Protein AF-0000000084809465 (afdb_homodimer)

Nearest PDB structures (foldseek):
  2an1-assembly3_C  TM=8.835E-01  e=2.753E-26  Salmonella enterica subsp. enterica serovar Typhimurium str. LT2
  1u0t-assembly1_A-2  TM=8.839E-01  e=6.777E-26  Mycobacterium tuberculosis
  1u0r-assembly1_C  TM=8.530E-01  e=3.500E-26  Mycobacterium tuberculosis
  1u0r-assembly1_A  TM=8.639E-01  e=1.393E-25  Mycobacterium tuberculosis
  1u0r-assembly1_B  TM=8.749E-01  e=5.773E-24  Mycobacterium tuberculosis

pLDDT: mean 90.37, std 9.12, range [35.16, 98.88]

Radius of gyration: 27.75 Å; Cα contacts (8 Å, |Δi|>4): 1429; chains: 2; bounding box: 57×91×57 Å

Foldseek 3Di:
DEEEEEEALPDDDDLVLLCVLVVLCVVLPHHYAYEPSCQVSSCVSNVHHDDPVRYDYQAPPDDDPLYEYEFEAAPVRQQSVVVNPLQHAHAYAYEHCDDHDLQHHHYSVCSNVVVVCSSVVVWDKDKAWWKAKDWDFPDDDPHRIARFKKWKFFDDDAWKWKFKDKPNHTDDIFIGGTKIKTALSNCPPVVVVLVGDRHFRVDQWIKIGHRGGPDPPDGIDIGGLAIKMKIWIAAPPTWMWMDRHPRITTDDGGMMMIMGIDPGIYIYTDDPPADSVNNVCRVVVVVDPVVD/DEEEEEEALPDDDDLVLLCVLVVLCVVLPHHYAYEPSCQVSSCVSNVHHDDPVRYDYQAPPDDDPLYEYEFEAAPVRQQSVVVNPLQPAHAYAYEHCDDHDLQHHHYSVCSNVVVVCSSVVVWDKDKAWWKAKDWDFPDDDPHRIARFKKWKFFDDDAWKWKFKDKPNHTDDIFIGGTKIKTALSNCPPVVVVLVGDRHFRPDQWIKIGHRGGPDPPDGIDIGGLAIKMKIWIAAPPTWMWMDRHPRITTDDGGMMMIMGIDPGIYIYTDDPPADSVNNVCSVVVVPDPVVD

Sequence (584 aa):
MKIILFSRAQIAHTPEEIRQLIGTIGAFGFDYAVNEEFAPLVEQATGTALPPERIYGRYIGKQPAETVMVCYGGDGTLLEGVHRLCGAPIPVMGINAGHLGFLTSAPSNGLNLIFREIAEGNIATEPRSMLRVTGEFARQPESQLALNEFTVQRHGAGMISVETYVDRQMVATYHGDGVIVSTPTGSTAYSLSAGGPVVAPTCQCLVISPLAPHNLTMRPVVIPDTGVITLNVDARRADAFVTLDNRTYPVSHGASFTVERAEQTIFLAVPHNISFYDTLRNKMMWGIDIRSMKIILFSRAQIAHTPEEIRQLIGTIGAFGFDYAVNEEFAPLVEQATGTALPPERIYGRYIGKQPAETVMVCYGGDGTLLEGVHRLCGAPIPVMGINAGHLGFLTSAPSNGLNLIFREIAEGNIATEPRSMLRVTGEFARQPESQLALNEFTVQRHGAGMISVETYVDRQMVATYHGDGVIVSTPTGSTAYSLSAGGPVVAPTCQCLVISPLAPHNLTMRPVVIPDTGVITLNVDARRADAFVTLDNRTYPVSHGASFTVERAEQTIFLAVPHNISFYDTLRNKMMWGIDIRS

Solvent-accessible surface area (backbone atoms only — not comparable to full-atom values): 29715 Å² total; per-residue (Å²): 99,37,35,40,38,35,44,56,64,85,56,86,72,50,48,65,58,50,35,48,54,53,49,50,43,51,72,73,67,41,46,65,32,30,26,60,62,31,42,62,58,50,24,63,40,62,71,45,85,75,59,72,90,34,45,38,63,78,58,64,64,87,71,67,88,58,34,36,34,37,18,53,31,47,43,70,38,34,57,55,45,54,63,24,38,75,58,51,81,44,38,35,29,21,33,9,84,67,73,65,35,90,67,5,70,34,54,52,93,42,50,66,59,53,53,46,29,54,71,69,65,65,63,45,68,44,71,36,63,23,35,32,50,47,64,53,54,71,60,79,66,95,61,50,57,19,54,29,26,41,35,43,34,47,41,79,70,61,53,25,35,35,40,32,24,48,70,85,37,61,49,42,56,37,41,16,43,25,39,37,42,22,29,26,66,11,14,76,45,70,40,34,79,52,65,34,47,36,36,40,58,82,32,66,37,30,36,40,27,50,31,72,44,70,57,81,67,69,61,27,36,35,36,39,37,82,46,43,33,37,38,39,36,43,24,88,66,24,48,32,31,32,28,46,52,93,43,77,40,56,39,56,68,65,27,42,37,40,40,30,58,35,91,49,43,41,29,40,40,44,62,90,87,59,49,72,37,52,42,46,20,64,70,50,50,50,69,58,60,79,86,106,100,36,35,41,38,34,43,55,65,86,56,86,72,50,48,66,58,49,36,49,53,53,48,50,43,49,73,73,66,42,46,65,30,29,27,61,64,32,42,63,57,50,23,63,41,64,72,45,84,75,59,71,91,34,46,38,65,76,56,65,68,87,70,66,90,57,34,36,35,38,18,54,30,48,42,70,38,34,55,54,45,54,63,24,39,76,58,51,81,45,39,35,30,21,34,9,84,67,75,66,35,93,67,6,70,32,54,51,92,41,50,66,61,53,50,47,30,55,74,69,64,64,63,46,68,44,74,36,62,24,34,32,50,47,64,54,55,72,60,81,64,96,61,49,57,18,53,29,28,42,34,42,32,46,41,77,71,58,55,26,36,36,40,32,25,47,71,86,38,61,51,42,57,40,41,17,43,23,39,37,42,25,29,26,64,10,14,75,44,71,40,34,78,53,64,34,46,37,34,41,57,83,33,66,37,31,35,42,27,49,30,73,44,72,56,81,68,70,62,26,35,35,36,40,36,85,46,43,32,36,40,38,36,44,26,89,67,24,46,32,31,34,28,46,51,92,42,78,40,56,39,54,66,65,28,42,36,38,41,30,59,35,91,49,46,42,28,40,40,45,60,91,88,59,49,71,40,52,44,46,20,65,71,52,50,49,66,59,62,77,85,106

InterPro domains:
  IPR002504 NAD kinase [MF_00361] (1-286)
  IPR002504 NAD kinase [PF01513] (68-112)
  IPR016064 NAD kinase/diacylglycerol kinase-like domain superfamily [SSF111331] (64-289)
  IPR017437 ATP-NAD kinase, PpnK-type, C-terminal [G3DSA:2.60.200.30] (130-263)
  IPR017438 Inorganic polyphosphate/ATP-NAD kinase, N-terminal [G3DSA:3.40.50.10330] (65-286)

Secondary structure (DSSP, 8-state):
-EEEEE--TTS---HHHHHHHHHHHHHTT-EEEEETTTHHHHHHHHT-PPPGGGEE-S---S--TTEEEEEESSHHHHHHHHHHHTT---EEEEEESSS--SS--EEGGGHHHHHHHHHHT--EEEEEEEEEEEE--SS--S--EESSEEEEEEESSS-EEEEEEETTEEEEEEEESEEEEE-TGGGGTHHHHTTPPEE-TT--EEEEEEES-SSTT---EEEETTPPEEEEEE-TTSEEEEEETTEEEEE-TT-EEEEEEEEEEEEEEE-TT--HHHHHHHHHT-S--TT-/-EEEEE--TTS---HHHHHHHHHHHHHTT-EEEEETTTHHHHHHHHT-PPPGGGEE-S---S--SSEEEEEESSHHHHHHHHHHHTT---EEEEEESSS--SS--EEGGGHHHHHHHHHHT--EEEEEEEEEEEE--SS--S--EESSEEEEEEESSS-EEEEEEETTEEEEEEEESEEEEE-TGGGGTHHHHTTPPEE-TT--EEEEEEES-SSTT---EEEETTPPEEEEEE-TTSEEEEEETTEEEEE-TT-EEEEEEEEEEEEEEE-TT--HHHHHHHHHT-S--TT-

Structure (mmCIF, N/CA/C/O backbone):
data_AF-0000000084809465-model_v1
#
loop_
_entity.id
_entity.type
_entity.pdbx_description
1 polymer 'NAD kinase'
#
loop_
_atom_site.group_PDB
_atom_site.id
_atom_site.type_symbol
_atom_site.label_atom_id
_atom_site.label_alt_id
_atom_site.label_comp_id
_atom_site.label_asym_id
_atom_site.label_entity_id
_atom_site.label_seq_id
_atom_site.pdbx_PDB_ins_code
_atom_site.Cartn_x
_atom_site.Cartn_y
_atom_site.Cartn_z
_atom_site.occupancy
_atom_site.B_iso_or_equiv
_atom_site.auth_seq_id
_atom_site.auth_comp_id
_atom_site.auth_asym_id
_atom_site.auth_atom_id
_atom_site.pdbx_PDB_model_num
ATOM 1 N N . MET A 1 1 ? -2.75 22.547 32.094 1 84.94 1 MET A N 1
ATOM 2 C CA . MET A 1 1 ? -2.504 22.141 30.703 1 84.94 1 MET A CA 1
ATOM 3 C C . MET A 1 1 ? -1.953 23.297 29.891 1 84.94 1 MET A C 1
ATOM 5 O O . MET A 1 1 ? -2.348 24.453 30.078 1 84.94 1 MET A O 1
ATOM 9 N N . LYS A 1 2 ? -1.009 23.078 29.109 1 91.5 2 LYS A N 1
ATOM 10 C CA . LYS A 1 2 ? -0.338 24.109 28.312 1 91.5 2 LYS A CA 1
ATOM 11 C C . LYS A 1 2 ? -0.59 23.906 26.828 1 91.5 2 LYS A C 1
ATOM 13 O O . LYS A 1 2 ? -0.576 22.781 26.344 1 91.5 2 LYS A O 1
ATOM 18 N N . ILE A 1 3 ? -0.878 25.047 26.188 1 94.12 3 ILE A N 1
ATOM 19 C CA . ILE A 1 3 ? -1.106 25.016 24.734 1 94.12 3 ILE A CA 1
ATOM 20 C C . ILE A 1 3 ? 0.072 25.672 24.016 1 94.12 3 ILE A C 1
ATOM 22 O O . ILE A 1 3 ? 0.411 26.828 24.281 1 94.12 3 ILE A O 1
ATOM 26 N N . ILE A 1 4 ? 0.675 24.938 23.203 1 94.19 4 ILE A N 1
ATOM 27 C CA . ILE A 1 4 ? 1.648 25.5 22.281 1 94.19 4 ILE A CA 1
ATOM 28 C C . ILE A 1 4 ? 0.971 25.797 20.953 1 94.19 4 ILE A C 1
ATOM 30 O O . ILE A 1 4 ? 0.614 24.891 20.203 1 94.19 4 ILE A O 1
ATOM 34 N N . LEU A 1 5 ? 0.857 27.062 20.734 1 94.25 5 LEU A N 1
ATOM 35 C CA . LEU A 1 5 ? 0.159 27.5 19.531 1 94.25 5 LEU A CA 1
ATOM 36 C C . LEU A 1 5 ? 1.146 27.797 18.406 1 94.25 5 LEU A C 1
ATOM 38 O O . LEU A 1 5 ? 2.148 28.484 18.625 1 94.25 5 LEU A O 1
ATOM 42 N N . PHE A 1 6 ? 0.828 27.219 17.219 1 94.06 6 PHE A N 1
ATOM 43 C CA . PHE A 1 6 ? 1.665 27.469 16.047 1 94.06 6 PHE A CA 1
ATOM 44 C C . PHE A 1 6 ? 0.821 27.922 14.867 1 94.06 6 PHE A C 1
ATOM 46 O O . PHE A 1 6 ? -0.257 27.375 14.625 1 94.06 6 PHE A O 1
ATOM 53 N N . SER A 1 7 ? 1.206 28.953 14.188 1 93.31 7 SER A N 1
ATOM 54 C CA . SER A 1 7 ? 0.688 29.344 12.883 1 93.31 7 SER A CA 1
ATOM 55 C C . SER A 1 7 ? 1.775 29.984 12.023 1 93.31 7 SER A C 1
ATOM 57 O O . SER A 1 7 ? 2.85 30.328 12.523 1 93.31 7 SER A O 1
ATOM 59 N N . ARG A 1 8 ? 1.488 30.016 10.758 1 89.5 8 ARG A N 1
ATOM 60 C CA . ARG A 1 8 ? 2.428 30.641 9.828 1 89.5 8 ARG A CA 1
ATOM 61 C C . ARG A 1 8 ? 2.074 32.094 9.578 1 89.5 8 ARG A C 1
ATOM 63 O O . ARG A 1 8 ? 0.896 32.469 9.539 1 89.5 8 ARG A O 1
ATOM 70 N N . ALA A 1 9 ? 3.027 32.938 9.406 1 77.38 9 ALA A N 1
ATOM 71 C CA . ALA A 1 9 ? 2.824 34.375 9.211 1 77.38 9 ALA A CA 1
ATOM 72 C C . ALA A 1 9 ? 2.053 34.625 7.918 1 77.38 9 ALA A C 1
ATOM 74 O O . ALA A 1 9 ? 1.336 35.625 7.816 1 77.38 9 ALA A O 1
ATOM 75 N N . GLN A 1 10 ? 2.158 33.719 6.973 1 76.19 10 GLN A N 1
ATOM 76 C CA . GLN A 1 10 ? 1.608 33.938 5.645 1 76.19 10 GLN A CA 1
ATOM 77 C C . GLN A 1 10 ? 0.115 33.625 5.602 1 76.19 10 GLN A C 1
ATOM 79 O O . GLN A 1 10 ? -0.57 34 4.637 1 76.19 10 GLN A O 1
ATOM 84 N N . ILE A 1 11 ? -0.316 33.094 6.648 1 75.56 11 ILE A N 1
ATOM 85 C CA . ILE A 1 11 ? -1.729 32.719 6.637 1 75.56 11 ILE A CA 1
ATOM 86 C C . ILE A 1 11 ? -2.572 33.938 7.035 1 75.56 11 ILE A C 1
ATOM 88 O O . ILE A 1 11 ? -2.262 34.625 8.008 1 75.56 11 ILE A O 1
ATOM 92 N N . ALA A 1 12 ? -3.553 34.188 6.293 1 74.56 12 ALA A N 1
ATOM 93 C CA . ALA A 1 12 ? -4.406 35.344 6.504 1 74.56 12 ALA A CA 1
ATOM 94 C C . ALA A 1 12 ? -5.535 35.031 7.48 1 74.56 12 ALA A C 1
ATOM 96 O O . ALA A 1 12 ? -6.684 34.844 7.07 1 74.56 12 ALA A O 1
ATOM 97 N N . HIS A 1 13 ? -5.195 35.062 8.68 1 82.56 13 HIS A N 1
ATOM 98 C CA . HIS A 1 13 ? -6.25 34.969 9.68 1 82.56 13 HIS A CA 1
ATOM 99 C C . HIS A 1 13 ? -6.875 36.344 9.953 1 82.56 13 HIS A C 1
ATOM 101 O O . HIS A 1 13 ? -6.176 37.344 9.984 1 82.56 13 HIS A O 1
ATOM 107 N N . THR A 1 14 ? -8.211 36.312 10.102 1 86.19 14 THR A N 1
ATOM 108 C CA . THR A 1 14 ? -8.828 37.562 10.523 1 86.19 14 THR A CA 1
ATOM 109 C C . THR A 1 14 ? -8.57 37.812 12.008 1 86.19 14 THR A C 1
ATOM 111 O O . THR A 1 14 ? -8.406 36.875 12.789 1 86.19 14 THR A O 1
ATOM 114 N N . PRO A 1 15 ? -8.5 39.094 12.289 1 90.81 15 PRO A N 1
ATOM 115 C CA . PRO A 1 15 ? -8.336 39.406 13.711 1 90.81 15 PRO A CA 1
ATOM 116 C C . PRO A 1 15 ? -9.414 38.781 14.586 1 90.81 15 PRO A C 1
ATOM 118 O O . PRO A 1 15 ? -9.125 38.344 15.711 1 90.81 15 PRO A O 1
ATOM 121 N N . GLU A 1 16 ? -10.539 38.688 14.062 1 91.44 16 GLU A N 1
ATOM 122 C CA . GLU A 1 16 ? -11.648 38.094 14.805 1 91.44 16 GLU A CA 1
ATOM 123 C C . GLU A 1 16 ? -11.398 36.625 15.102 1 91.44 16 GLU A C 1
ATOM 125 O O . GLU A 1 16 ? -11.664 36.156 16.203 1 91.44 16 GLU A O 1
ATOM 130 N N . GLU A 1 17 ? -10.883 35.938 14.156 1 89.94 17 GLU A N 1
ATOM 131 C CA . GLU A 1 17 ? -10.578 34.5 14.328 1 89.94 17 GLU A CA 1
ATOM 132 C C . GLU A 1 17 ? -9.508 34.312 15.391 1 89.94 17 GLU A C 1
ATOM 134 O O . GLU A 1 17 ? -9.617 33.406 16.219 1 89.94 17 GLU A O 1
ATOM 139 N N . ILE A 1 18 ? -8.578 35.156 15.344 1 91.5 18 ILE A N 1
ATOM 140 C CA . ILE A 1 18 ? -7.48 35.062 16.297 1 91.5 18 ILE A CA 1
ATOM 141 C C . ILE A 1 18 ? -7.984 35.375 17.703 1 91.5 18 ILE A C 1
ATOM 143 O O . ILE A 1 18 ? -7.648 34.688 18.656 1 91.5 18 ILE A O 1
ATOM 147 N N . ARG A 1 19 ? -8.758 36.406 17.781 1 94 19 ARG A N 1
ATOM 148 C CA . ARG A 1 19 ? -9.32 36.781 19.078 1 94 19 ARG A CA 1
ATOM 149 C C . ARG A 1 19 ? -10.172 35.656 19.656 1 94 19 ARG A C 1
ATOM 151 O O . ARG A 1 19 ? -10.102 35.375 20.859 1 94 19 ARG A O 1
ATOM 158 N N . GLN A 1 20 ? -10.867 35.125 18.797 1 92.19 20 GLN A N 1
ATOM 159 C CA . GLN A 1 20 ? -11.711 34 19.234 1 92.19 20 GLN A CA 1
ATOM 160 C C . GLN A 1 20 ? -10.867 32.844 19.734 1 92.19 20 GLN A C 1
ATOM 162 O O . GLN A 1 20 ? -11.188 32.25 20.766 1 92.19 20 GLN A O 1
ATOM 167 N N . LEU A 1 21 ? -9.867 32.5 19.016 1 92.81 21 LEU A N 1
ATOM 168 C CA . LEU A 1 21 ? -8.977 31.406 19.391 1 92.81 21 LEU A CA 1
ATOM 169 C C . LEU A 1 21 ? -8.336 31.672 20.75 1 92.81 21 LEU A C 1
ATOM 171 O O . LEU A 1 21 ? -8.43 30.844 21.656 1 92.81 21 LEU A O 1
ATOM 175 N N . ILE A 1 22 ? -7.801 32.844 20.922 1 93.69 22 ILE A N 1
ATOM 176 C CA . ILE A 1 22 ? -7.102 33.188 22.156 1 93.69 22 ILE A CA 1
ATOM 177 C C . ILE A 1 22 ? -8.102 33.312 23.297 1 93.69 22 ILE A C 1
ATOM 179 O O . ILE A 1 22 ? -7.828 32.875 24.422 1 93.69 22 ILE A O 1
ATOM 183 N N . GLY A 1 23 ? -9.203 33.906 22.953 1 93.75 23 GLY A N 1
ATOM 184 C CA . GLY A 1 23 ? -10.25 34.031 23.953 1 93.75 23 GLY A CA 1
ATOM 185 C C . GLY A 1 23 ? -10.727 32.688 24.484 1 93.75 23 GLY A C 1
ATOM 186 O O . GLY A 1 23 ? -10.914 32.5 25.688 1 93.75 23 GLY A O 1
ATOM 187 N N . THR A 1 24 ? -10.922 31.766 23.609 1 93.81 24 THR A N 1
ATOM 188 C CA . THR A 1 24 ? -11.375 30.438 24 1 93.81 24 THR A CA 1
ATOM 189 C C . THR A 1 24 ? -10.328 29.734 24.859 1 93.81 24 THR A C 1
ATOM 191 O O . THR A 1 24 ? -10.656 29.125 25.875 1 93.81 24 THR A O 1
ATOM 194 N N . ILE A 1 25 ? -9.078 29.797 24.453 1 93.75 25 ILE A N 1
ATOM 195 C CA . ILE A 1 25 ? -7.984 29.203 25.234 1 93.75 25 ILE A CA 1
ATOM 196 C C . ILE A 1 25 ? -7.996 29.766 26.656 1 93.75 25 ILE A C 1
ATOM 198 O O . ILE A 1 25 ? -7.891 29 27.625 1 93.75 25 ILE A O 1
ATOM 202 N N . GLY A 1 26 ? -8.195 31.062 26.75 1 92.56 26 GLY A N 1
ATOM 203 C CA . GLY A 1 26 ? -8.258 31.734 28.031 1 92.56 26 GLY A CA 1
ATOM 204 C C . GLY A 1 26 ? -9.461 31.328 28.859 1 92.56 26 GLY A C 1
ATOM 205 O O . GLY A 1 26 ? -9.367 31.188 30.078 1 92.56 26 GLY A O 1
ATOM 206 N N . ALA A 1 27 ? -10.523 31.188 28.219 1 93.75 27 ALA A N 1
ATOM 207 C CA . ALA A 1 27 ? -11.773 30.844 28.891 1 93.75 27 ALA A CA 1
ATOM 208 C C . ALA A 1 27 ? -11.656 29.5 29.609 1 93.75 27 ALA A C 1
ATOM 210 O O . ALA A 1 27 ? -12.281 29.281 30.641 1 93.75 27 ALA A O 1
ATOM 211 N N . PHE A 1 28 ? -10.867 28.625 29.141 1 93.88 28 PHE A N 1
ATOM 212 C CA . PHE A 1 28 ? -10.68 27.312 29.75 1 93.88 28 PHE A CA 1
ATOM 213 C C . PHE A 1 28 ? -9.516 27.328 30.734 1 93.88 28 PHE A C 1
ATOM 215 O O . PHE A 1 28 ? -9.172 26.297 31.312 1 93.88 28 PHE A O 1
ATOM 222 N N . GLY A 1 29 ? -8.883 28.422 30.812 1 91.69 29 GLY A N 1
ATOM 223 C CA . GLY A 1 29 ? -7.82 28.594 31.797 1 91.69 29 GLY A CA 1
ATOM 224 C C . GLY A 1 29 ? -6.496 28.016 31.344 1 91.69 29 GLY A C 1
ATOM 225 O O . GLY A 1 29 ? -5.637 27.688 32.188 1 91.69 29 GLY A O 1
ATOM 226 N N . PHE A 1 30 ? -6.336 27.781 30.094 1 93.44 30 PHE A N 1
ATOM 227 C CA . PHE A 1 30 ? -5.09 27.219 29.578 1 93.44 30 PHE A CA 1
ATOM 228 C C . PHE A 1 30 ? -4.012 28.281 29.484 1 93.44 30 PHE A C 1
ATOM 230 O O . PHE A 1 30 ? -4.293 29.422 29.109 1 93.44 30 PHE A O 1
ATOM 237 N N . ASP A 1 31 ? -2.846 27.922 29.828 1 92.56 31 ASP A N 1
ATOM 238 C CA . ASP A 1 31 ? -1.681 28.703 29.453 1 92.56 31 ASP A CA 1
ATOM 239 C C . ASP A 1 31 ? -1.288 28.422 28 1 92.56 31 ASP A C 1
ATOM 241 O O . ASP A 1 31 ? -1.563 27.344 27.469 1 92.56 31 ASP A O 1
ATOM 245 N N . TYR A 1 32 ? -0.714 29.453 27.359 1 94.12 32 TYR A N 1
ATOM 246 C CA . TYR A 1 32 ? -0.333 29.203 25.969 1 94.12 32 TYR A CA 1
ATOM 247 C C . TYR A 1 32 ? 0.943 29.953 25.609 1 94.12 32 TYR A C 1
ATOM 249 O O . TYR A 1 32 ? 1.317 30.906 26.281 1 94.12 32 TYR A O 1
ATOM 257 N N . ALA A 1 33 ? 1.678 29.438 24.688 1 94.12 33 ALA A N 1
ATOM 258 C CA . ALA A 1 33 ? 2.801 30.094 24.031 1 94.12 33 ALA A CA 1
ATOM 259 C C . ALA A 1 33 ? 2.629 30.062 22.516 1 94.12 33 ALA A C 1
ATOM 261 O O . ALA A 1 33 ? 1.962 29.188 21.969 1 94.12 33 ALA A O 1
ATOM 262 N N . VAL A 1 34 ? 3.193 31.078 21.859 1 94.94 34 VAL A N 1
ATOM 263 C CA . VAL A 1 34 ? 3.039 31.203 20.406 1 94.94 34 VAL A CA 1
ATOM 264 C C . VAL A 1 34 ? 4.41 31.328 19.75 1 94.94 34 VAL A C 1
ATOM 266 O O . VAL A 1 34 ? 5.367 31.797 20.375 1 94.94 34 VAL A O 1
ATOM 269 N N . ASN A 1 35 ? 4.5 30.844 18.5 1 94.19 35 ASN A N 1
ATOM 270 C CA . ASN A 1 35 ? 5.773 30.969 17.797 1 94.19 35 ASN A CA 1
ATOM 271 C C . ASN A 1 35 ? 6.043 32.406 17.391 1 94.19 35 ASN A C 1
ATOM 273 O O . ASN A 1 35 ? 5.109 33.188 17.188 1 94.19 35 ASN A O 1
ATOM 277 N N . GLU A 1 36 ? 7.254 32.719 17.141 1 93.19 36 GLU A N 1
ATOM 278 C CA . GLU A 1 36 ? 7.707 34.094 16.906 1 93.19 36 GLU A CA 1
ATOM 279 C C . GLU A 1 36 ? 7.023 34.688 15.688 1 93.19 36 GLU A C 1
ATOM 281 O O . GLU A 1 36 ? 6.742 35.906 15.656 1 93.19 36 GLU A O 1
ATOM 286 N N . GLU A 1 37 ? 6.711 33.906 14.695 1 91.25 37 GLU A N 1
ATOM 287 C CA . GLU A 1 37 ? 6.109 34.375 13.461 1 91.25 37 GLU A CA 1
ATOM 288 C C . GLU A 1 37 ? 4.641 34.75 13.672 1 91.25 37 GLU A C 1
ATOM 290 O O . GLU A 1 37 ? 4.117 35.656 13.008 1 91.25 37 GLU A O 1
ATOM 295 N N . PHE A 1 38 ? 4.047 34.094 14.617 1 92.44 38 PHE A N 1
ATOM 296 C CA . PHE A 1 38 ? 2.619 34.25 14.859 1 92.44 38 PHE A CA 1
ATOM 297 C C . PHE A 1 38 ? 2.367 35.312 15.922 1 92.44 38 PHE A C 1
ATOM 299 O O . PHE A 1 38 ? 1.285 35.906 15.977 1 92.44 38 PHE A O 1
ATOM 306 N N . ALA A 1 39 ? 3.295 35.688 16.719 1 94.56 39 ALA A N 1
ATOM 307 C CA . ALA A 1 39 ? 3.162 36.531 17.891 1 94.56 39 ALA A CA 1
ATOM 308 C C . ALA A 1 39 ? 2.68 37.938 17.516 1 94.56 39 ALA A C 1
ATOM 310 O O . ALA A 1 39 ? 1.739 38.469 18.109 1 94.56 39 ALA A O 1
ATOM 311 N N . PRO A 1 40 ? 3.268 38.5 16.422 1 93.19 40 PRO A N 1
ATOM 312 C CA . PRO A 1 40 ? 2.814 39.844 16.062 1 93.19 40 PRO A CA 1
ATOM 313 C C . PRO A 1 40 ? 1.34 39.875 15.672 1 93.19 40 PRO A C 1
ATOM 315 O O . PRO A 1 40 ? 0.645 40.875 15.977 1 93.19 40 PRO A O 1
ATOM 318 N N . LEU A 1 41 ? 0.9 38.906 15.055 1 92.5 41 LEU A N 1
ATOM 319 C CA . LEU A 1 41 ? -0.496 38.812 14.641 1 92.5 41 LEU A CA 1
ATOM 320 C C . LEU A 1 41 ? -1.417 38.656 15.844 1 92.5 41 LEU A C 1
ATOM 322 O O . LEU A 1 41 ? -2.488 39.281 15.898 1 92.5 41 LEU A O 1
ATOM 326 N N . VAL A 1 42 ? -1.021 37.875 16.75 1 94 42 VAL A N 1
ATOM 327 C CA . VAL A 1 42 ? -1.792 37.688 17.969 1 94 42 VAL A CA 1
ATOM 328 C C . VAL A 1 42 ? -1.874 38.969 18.75 1 94 42 VAL A C 1
ATOM 330 O O . VAL A 1 42 ? -2.949 39.375 19.219 1 94 42 VAL A O 1
ATOM 333 N N . GLU A 1 43 ? -0.78 39.656 18.875 1 95.12 43 GLU A N 1
ATOM 334 C CA . GLU A 1 43 ? -0.734 40.938 19.609 1 95.12 43 GLU A CA 1
ATOM 335 C C . GLU A 1 43 ? -1.619 42 18.953 1 95.12 43 GLU A C 1
ATOM 337 O O . GLU A 1 43 ? -2.334 42.719 19.641 1 95.12 43 GLU A O 1
ATOM 342 N N . GLN A 1 44 ? -1.538 42 17.719 1 92.69 44 GLN A N 1
ATOM 343 C CA . GLN A 1 44 ? -2.355 42.938 16.984 1 92.69 44 GLN A CA 1
ATOM 344 C C . GLN A 1 44 ? -3.842 42.656 17.156 1 92.69 44 GLN A C 1
ATOM 346 O O . GLN A 1 44 ? -4.637 43.562 17.391 1 92.69 44 GLN A O 1
ATOM 351 N N . ALA A 1 45 ? -4.16 41.438 17.062 1 92.12 45 ALA A N 1
ATOM 352 C CA . ALA A 1 45 ? -5.562 41.031 17.109 1 92.12 45 ALA A CA 1
ATOM 353 C C . ALA A 1 45 ? -6.129 41.219 18.516 1 92.12 45 ALA A C 1
ATOM 355 O O . ALA A 1 45 ? -7.297 41.594 18.688 1 92.12 45 ALA A O 1
ATOM 356 N N . THR A 1 46 ? -5.363 41 19.5 1 92.69 46 THR A N 1
ATOM 357 C CA . THR A 1 46 ? -5.852 41.031 20.875 1 92.69 46 THR A CA 1
ATOM 358 C C . THR A 1 46 ? -5.621 42.406 21.5 1 92.69 46 THR A C 1
ATOM 360 O O . THR A 1 46 ? -6.211 42.719 22.547 1 92.69 46 THR A O 1
ATOM 363 N N . GLY A 1 47 ? -4.695 43.094 20.938 1 93.19 47 GLY A N 1
ATOM 364 C CA . GLY A 1 47 ? -4.359 44.406 21.484 1 93.19 47 GLY A CA 1
ATOM 365 C C . GLY A 1 47 ? -3.471 44.344 22.719 1 93.19 47 GLY A C 1
ATOM 366 O O . GLY A 1 47 ? -3.377 45.312 23.484 1 93.19 47 GLY A O 1
ATOM 367 N N . THR A 1 48 ? -2.922 43.188 22.969 1 91.81 48 THR A N 1
ATOM 368 C CA . THR A 1 48 ? -2.092 42.969 24.141 1 91.81 48 THR A CA 1
ATOM 369 C C . THR A 1 48 ? -0.739 42.375 23.75 1 91.81 48 THR A C 1
ATOM 371 O O . THR A 1 48 ? -0.674 41.406 22.969 1 91.81 48 THR A O 1
ATOM 374 N N . ALA A 1 49 ? 0.297 42.969 24.281 1 93.81 49 ALA A N 1
ATOM 375 C CA . ALA A 1 49 ? 1.641 42.438 24.062 1 93.81 49 ALA A CA 1
ATOM 376 C C . ALA A 1 49 ? 1.846 41.125 24.781 1 93.81 49 ALA A C 1
ATOM 378 O O . ALA A 1 49 ? 1.4 40.938 25.922 1 93.81 49 ALA A O 1
ATOM 379 N N . LEU A 1 50 ? 2.477 40.188 24.109 1 94.94 50 LEU A N 1
ATOM 380 C CA . LEU A 1 50 ? 2.805 38.906 24.734 1 94.94 50 LEU A CA 1
ATOM 381 C C . LEU A 1 50 ? 4.145 39 25.453 1 94.94 50 LEU A C 1
ATOM 383 O O . LEU A 1 50 ? 5.105 39.562 24.938 1 94.94 50 LEU A O 1
ATOM 387 N N . PRO A 1 51 ? 4.207 38.5 26.703 1 94.44 51 PRO A N 1
ATOM 388 C CA . PRO A 1 51 ? 5.512 38.438 27.359 1 94.44 51 PRO A CA 1
ATOM 389 C C . PRO A 1 51 ? 6.484 37.5 26.625 1 94.44 51 PRO A C 1
ATOM 391 O O . PRO A 1 51 ? 6.062 36.531 25.984 1 94.44 51 PRO A O 1
ATOM 394 N N . PRO A 1 52 ? 7.777 37.719 26.781 1 93.62 52 PRO A N 1
ATOM 395 C CA . PRO A 1 52 ? 8.797 36.938 26.062 1 93.62 52 PRO A CA 1
ATOM 396 C C . PRO A 1 52 ? 8.719 35.438 26.375 1 93.62 52 PRO A C 1
ATOM 398 O O . PRO A 1 52 ? 9.055 34.625 25.531 1 93.62 52 PRO A O 1
ATOM 401 N N . GLU A 1 53 ? 8.281 35.094 27.547 1 90.81 53 GLU A N 1
ATOM 402 C CA . GLU A 1 53 ? 8.227 33.688 27.969 1 90.81 53 GLU A CA 1
ATOM 403 C C . GLU A 1 53 ? 7.129 32.938 27.219 1 90.81 53 GLU A C 1
ATOM 405 O O . GLU A 1 53 ? 7.09 31.719 27.219 1 90.81 53 GLU A O 1
ATOM 410 N N . ARG A 1 54 ? 6.211 33.656 26.547 1 93.94 54 ARG A N 1
ATOM 411 C CA . ARG A 1 54 ? 5.117 33.031 25.812 1 93.94 54 ARG A CA 1
ATOM 412 C C . ARG A 1 54 ? 5.414 33 24.312 1 93.94 54 ARG A C 1
ATOM 414 O O . ARG A 1 54 ? 4.535 32.719 23.5 1 93.94 54 ARG A O 1
ATOM 421 N N . ILE A 1 55 ? 6.59 33.375 24 1 94.44 55 ILE A N 1
ATOM 422 C CA . ILE A 1 55 ? 7.012 33.375 22.609 1 94.44 55 ILE A CA 1
ATOM 423 C C . ILE A 1 55 ? 8.172 32.375 22.422 1 94.44 55 ILE A C 1
ATOM 425 O O . ILE A 1 55 ? 9.164 32.438 23.156 1 94.44 55 ILE A O 1
ATOM 429 N N . TYR A 1 56 ? 7.965 31.422 21.562 1 89.38 56 TYR A N 1
ATOM 430 C CA . TYR A 1 56 ? 9.039 30.469 21.312 1 89.38 56 TYR A CA 1
ATOM 431 C C . TYR A 1 56 ? 9.547 30.578 19.875 1 89.38 56 TYR A C 1
ATOM 433 O O . TYR A 1 56 ? 8.836 31.078 19 1 89.38 56 TYR A O 1
ATOM 441 N N . GLY A 1 57 ? 10.82 30.078 19.625 1 84.31 57 GLY A N 1
ATOM 442 C CA . GLY A 1 57 ? 11.461 30.141 18.328 1 84.31 57 GLY A CA 1
ATOM 443 C C . GLY A 1 57 ? 11.25 28.891 17.484 1 84.31 57 GLY A C 1
ATOM 444 O O . GLY A 1 57 ? 10.156 28.328 17.484 1 84.31 57 GLY A O 1
ATOM 445 N N . ARG A 1 58 ? 12.258 28.594 16.797 1 77.62 58 ARG A N 1
ATOM 446 C CA . ARG A 1 58 ? 12.18 27.516 15.805 1 77.62 58 ARG A CA 1
ATOM 447 C C . ARG A 1 58 ? 11.969 26.172 16.469 1 77.62 58 ARG A C 1
ATOM 449 O O . ARG A 1 58 ? 11.234 25.328 15.961 1 77.62 58 ARG A O 1
ATOM 456 N N . TYR A 1 59 ? 12.531 26.016 17.609 1 80.12 59 TYR A N 1
ATOM 457 C CA . TYR A 1 59 ? 12.383 24.75 18.297 1 80.12 59 TYR A CA 1
ATOM 458 C C . TYR A 1 59 ? 11.703 24.922 19.656 1 80.12 59 TYR A C 1
ATOM 460 O O . TYR A 1 59 ? 12.016 25.875 20.391 1 80.12 59 TYR A O 1
ATOM 468 N N . ILE A 1 60 ? 10.633 24.188 19.953 1 76.62 60 ILE A N 1
ATOM 469 C CA . ILE A 1 60 ? 9.844 24.312 21.156 1 76.62 60 ILE A CA 1
ATOM 470 C C . ILE A 1 60 ? 10.578 23.688 22.344 1 76.62 60 ILE A C 1
ATOM 472 O O . ILE A 1 60 ? 10.391 24.078 23.484 1 76.62 60 ILE A O 1
ATOM 476 N N . GLY A 1 61 ? 11.617 22.859 22.109 1 73.25 61 GLY A N 1
ATOM 477 C CA . GLY A 1 61 ? 12.305 22.188 23.203 1 73.25 61 GLY A CA 1
ATOM 478 C C . GLY A 1 61 ? 11.414 21.25 23.984 1 73.25 61 GLY A C 1
ATOM 479 O O . GLY A 1 61 ? 10.344 20.859 23.5 1 73.25 61 GLY A O 1
ATOM 480 N N . LYS A 1 62 ? 11.82 20.828 25.188 1 79.25 62 LYS A N 1
ATOM 481 C CA . LYS A 1 62 ? 11.062 19.922 26.047 1 79.25 62 LYS A CA 1
ATOM 482 C C . LYS A 1 62 ? 9.836 20.609 26.641 1 79.25 62 LYS A C 1
ATOM 484 O O . LYS A 1 62 ? 9.906 21.766 27.047 1 79.25 62 LYS A O 1
ATOM 489 N N . GLN A 1 63 ? 8.742 19.938 26.578 1 82.81 63 GLN A N 1
ATOM 490 C CA . GLN A 1 63 ? 7.492 20.453 27.109 1 82.81 63 GLN A CA 1
ATOM 491 C C . GLN A 1 63 ? 6.961 19.562 28.219 1 82.81 63 GLN A C 1
ATOM 493 O O . GLN A 1 63 ? 7.289 18.375 28.297 1 82.81 63 GLN A O 1
ATOM 498 N N . PRO A 1 64 ? 6.199 20.203 29.125 1 82.5 64 PRO A N 1
ATOM 499 C CA . PRO A 1 64 ? 5.562 19.391 30.156 1 82.5 64 PRO A CA 1
ATOM 500 C C . PRO A 1 64 ? 4.609 18.344 29.578 1 82.5 64 PRO A C 1
ATOM 502 O O . PRO A 1 64 ? 4.191 18.453 28.422 1 82.5 64 PRO A O 1
ATOM 505 N N . ALA A 1 65 ? 4.324 17.266 30.359 1 78.56 65 ALA A N 1
ATOM 506 C CA . ALA A 1 65 ? 3.5 16.125 29.938 1 78.56 65 ALA A CA 1
ATOM 507 C C . ALA A 1 65 ? 2.102 16.594 29.547 1 78.56 65 ALA A C 1
ATOM 509 O O . ALA A 1 65 ? 1.49 16.016 28.641 1 78.56 65 ALA A O 1
ATOM 510 N N . GLU A 1 66 ? 1.579 17.641 30.203 1 86.69 66 GLU A N 1
ATOM 511 C CA . GLU A 1 66 ? 0.23 18.109 29.922 1 86.69 66 GLU A CA 1
ATOM 512 C C . GLU A 1 66 ? 0.254 19.266 28.906 1 86.69 66 GLU A C 1
ATOM 514 O O . GLU A 1 66 ? -0.261 20.344 29.188 1 86.69 66 GLU A O 1
ATOM 519 N N . THR A 1 67 ? 0.917 19.016 27.781 1 91.62 67 THR A N 1
ATOM 520 C CA . THR A 1 67 ? 1.032 20.016 26.719 1 91.62 67 THR A CA 1
ATOM 521 C C . THR A 1 67 ? 0.419 19.5 25.422 1 91.62 67 THR A C 1
ATOM 523 O O . THR A 1 67 ? 0.546 18.312 25.094 1 91.62 67 THR A O 1
ATOM 526 N N . VAL A 1 68 ? -0.337 20.328 24.734 1 92.94 68 VAL A N 1
ATOM 527 C CA . VAL A 1 68 ? -0.875 20.031 23.406 1 92.94 68 VAL A CA 1
ATOM 528 C C . VAL A 1 68 ? -0.428 21.109 22.422 1 92.94 68 VAL A C 1
ATOM 530 O O . VAL A 1 68 ? -0.452 22.297 22.75 1 92.94 68 VAL A O 1
ATOM 533 N N . MET A 1 69 ? 0.069 20.688 21.375 1 94.31 69 MET A N 1
ATOM 534 C CA . MET A 1 69 ? 0.345 21.641 20.312 1 94.31 69 MET A CA 1
ATOM 535 C C . MET A 1 69 ? -0.881 21.844 19.422 1 94.31 69 MET A C 1
ATOM 537 O O . MET A 1 69 ? -1.517 20.875 19 1 94.31 69 MET A O 1
ATOM 541 N N . VAL A 1 70 ? -1.194 23.094 19.234 1 93.5 70 VAL A N 1
ATOM 542 C CA . VAL A 1 70 ? -2.305 23.453 18.344 1 93.5 70 VAL A CA 1
ATOM 543 C C . VAL A 1 70 ? -1.78 24.219 17.141 1 93.5 70 VAL A C 1
ATOM 545 O O . VAL A 1 70 ? -1.208 25.297 17.281 1 93.5 70 VAL A O 1
ATOM 548 N N . CYS A 1 71 ? -1.934 23.625 16.016 1 94 71 CYS A N 1
ATOM 549 C CA . CYS A 1 71 ? -1.584 24.281 14.758 1 94 71 CYS A CA 1
ATOM 550 C C . CYS A 1 71 ? -2.809 24.938 14.125 1 94 71 CYS A C 1
ATOM 552 O O . CYS A 1 71 ? -3.766 24.25 13.766 1 94 71 CYS A O 1
ATOM 554 N N . TYR A 1 72 ? -2.727 26.203 14.031 1 93.06 72 TYR A N 1
ATOM 555 C CA . TYR A 1 72 ? -3.844 26.953 13.484 1 93.06 72 TYR A CA 1
ATOM 556 C C . TYR A 1 72 ? -3.607 27.297 12.016 1 93.06 72 TYR A C 1
ATOM 558 O O . TYR A 1 72 ? -2.883 28.25 11.695 1 93.06 72 TYR A O 1
ATOM 566 N N . GLY A 1 73 ? -4.172 26.594 11.117 1 91.25 73 GLY A N 1
ATOM 567 C CA . GLY A 1 73 ? -3.973 26.656 9.672 1 91.25 73 GLY A CA 1
ATOM 568 C C . GLY A 1 73 ? -4.246 25.344 8.977 1 91.25 73 GLY A C 1
ATOM 569 O O . GLY A 1 73 ? -4.898 24.469 9.539 1 91.25 73 GLY A O 1
ATOM 570 N N . GLY A 1 74 ? -3.854 25.219 7.723 1 91.44 74 GLY A N 1
ATOM 571 C CA . GLY A 1 74 ? -4.074 24.016 6.941 1 91.44 74 GLY A CA 1
ATOM 572 C C . GLY A 1 74 ? -3.035 22.938 7.199 1 91.44 74 GLY A C 1
ATOM 573 O O . GLY A 1 74 ? -2.258 23.031 8.156 1 91.44 74 GLY A O 1
ATOM 574 N N . ASP A 1 75 ? -3.064 21.922 6.348 1 93.12 75 ASP A N 1
ATOM 575 C CA . ASP A 1 75 ? -2.141 20.797 6.477 1 93.12 75 ASP A CA 1
ATOM 576 C C . ASP A 1 75 ? -0.689 21.266 6.438 1 93.12 75 ASP A C 1
ATOM 578 O O . ASP A 1 75 ? 0.153 20.766 7.184 1 93.12 75 ASP A O 1
ATOM 582 N N . GLY A 1 76 ? -0.411 22.234 5.57 1 92.12 76 GLY A N 1
ATOM 583 C CA . GLY A 1 76 ? 0.938 22.766 5.504 1 92.12 76 GLY A CA 1
ATOM 584 C C . GLY A 1 76 ? 1.404 23.375 6.812 1 92.12 76 GLY A C 1
ATOM 585 O O . GLY A 1 76 ? 2.574 23.25 7.18 1 92.12 76 GLY A O 1
ATOM 586 N N . THR A 1 77 ? 0.527 24.047 7.52 1 92.38 77 THR A N 1
ATOM 587 C CA . THR A 1 77 ? 0.832 24.641 8.812 1 92.38 77 THR A CA 1
ATOM 588 C C . THR A 1 77 ? 1.142 23.578 9.852 1 92.38 77 THR A C 1
ATOM 590 O O . THR A 1 77 ? 2.129 23.672 10.578 1 92.38 77 THR A O 1
ATOM 593 N N . LEU A 1 78 ? 0.286 22.594 9.883 1 93.62 78 LEU A N 1
ATOM 594 C CA . LEU A 1 78 ? 0.524 21.516 10.836 1 93.62 78 LEU A CA 1
ATOM 595 C C . LEU A 1 78 ? 1.842 20.812 10.531 1 93.62 78 LEU A C 1
ATOM 597 O O . LEU A 1 78 ? 2.602 20.484 11.445 1 93.62 78 LEU A O 1
ATOM 601 N N . LEU A 1 79 ? 2.078 20.562 9.266 1 93.88 79 LEU A N 1
ATOM 602 C CA . LEU A 1 79 ? 3.324 19.938 8.844 1 93.88 79 LEU A CA 1
ATOM 603 C C . LEU A 1 79 ? 4.527 20.719 9.367 1 93.88 79 LEU A C 1
ATOM 605 O O . LEU A 1 79 ? 5.453 20.125 9.938 1 93.88 79 LEU A O 1
ATOM 609 N N . GLU A 1 80 ? 4.527 22 9.234 1 91.69 80 GLU A N 1
ATOM 610 C CA . GLU A 1 80 ? 5.617 22.844 9.727 1 91.69 80 GLU A CA 1
ATOM 611 C C . GLU A 1 80 ? 5.691 22.812 11.258 1 91.69 80 GLU A C 1
ATOM 613 O O . GLU A 1 80 ? 6.781 22.781 11.828 1 91.69 80 GLU A O 1
ATOM 618 N N . GLY A 1 81 ? 4.551 22.844 11.883 1 91.81 81 GLY A N 1
ATOM 619 C CA . GLY A 1 81 ? 4.5 22.797 13.336 1 91.81 81 GLY A CA 1
ATOM 620 C C . GLY A 1 81 ? 5.133 21.547 13.906 1 91.81 81 GLY A C 1
ATOM 621 O O . GLY A 1 81 ? 5.863 21.609 14.898 1 91.81 81 GLY A O 1
ATOM 622 N N . VAL A 1 82 ? 4.879 20.406 13.297 1 92.25 82 VAL A N 1
ATOM 623 C CA . VAL A 1 82 ? 5.406 19.125 13.742 1 92.25 82 VAL A CA 1
ATOM 624 C C . VAL A 1 82 ? 6.934 19.156 13.719 1 92.25 82 VAL A C 1
ATOM 626 O O . VAL A 1 82 ? 7.586 18.578 14.586 1 92.25 82 VAL A O 1
ATOM 629 N N . HIS A 1 83 ? 7.473 19.812 12.773 1 89.69 83 HIS A N 1
ATOM 630 C CA . HIS A 1 83 ? 8.93 19.891 12.664 1 89.69 83 HIS A CA 1
ATOM 631 C C . HIS A 1 83 ? 9.531 20.688 13.805 1 89.69 83 HIS A C 1
ATOM 633 O O . HIS A 1 83 ? 10.688 20.484 14.18 1 89.69 83 HIS A O 1
ATOM 639 N N . ARG A 1 84 ? 8.734 21.531 14.391 1 88.5 84 ARG A N 1
ATOM 640 C CA . ARG A 1 84 ? 9.211 22.328 15.516 1 88.5 84 ARG A CA 1
ATOM 641 C C . ARG A 1 84 ? 9.281 21.484 16.781 1 88.5 84 ARG A C 1
ATOM 643 O O . ARG A 1 84 ? 9.961 21.859 17.75 1 88.5 84 ARG A O 1
ATOM 650 N N . LEU A 1 85 ? 8.555 20.375 16.812 1 85.25 85 LEU A N 1
ATOM 651 C CA . LEU A 1 85 ? 8.523 19.484 17.969 1 85.25 85 LEU A CA 1
ATOM 652 C C . LEU A 1 85 ? 9.82 18.703 18.094 1 85.25 85 LEU A C 1
ATOM 654 O O . LEU A 1 85 ? 10.141 18.188 19.172 1 85.25 85 LEU A O 1
ATOM 658 N N . CYS A 1 86 ? 10.547 18.578 17.047 1 70.69 86 CYS A N 1
ATOM 659 C CA . CYS A 1 86 ? 11.789 17.812 17.016 1 70.69 86 CYS A CA 1
ATOM 660 C C . CYS A 1 86 ? 11.602 16.438 17.656 1 70.69 86 CYS A C 1
ATOM 662 O O . CYS A 1 86 ? 12.453 15.984 18.422 1 70.69 86 CYS A O 1
ATOM 664 N N . GLY A 1 87 ? 10.375 15.836 17.562 1 73.31 87 GLY A N 1
ATOM 665 C CA . GLY A 1 87 ? 10.164 14.477 18.047 1 73.31 87 GLY A CA 1
ATOM 666 C C . GLY A 1 87 ? 9.508 14.414 19.406 1 73.31 87 GLY A C 1
ATOM 667 O O . GLY A 1 87 ? 9.297 13.328 19.953 1 73.31 87 GLY A O 1
ATOM 668 N N . ALA A 1 88 ? 9.242 15.547 20.047 1 79.06 88 ALA A N 1
ATOM 669 C CA . ALA A 1 88 ? 8.523 15.523 21.312 1 79.06 88 ALA A CA 1
ATOM 670 C C . ALA A 1 88 ? 7.195 14.789 21.188 1 79.06 88 ALA A C 1
ATOM 672 O O . ALA A 1 88 ? 6.449 15.008 20.234 1 79.06 88 ALA A O 1
ATOM 673 N N . PRO A 1 89 ? 6.984 13.938 22.172 1 83.62 89 PRO A N 1
ATOM 674 C CA . PRO A 1 89 ? 5.793 13.094 22.062 1 83.62 89 PRO A CA 1
ATOM 675 C C . PRO A 1 89 ? 4.531 13.789 22.562 1 83.62 89 PRO A C 1
ATOM 677 O O . PRO A 1 89 ? 3.838 13.258 23.438 1 83.62 89 PRO A O 1
ATOM 680 N N . ILE A 1 90 ? 4.289 15 22.234 1 88.94 90 ILE A N 1
ATOM 681 C CA . ILE A 1 90 ? 3.064 15.68 22.641 1 88.94 90 ILE A CA 1
ATOM 682 C C . ILE A 1 90 ? 2.037 15.617 21.516 1 88.94 90 ILE A C 1
ATOM 684 O O . ILE A 1 90 ? 2.395 15.68 20.344 1 88.94 90 ILE A O 1
ATOM 688 N N . PRO A 1 91 ? 0.766 15.641 21.906 1 92.81 91 PRO A N 1
ATOM 689 C CA . PRO A 1 91 ? -0.272 15.617 20.875 1 92.81 91 PRO A CA 1
ATOM 690 C C . PRO A 1 91 ? -0.286 16.891 20.031 1 92.81 91 PRO A C 1
ATOM 692 O O . PRO A 1 91 ? -0.022 17.984 20.531 1 92.81 91 PRO A O 1
ATOM 695 N N . VAL A 1 92 ? -0.534 16.703 18.812 1 94.19 92 VAL A N 1
ATOM 696 C CA . VAL A 1 92 ? -0.642 17.812 17.875 1 94.19 92 VAL A CA 1
ATOM 697 C C . VAL A 1 92 ? -2.053 17.859 17.297 1 94.19 92 VAL A C 1
ATOM 699 O O . VAL A 1 92 ? -2.557 16.859 16.797 1 94.19 92 VAL A O 1
ATOM 702 N N . MET A 1 93 ? -2.627 19.031 17.375 1 92.81 93 MET A N 1
ATOM 703 C CA . MET A 1 93 ? -3.967 19.234 16.828 1 92.81 93 MET A CA 1
ATOM 704 C C . MET A 1 93 ? -3.959 20.312 15.75 1 92.81 93 MET A C 1
ATOM 706 O O . MET A 1 93 ? -3.33 21.359 15.914 1 92.81 93 MET A O 1
ATOM 710 N N . GLY A 1 94 ? -4.602 19.984 14.625 1 92.44 94 GLY A N 1
ATOM 711 C CA . GLY A 1 94 ? -4.785 20.969 13.57 1 92.44 94 GLY A CA 1
ATOM 712 C C . GLY A 1 94 ? -6.176 21.578 13.555 1 92.44 94 GLY A C 1
ATOM 713 O O . GLY A 1 94 ? -7.172 20.859 13.555 1 92.44 94 GLY A O 1
ATOM 714 N N . ILE A 1 95 ? -6.223 22.906 13.633 1 89.94 95 ILE A N 1
ATOM 715 C CA . ILE A 1 95 ? -7.492 23.625 13.531 1 89.94 95 ILE A CA 1
ATOM 716 C C . ILE A 1 95 ? -7.508 24.469 12.258 1 89.94 95 ILE A C 1
ATOM 718 O O . ILE A 1 95 ? -6.613 25.281 12.031 1 89.94 95 ILE A O 1
ATOM 722 N N . ASN A 1 96 ? -8.453 24.141 11.383 1 82.56 96 ASN A N 1
ATOM 723 C CA . ASN A 1 96 ? -8.5 24.828 10.102 1 82.56 96 ASN A CA 1
ATOM 724 C C . ASN A 1 96 ? -9.742 25.703 9.984 1 82.56 96 ASN A C 1
ATOM 726 O O . ASN A 1 96 ? -10.844 25.297 10.359 1 82.56 96 ASN A O 1
ATOM 730 N N . ALA A 1 97 ? -9.547 27.016 9.586 1 67.19 97 ALA A N 1
ATOM 731 C CA . ALA A 1 97 ? -10.672 27.938 9.438 1 67.19 97 ALA A CA 1
ATOM 732 C C . ALA A 1 97 ? -11.414 27.688 8.125 1 67.19 97 ALA A C 1
ATOM 734 O O . ALA A 1 97 ? -12.516 28.203 7.926 1 67.19 97 ALA A O 1
ATOM 735 N N . GLY A 1 98 ? -10.977 26.922 7.254 1 67.56 98 GLY A N 1
ATOM 736 C CA . GLY A 1 98 ? -11.594 26.719 5.957 1 67.56 98 GLY A CA 1
ATOM 737 C C . GLY A 1 98 ? -11.875 25.25 5.66 1 67.56 98 GLY A C 1
ATOM 738 O O . GLY A 1 98 ? -12.555 24.578 6.434 1 67.56 98 GLY A O 1
ATOM 739 N N . HIS A 1 99 ? -11.203 24.844 4.629 1 73.69 99 HIS A N 1
ATOM 740 C CA . HIS A 1 99 ? -11.414 23.484 4.16 1 73.69 99 HIS A CA 1
ATOM 741 C C . HIS A 1 99 ? -10.586 22.484 4.965 1 73.69 99 HIS A C 1
ATOM 743 O O . HIS A 1 99 ? -9.391 22.688 5.164 1 73.69 99 HIS A O 1
ATOM 749 N N . LEU A 1 100 ? -11.234 21.516 5.469 1 81.06 100 LEU A N 1
ATOM 750 C CA . LEU A 1 100 ? -10.578 20.484 6.27 1 81.06 100 LEU A CA 1
ATOM 751 C C . LEU A 1 100 ? -9.57 19.719 5.43 1 81.06 100 LEU A C 1
ATOM 753 O O . LEU A 1 100 ? -9.812 19.438 4.25 1 81.06 100 LEU A O 1
ATOM 757 N N . GLY A 1 101 ? -8.422 19.484 6.047 1 88.5 101 GLY A N 1
ATOM 758 C CA . GLY A 1 101 ? -7.375 18.703 5.41 1 88.5 101 GLY A CA 1
ATOM 759 C C . GLY A 1 101 ? -7.262 17.297 5.969 1 88.5 101 GLY A C 1
ATOM 760 O O . GLY A 1 101 ? -8.117 16.859 6.738 1 88.5 101 GLY A O 1
ATOM 761 N N . PHE A 1 102 ? -6.34 16.562 5.516 1 91.31 102 PHE A N 1
ATOM 762 C CA . PHE A 1 102 ? -6.098 15.211 6.016 1 91.31 102 PHE A CA 1
ATOM 763 C C . PHE A 1 102 ? -5.492 15.25 7.41 1 91.31 102 PHE A C 1
ATOM 765 O O . PHE A 1 102 ? -5.746 14.359 8.227 1 91.31 102 PHE A O 1
ATOM 772 N N . LEU A 1 103 ? -4.711 16.312 7.66 1 92.31 103 LEU A N 1
ATOM 773 C CA . LEU A 1 103 ? -4.059 16.438 8.961 1 92.31 103 LEU A CA 1
ATOM 774 C C . LEU A 1 103 ? -4.816 17.406 9.867 1 92.31 103 LEU A C 1
ATOM 776 O O . LEU A 1 103 ? -4.645 17.375 11.086 1 92.31 103 LEU A O 1
ATOM 780 N N . THR A 1 104 ? -5.547 18.312 9.273 1 89.56 104 THR A N 1
ATOM 781 C CA . THR A 1 104 ? -6.301 19.312 10.016 1 89.56 104 THR A CA 1
ATOM 782 C C . THR A 1 104 ? -7.801 19.047 9.906 1 89.56 104 THR A C 1
ATOM 784 O O . THR A 1 104 ? -8.461 19.562 8.992 1 89.56 104 THR A O 1
ATOM 787 N N . SER A 1 105 ? -8.297 18.281 10.852 1 78.38 105 SER A N 1
ATOM 788 C CA . SER A 1 105 ? -9.664 17.797 10.711 1 78.38 105 SER A CA 1
ATOM 789 C C . SER A 1 105 ? -10.609 18.516 11.68 1 78.38 105 SER A C 1
ATOM 791 O O . SER A 1 105 ? -11.812 18.25 11.695 1 78.38 105 SER A O 1
ATOM 793 N N . ALA A 1 106 ? -10.07 19.438 12.484 1 80.12 106 ALA A N 1
ATOM 794 C CA . ALA A 1 106 ? -10.93 20.172 13.406 1 80.12 106 ALA A CA 1
ATOM 795 C C . ALA A 1 106 ? -11.336 21.531 12.82 1 80.12 106 ALA A C 1
ATOM 797 O O . ALA A 1 106 ? -10.484 22.344 12.484 1 80.12 106 ALA A O 1
ATOM 798 N N . PRO A 1 107 ? -12.648 21.688 12.766 1 78.06 107 PRO A N 1
ATOM 799 C CA . PRO A 1 107 ? -13.102 22.969 12.219 1 78.06 107 PRO A CA 1
ATOM 800 C C . PRO A 1 107 ? -12.984 24.109 13.227 1 78.06 107 PRO A C 1
ATOM 802 O O . PRO A 1 107 ? -13.18 23.906 14.43 1 78.06 107 PRO A O 1
ATOM 805 N N . SER A 1 108 ? -12.781 25.25 12.727 1 77.56 108 SER A N 1
ATOM 806 C CA . SER A 1 108 ? -12.602 26.438 13.578 1 77.56 108 SER A CA 1
ATOM 807 C C . SER A 1 108 ? -13.93 26.875 14.195 1 77.56 108 SER A C 1
ATOM 809 O O . SER A 1 108 ? -13.945 27.578 15.203 1 77.56 108 SER A O 1
ATOM 811 N N . ASN A 1 109 ? -15.031 26.453 13.578 1 76.44 109 ASN A N 1
ATOM 812 C CA . ASN A 1 109 ? -16.328 26.812 14.133 1 76.44 109 ASN A CA 1
ATOM 813 C C . ASN A 1 109 ? -16.656 26 15.375 1 76.44 109 ASN A C 1
ATOM 815 O O . ASN A 1 109 ? -17.625 26.281 16.078 1 76.44 109 ASN A O 1
ATOM 819 N N . GLY A 1 110 ? -15.789 25.156 15.812 1 80.81 110 GLY A N 1
ATOM 820 C CA . GLY A 1 110 ? -16.016 24.312 16.984 1 80.81 110 GLY A CA 1
ATOM 821 C C . GLY A 1 110 ? -14.922 24.422 18.016 1 80.81 110 GLY A C 1
ATOM 822 O O . GLY A 1 110 ? -14.586 23.422 18.672 1 80.81 110 GLY A O 1
ATOM 823 N N . LEU A 1 111 ? -14.422 25.625 18.219 1 85.81 111 LEU A N 1
ATOM 824 C CA . LEU A 1 111 ? -13.281 25.812 19.109 1 85.81 111 LEU A CA 1
ATOM 825 C C . LEU A 1 111 ? -13.633 25.438 20.531 1 85.81 111 LEU A C 1
ATOM 827 O O . LEU A 1 111 ? -12.852 24.766 21.219 1 85.81 111 LEU A O 1
ATOM 831 N N . ASN A 1 112 ? -14.805 25.844 20.922 1 87.81 112 ASN A N 1
ATOM 832 C CA . ASN A 1 112 ? -15.219 25.547 22.297 1 87.81 112 ASN A CA 1
ATOM 833 C C . ASN A 1 112 ? -15.258 24.047 22.547 1 87.81 112 ASN A C 1
ATOM 835 O O . ASN A 1 112 ? -14.797 23.578 23.594 1 87.81 112 ASN A O 1
ATOM 839 N N . LEU A 1 113 ? -15.789 23.406 21.656 1 86 113 LEU A N 1
ATOM 840 C CA . LEU A 1 113 ? -15.883 21.969 21.797 1 86 113 LEU A CA 1
ATOM 841 C C . LEU A 1 113 ? -14.492 21.328 21.828 1 86 113 LEU A C 1
ATOM 843 O O . LEU A 1 113 ? -14.219 20.453 22.641 1 86 113 LEU A O 1
ATOM 847 N N . ILE A 1 114 ? -13.664 21.766 20.969 1 86.12 114 ILE A N 1
ATOM 848 C CA . ILE A 1 114 ? -12.312 21.234 20.844 1 86.12 114 ILE A CA 1
ATOM 849 C C . ILE A 1 114 ? -11.547 21.453 22.141 1 86.12 114 ILE A C 1
ATOM 851 O O . ILE A 1 114 ? -10.953 20.516 22.688 1 86.12 114 ILE A O 1
ATOM 855 N N . PHE A 1 115 ? -11.633 22.609 22.734 1 90.38 115 PHE A N 1
ATOM 856 C CA . PHE A 1 115 ? -10.852 22.922 23.922 1 90.38 115 PHE A CA 1
ATOM 857 C C . PHE A 1 115 ? -11.5 22.328 25.172 1 90.38 115 PHE A C 1
ATOM 859 O O . PHE A 1 115 ? -10.812 22.047 26.156 1 90.38 115 PHE A O 1
ATOM 866 N N . ARG A 1 116 ? -12.758 22.125 25.078 1 89.56 116 ARG A N 1
ATOM 867 C CA . ARG A 1 116 ? -13.398 21.375 26.141 1 89.56 116 ARG A CA 1
ATOM 868 C C . ARG A 1 116 ? -12.867 19.953 26.203 1 89.56 116 ARG A C 1
ATOM 870 O O . ARG A 1 116 ? -12.57 19.438 27.281 1 89.56 116 ARG A O 1
ATOM 877 N N . GLU A 1 117 ? -12.805 19.391 25.047 1 86.94 117 GLU A N 1
ATOM 878 C CA . GLU A 1 117 ? -12.273 18.031 24.984 1 86.94 117 GLU A CA 1
ATOM 879 C C . GLU A 1 117 ? -10.844 17.969 25.5 1 86.94 117 GLU A C 1
ATOM 881 O O . GLU A 1 117 ? -10.461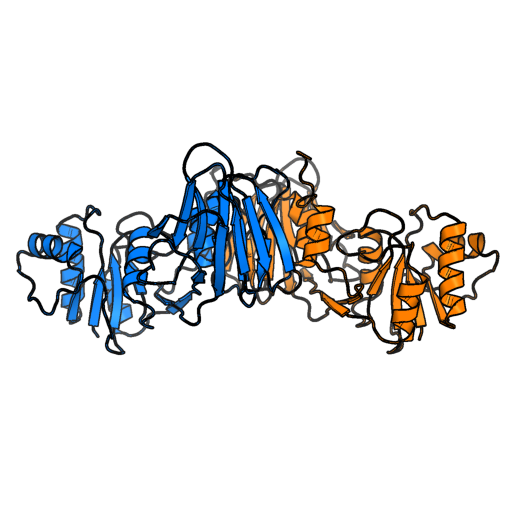 17 26.172 1 86.94 117 GLU A O 1
ATOM 886 N N . ILE A 1 118 ? -10.109 18.938 25.172 1 86.5 118 ILE A N 1
ATOM 887 C CA . ILE A 1 118 ? -8.734 19.016 25.656 1 86.5 118 ILE A CA 1
ATOM 888 C C . ILE A 1 118 ? -8.727 19.141 27.172 1 86.5 118 ILE A C 1
ATOM 890 O O . ILE A 1 118 ? -7.988 18.438 27.859 1 86.5 118 ILE A O 1
ATOM 894 N N . ALA A 1 119 ? -9.555 19.953 27.688 1 88.75 119 ALA A N 1
ATOM 895 C CA . ALA A 1 119 ? -9.617 20.219 29.125 1 88.75 119 ALA A CA 1
ATOM 896 C C . ALA A 1 119 ? -10.039 18.969 29.891 1 88.75 119 ALA A C 1
ATOM 898 O O . ALA A 1 119 ? -9.539 18.703 30.984 1 88.75 119 ALA A O 1
ATOM 899 N N . GLU A 1 120 ? -10.898 18.25 29.25 1 88.69 120 GLU A N 1
ATOM 900 C CA . GLU A 1 120 ? -11.445 17.062 29.906 1 88.69 120 GLU A CA 1
ATOM 901 C C . GLU A 1 120 ? -10.555 15.852 29.672 1 88.69 120 GLU A C 1
ATOM 903 O O . GLU A 1 120 ? -10.805 14.773 30.234 1 88.69 120 GLU A O 1
ATOM 908 N N . GLY A 1 121 ? -9.586 16.016 28.906 1 82.06 121 GLY A N 1
ATOM 909 C CA . GLY A 1 121 ? -8.695 14.906 28.609 1 82.06 121 GLY A CA 1
ATOM 910 C C . GLY A 1 121 ? -9.305 13.891 27.656 1 82.06 121 GLY A C 1
ATOM 911 O O . GLY A 1 121 ? -8.945 12.719 27.688 1 82.06 121 GLY A O 1
ATOM 912 N N . ASN A 1 122 ? -10.273 14.258 26.938 1 81 122 ASN A N 1
ATOM 913 C CA . ASN A 1 122 ? -11 13.375 26.016 1 81 122 ASN A CA 1
ATOM 914 C C . ASN A 1 122 ? -10.461 13.469 24.5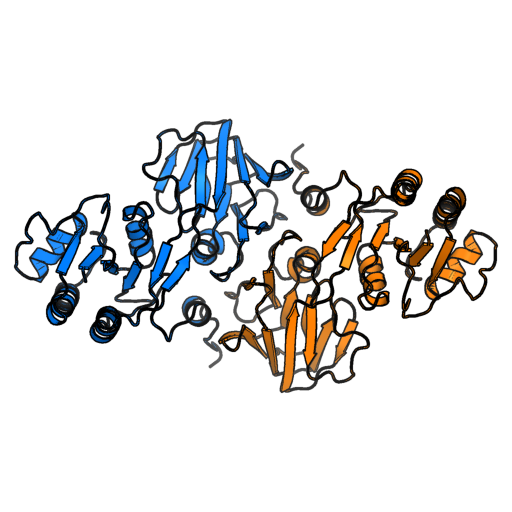94 1 81 122 ASN A C 1
ATOM 916 O O . ASN A 1 122 ? -11.203 13.273 23.641 1 81 122 ASN A O 1
ATOM 920 N N . ILE A 1 123 ? -9.242 13.727 24.453 1 79.38 123 ILE A N 1
ATOM 921 C CA . ILE A 1 123 ? -8.672 13.828 23.125 1 79.38 123 ILE A CA 1
ATOM 922 C C . ILE A 1 123 ? -8.133 12.469 22.688 1 79.38 123 ILE A C 1
ATOM 924 O O . ILE A 1 123 ? -7.379 11.828 23.422 1 79.38 123 ILE A O 1
ATOM 928 N N . ALA A 1 124 ? -8.703 11.992 21.562 1 85.12 124 ALA A N 1
ATOM 929 C CA . ALA A 1 124 ? -8.141 10.789 20.969 1 85.12 124 ALA A CA 1
ATOM 930 C C . ALA A 1 124 ? -6.895 11.109 20.141 1 85.12 124 ALA A C 1
ATOM 932 O O . ALA A 1 124 ? -6.848 12.125 19.453 1 85.12 124 ALA A O 1
ATOM 933 N N . THR A 1 125 ? -5.84 10.336 20.359 1 90.12 125 THR A N 1
ATOM 934 C CA . THR A 1 125 ? -4.605 10.547 19.609 1 90.12 125 THR A CA 1
ATOM 935 C C . THR A 1 125 ? -4.316 9.367 18.688 1 90.12 125 THR A C 1
ATOM 937 O O . THR A 1 125 ? -4.59 8.219 19.047 1 90.12 125 THR A O 1
ATOM 940 N N . GLU A 1 126 ? -3.895 9.695 17.5 1 91.31 126 GLU A N 1
ATOM 941 C CA . GLU A 1 126 ? -3.48 8.703 16.516 1 91.31 126 GLU A CA 1
ATOM 942 C C . GLU A 1 126 ? -1.983 8.797 16.234 1 91.31 126 GLU A C 1
ATOM 944 O O . GLU A 1 126 ? -1.476 9.852 15.867 1 91.31 126 GLU A O 1
ATOM 949 N N . PRO A 1 127 ? -1.329 7.676 16.422 1 93.56 127 PRO A N 1
ATOM 950 C CA . PRO A 1 127 ? 0.094 7.703 16.078 1 93.56 127 PRO A CA 1
ATOM 951 C C . PRO A 1 127 ? 0.337 7.809 14.578 1 93.56 127 PRO A C 1
ATOM 953 O O . PRO A 1 127 ? -0.4 7.215 13.781 1 93.56 127 PRO A O 1
ATOM 956 N N . ARG A 1 128 ? 1.258 8.625 14.219 1 95.81 128 ARG A N 1
ATOM 957 C CA . ARG A 1 128 ? 1.725 8.766 12.844 1 95.81 128 ARG A CA 1
ATOM 958 C C . ARG A 1 128 ? 3.223 8.5 12.742 1 95.81 128 ARG A C 1
ATOM 960 O O . ARG A 1 128 ? 4.012 9.086 13.484 1 95.81 128 ARG A O 1
ATOM 967 N N . SER A 1 129 ? 3.561 7.566 11.844 1 96.5 129 SER A N 1
ATOM 968 C CA . SER A 1 129 ? 4.973 7.258 11.641 1 96.5 129 SER A CA 1
ATOM 969 C C . SER A 1 129 ? 5.668 8.359 10.852 1 96.5 129 SER A C 1
ATOM 971 O O . SER A 1 129 ? 5.02 9.117 10.125 1 96.5 129 SER A O 1
ATOM 973 N N . MET A 1 130 ? 6.965 8.445 11.07 1 96.88 130 MET A N 1
ATOM 974 C CA . MET A 1 130 ? 7.824 9.383 10.344 1 96.88 130 MET A CA 1
ATOM 975 C C . MET A 1 130 ? 8.984 8.648 9.672 1 96.88 130 MET A C 1
ATOM 977 O O . MET A 1 130 ? 9.242 7.48 9.977 1 96.88 130 MET A O 1
ATOM 981 N N . LEU A 1 131 ? 9.578 9.352 8.766 1 98.12 131 LEU A N 1
ATOM 982 C CA . LEU A 1 131 ? 10.828 8.875 8.188 1 98.12 131 LEU A CA 1
ATOM 983 C C . LEU A 1 131 ? 12.031 9.484 8.906 1 98.12 131 LEU A C 1
ATOM 985 O O . LEU A 1 131 ? 11.977 10.625 9.359 1 98.12 131 LEU A O 1
ATOM 989 N N . ARG A 1 132 ? 13.047 8.703 9.047 1 97.94 132 ARG A N 1
ATOM 990 C CA . ARG A 1 132 ? 14.391 9.188 9.352 1 97.94 132 ARG A CA 1
ATOM 991 C C . ARG A 1 132 ? 15.305 9.047 8.141 1 97.94 132 ARG A C 1
ATOM 993 O O . ARG A 1 132 ? 15.422 7.965 7.562 1 97.94 132 ARG A O 1
ATOM 1000 N N . VAL A 1 133 ? 15.906 10.133 7.75 1 98.19 133 VAL A N 1
ATOM 1001 C CA . VAL A 1 133 ? 16.75 10.141 6.559 1 98.19 133 VAL A CA 1
ATOM 1002 C C . VAL A 1 133 ? 18.172 10.547 6.938 1 98.19 133 VAL A C 1
ATOM 1004 O O . VAL A 1 133 ? 18.391 11.578 7.582 1 98.19 133 VAL A O 1
ATOM 1007 N N . THR A 1 134 ? 19.109 9.742 6.566 1 97.75 134 THR A N 1
ATOM 1008 C CA . THR A 1 134 ? 20.531 10.062 6.715 1 97.75 134 THR A CA 1
ATOM 1009 C C . THR A 1 134 ? 21.25 9.977 5.371 1 97.75 134 THR A C 1
ATOM 1011 O O . THR A 1 134 ? 20.812 9.242 4.48 1 97.75 134 THR A O 1
ATOM 1014 N N . GLY A 1 135 ? 22.281 10.758 5.242 1 96.88 135 GLY A N 1
ATOM 1015 C CA . GLY A 1 135 ? 23 10.711 3.982 1 96.88 135 GLY A CA 1
ATOM 1016 C C . GLY A 1 135 ? 23.875 11.93 3.742 1 96.88 135 GLY A C 1
ATOM 1017 O O . GLY A 1 135 ? 24.297 12.586 4.691 1 96.88 135 GLY A O 1
ATOM 1018 N N . GLU A 1 136 ? 24.203 12.133 2.473 1 95.56 136 GLU A N 1
ATOM 1019 C CA . GLU A 1 136 ? 25.156 13.156 2.068 1 95.56 136 GLU A CA 1
ATOM 1020 C C . GLU A 1 136 ? 24.438 14.438 1.641 1 95.56 136 GLU A C 1
ATOM 1022 O O . GLU A 1 136 ? 24.391 14.75 0.451 1 95.56 136 GLU A O 1
ATOM 1027 N N . PHE A 1 137 ? 24.031 15.125 2.652 1 93.81 137 PHE A N 1
ATOM 1028 C CA . PHE A 1 137 ? 23.453 16.438 2.422 1 93.81 137 PHE A CA 1
ATOM 1029 C C . PHE A 1 137 ? 24.547 17.484 2.18 1 93.81 137 PHE A C 1
ATOM 1031 O O . PHE A 1 137 ? 25.641 17.391 2.754 1 93.81 137 PHE A O 1
ATOM 1038 N N . ALA A 1 138 ? 24.266 18.391 1.238 1 88.44 138 ALA A N 1
ATOM 1039 C CA . ALA A 1 138 ? 25.219 19.5 1.095 1 88.44 138 ALA A CA 1
ATOM 1040 C C . ALA A 1 138 ? 25.344 20.297 2.393 1 88.44 138 ALA A C 1
ATOM 1042 O O . ALA A 1 138 ? 26.438 20.734 2.756 1 88.44 138 ALA A O 1
ATOM 1043 N N . ARG A 1 139 ? 24.188 20.484 2.924 1 89.12 139 ARG A N 1
ATOM 1044 C CA . ARG A 1 139 ? 24.078 21.094 4.25 1 89.12 139 ARG A CA 1
ATOM 1045 C C . ARG A 1 139 ? 23.219 20.234 5.168 1 89.12 139 ARG A C 1
ATOM 1047 O O . ARG A 1 139 ? 22.078 19.906 4.82 1 89.12 139 ARG A O 1
ATOM 1054 N N . GLN A 1 140 ? 23.75 19.984 6.332 1 90.38 140 GLN A N 1
ATOM 1055 C CA . GLN A 1 140 ? 23.031 19.109 7.246 1 90.38 140 GLN A CA 1
ATOM 1056 C C . GLN A 1 140 ? 21.703 19.734 7.68 1 90.38 140 GLN A C 1
ATOM 1058 O O . GLN A 1 140 ? 21.672 20.891 8.125 1 90.38 140 GLN A O 1
ATOM 1063 N N . PRO A 1 141 ? 20.703 18.922 7.52 1 91.31 141 PRO A N 1
ATOM 1064 C CA . PRO A 1 141 ? 19.422 19.453 7.973 1 91.31 141 PRO A CA 1
ATOM 1065 C C . PRO A 1 141 ? 19.328 19.562 9.492 1 91.31 141 PRO A C 1
ATOM 1067 O O . PRO A 1 141 ? 20 18.828 10.211 1 91.31 141 PRO A O 1
ATOM 1070 N N . GLU A 1 142 ? 18.484 20.516 9.914 1 84.12 142 GLU A N 1
ATOM 1071 C CA . GLU A 1 142 ? 18.25 20.641 11.352 1 84.12 142 GLU A CA 1
ATOM 1072 C C . GLU A 1 142 ? 17.594 19.375 11.914 1 84.12 142 GLU A C 1
ATOM 1074 O O . GLU A 1 142 ? 17.891 18.969 13.039 1 84.12 142 GLU A O 1
ATOM 1079 N N . SER A 1 143 ? 16.703 18.828 11.164 1 89.44 143 SER A N 1
ATOM 1080 C CA . SER A 1 143 ? 16.047 17.578 11.516 1 89.44 143 SER A CA 1
ATOM 1081 C C . SER A 1 143 ? 16.062 16.594 10.344 1 89.44 143 SER A C 1
ATOM 1083 O O . SER A 1 143 ? 15.789 16.984 9.203 1 89.44 143 SER A O 1
ATOM 1085 N N . GLN A 1 144 ? 16.312 15.336 10.711 1 94.25 144 GLN A N 1
ATOM 1086 C CA . GLN A 1 144 ? 16.375 14.289 9.695 1 94.25 144 GLN A CA 1
ATOM 1087 C C . GLN A 1 144 ? 15.047 13.555 9.578 1 94.25 144 GLN A C 1
ATOM 1089 O O . GLN A 1 144 ? 14.977 12.477 8.977 1 94.25 144 GLN A O 1
ATOM 1094 N N . LEU A 1 145 ? 14.055 14.195 10.195 1 95.38 145 LEU A N 1
ATOM 1095 C CA . LEU A 1 145 ? 12.75 13.547 10.25 1 95.38 145 LEU A CA 1
ATOM 1096 C C . LEU A 1 145 ? 11.812 14.133 9.203 1 95.38 145 LEU A C 1
ATOM 1098 O O . LEU A 1 145 ? 11.891 15.32 8.883 1 95.38 145 LEU A O 1
ATOM 1102 N N . ALA A 1 146 ? 10.977 13.328 8.664 1 97.12 146 ALA A N 1
ATOM 1103 C CA . ALA A 1 146 ? 9.922 13.75 7.746 1 97.12 146 ALA A CA 1
ATOM 1104 C C . ALA A 1 146 ? 8.602 13.055 8.07 1 97.12 146 ALA A C 1
ATOM 1106 O O . ALA A 1 146 ? 8.57 11.836 8.281 1 97.12 146 ALA A O 1
ATOM 1107 N N . LEU A 1 147 ? 7.551 13.805 8.109 1 97.06 147 LEU A N 1
ATOM 1108 C CA . LEU A 1 147 ? 6.23 13.25 8.398 1 97.06 147 LEU A CA 1
ATOM 1109 C C . LEU A 1 147 ? 5.594 12.68 7.137 1 97.06 147 LEU A C 1
ATOM 1111 O O . LEU A 1 147 ? 4.988 11.602 7.18 1 97.06 147 LEU A O 1
ATOM 1115 N N . ASN A 1 148 ? 5.762 13.406 6.023 1 98 148 ASN A N 1
ATOM 1116 C CA . ASN A 1 148 ? 5.133 13 4.773 1 98 148 ASN A CA 1
ATOM 1117 C C . ASN A 1 148 ? 6.082 12.164 3.914 1 98 148 ASN A C 1
ATOM 1119 O O . ASN A 1 148 ? 5.797 11.008 3.609 1 98 148 ASN A O 1
ATOM 1123 N N . GLU A 1 149 ? 7.184 12.766 3.518 1 98.62 149 GLU A N 1
ATOM 1124 C CA . GLU A 1 149 ? 7.969 12.055 2.518 1 98.62 149 GLU A CA 1
ATOM 1125 C C . GLU A 1 149 ? 9.391 12.609 2.432 1 98.62 149 GLU A C 1
ATOM 1127 O O . GLU A 1 149 ? 9.656 13.711 2.908 1 98.62 149 GLU A O 1
ATOM 1132 N N . PHE A 1 150 ? 10.273 11.836 1.956 1 98.69 150 PHE A N 1
ATOM 1133 C CA . PHE A 1 150 ? 11.578 12.18 1.411 1 98.69 150 PHE A CA 1
ATOM 1134 C C . PHE A 1 150 ? 11.586 12.062 -0.108 1 98.69 150 PHE A C 1
ATOM 1136 O O . PHE A 1 150 ? 11.039 11.102 -0.661 1 98.69 150 PHE A O 1
ATOM 1143 N N . THR A 1 151 ? 12.133 13.102 -0.793 1 98.62 151 THR A N 1
ATOM 1144 C CA . THR A 1 151 ? 12.195 13.023 -2.248 1 98.62 151 THR A CA 1
ATOM 1145 C C . THR A 1 151 ? 13.602 13.312 -2.748 1 98.62 151 THR A C 1
ATOM 1147 O O . THR A 1 151 ? 14.359 14.055 -2.107 1 98.62 151 THR A O 1
ATOM 1150 N N . VAL A 1 152 ? 14.023 12.711 -3.758 1 98 152 VAL A N 1
ATOM 1151 C CA . VAL A 1 152 ? 15.133 13.086 -4.621 1 98 152 VAL A CA 1
ATOM 1152 C C . VAL A 1 152 ? 14.609 13.578 -5.965 1 98 152 VAL A C 1
ATOM 1154 O O . VAL A 1 152 ? 13.883 12.859 -6.656 1 98 152 VAL A O 1
ATOM 1157 N N . GLN A 1 153 ? 14.992 14.758 -6.316 1 96.69 153 GLN A N 1
ATOM 1158 C CA . GLN A 1 153 ? 14.438 15.352 -7.527 1 96.69 153 GLN A CA 1
ATOM 1159 C C . GLN A 1 153 ? 15.523 16.062 -8.336 1 96.69 153 GLN A C 1
ATOM 1161 O O . GLN A 1 153 ? 16.484 16.578 -7.773 1 96.69 153 GLN A O 1
ATOM 1166 N N . ARG A 1 154 ? 15.273 16.156 -9.562 1 93.75 154 ARG A N 1
ATOM 1167 C CA . ARG A 1 154 ? 16.156 16.922 -10.43 1 93.75 154 ARG A CA 1
ATOM 1168 C C . ARG A 1 154 ? 15.891 18.422 -10.297 1 93.75 154 ARG A C 1
ATOM 1170 O O . ARG A 1 154 ? 14.789 18.828 -9.922 1 93.75 154 ARG A O 1
ATOM 1177 N N . HIS A 1 155 ? 16.891 19.109 -10.508 1 89.06 155 HIS A N 1
ATOM 1178 C CA . HIS A 1 155 ? 16.797 20.562 -10.68 1 89.06 155 HIS A CA 1
ATOM 1179 C C . HIS A 1 155 ? 17.281 20.984 -12.062 1 89.06 155 HIS A C 1
ATOM 1181 O O . HIS A 1 155 ? 18.438 20.766 -12.422 1 89.06 155 HIS A O 1
ATOM 1187 N N . GLY A 1 156 ? 16.469 21.609 -12.93 1 83.69 156 GLY A N 1
ATOM 1188 C CA . GLY A 1 156 ? 16.844 22.062 -14.266 1 83.69 156 GLY A CA 1
ATOM 1189 C C . GLY A 1 156 ? 16.531 21.047 -15.344 1 83.69 156 GLY A C 1
ATOM 1190 O O . GLY A 1 156 ? 15.609 20.234 -15.195 1 83.69 156 GLY A O 1
ATOM 1191 N N . ALA A 1 157 ? 17.375 21.297 -16.5 1 82.94 157 ALA A N 1
ATOM 1192 C CA . ALA A 1 157 ? 17.156 20.484 -17.688 1 82.94 157 ALA A CA 1
ATOM 1193 C C . ALA A 1 157 ? 17.859 19.141 -17.578 1 82.94 157 ALA A C 1
ATOM 1195 O O . ALA A 1 157 ? 18.891 19.031 -16.906 1 82.94 157 ALA A O 1
ATOM 1196 N N . GLY A 1 158 ? 17.219 17.969 -17.812 1 87.31 158 GLY A N 1
ATOM 1197 C CA . GLY A 1 158 ? 17.812 16.656 -17.844 1 87.31 158 GLY A CA 1
ATOM 1198 C C . GLY A 1 158 ? 17.203 15.695 -16.828 1 87.31 158 GLY A C 1
ATOM 1199 O O . GLY A 1 158 ? 16.781 16.125 -15.758 1 87.31 158 GLY A O 1
ATOM 1200 N N . MET A 1 159 ? 17.5 14.547 -17.078 1 90.56 159 MET A N 1
ATOM 1201 C CA . MET A 1 159 ? 16.984 13.516 -16.188 1 90.56 159 MET A CA 1
ATOM 1202 C C . MET A 1 159 ? 18.047 13.094 -15.172 1 90.56 159 MET A C 1
ATOM 1204 O O . MET A 1 159 ? 19.234 13.266 -15.414 1 90.56 159 MET A O 1
ATOM 1208 N N . ILE A 1 160 ? 17.656 12.656 -14.023 1 93.94 160 ILE A N 1
ATOM 1209 C CA . ILE A 1 160 ? 18.562 12.031 -13.062 1 93.94 160 ILE A CA 1
ATOM 1210 C C . ILE A 1 160 ? 18.234 10.547 -12.945 1 93.94 160 ILE A C 1
ATOM 1212 O O . ILE A 1 160 ? 17.219 10.078 -13.469 1 93.94 160 ILE A O 1
ATOM 1216 N N . SER A 1 161 ? 19.156 9.844 -12.438 1 94.69 161 SER A N 1
ATOM 1217 C CA . SER A 1 161 ? 18.969 8.438 -12.117 1 94.69 161 SER A CA 1
ATOM 1218 C C . SER A 1 161 ? 19.141 8.18 -10.617 1 94.69 161 SER A C 1
ATOM 1220 O O . SER A 1 161 ? 20.094 8.688 -10.016 1 94.69 161 SER A O 1
ATOM 1222 N N . VAL A 1 162 ? 18.219 7.484 -10.062 1 96.5 162 VAL A N 1
ATOM 1223 C CA . VAL A 1 162 ? 18.297 7.148 -8.641 1 96.5 162 VAL A CA 1
ATOM 1224 C C . VAL A 1 162 ? 18.266 5.633 -8.469 1 96.5 162 VAL A C 1
ATOM 1226 O O . VAL A 1 162 ? 17.219 5.004 -8.641 1 96.5 162 VAL A O 1
ATOM 1229 N N . GLU A 1 163 ? 19.406 5.055 -8.188 1 97.06 163 GLU A N 1
ATOM 1230 C CA . GLU A 1 163 ? 19.453 3.635 -7.855 1 97.06 163 GLU A CA 1
ATOM 1231 C C . GLU A 1 163 ? 18.859 3.367 -6.473 1 97.06 163 GLU A C 1
ATOM 1233 O O . GLU A 1 163 ? 19.297 3.959 -5.48 1 97.06 163 GLU A O 1
ATOM 1238 N N . THR A 1 164 ? 17.922 2.482 -6.418 1 97.81 164 THR A N 1
ATOM 1239 C CA . THR A 1 164 ? 17.141 2.312 -5.199 1 97.81 164 THR A CA 1
ATOM 1240 C C . THR A 1 164 ? 17.203 0.868 -4.715 1 97.81 164 THR A C 1
ATOM 1242 O O . THR A 1 164 ? 16.969 -0.063 -5.492 1 97.81 164 THR A O 1
ATOM 1245 N N . TYR A 1 165 ? 17.516 0.723 -3.43 1 98.12 165 TYR A N 1
ATOM 1246 C CA . TYR A 1 165 ? 17.594 -0.58 -2.777 1 98.12 165 TYR A CA 1
ATOM 1247 C C . TYR A 1 165 ? 16.672 -0.634 -1.562 1 98.12 165 TYR A C 1
ATOM 1249 O O . TYR A 1 165 ? 16.484 0.373 -0.876 1 98.12 165 TYR A O 1
ATOM 1257 N N . VAL A 1 166 ? 16.109 -1.812 -1.308 1 98 166 VAL A N 1
ATOM 1258 C CA . VAL A 1 166 ? 15.438 -2.121 -0.048 1 98 166 VAL A CA 1
ATOM 1259 C C . VAL A 1 166 ? 16.125 -3.316 0.617 1 98 166 VAL A C 1
ATOM 1261 O O . VAL A 1 166 ? 16.234 -4.387 0.016 1 98 166 VAL A O 1
ATOM 1264 N N . ASP A 1 167 ? 16.625 -3.102 1.834 1 97.06 167 ASP A N 1
ATOM 1265 C CA . ASP A 1 167 ? 17.375 -4.137 2.549 1 97.06 167 ASP A CA 1
ATOM 1266 C C . ASP A 1 167 ? 18.469 -4.73 1.671 1 97.06 167 ASP A C 1
ATOM 1268 O O . ASP A 1 167 ? 18.578 -5.953 1.552 1 97.06 167 ASP A O 1
ATOM 1272 N N . ARG A 1 168 ? 19.172 -3.924 0.968 1 95.62 168 ARG A N 1
ATOM 1273 C CA . ARG A 1 168 ? 20.344 -4.234 0.165 1 95.62 168 ARG A CA 1
ATOM 1274 C C . ARG A 1 168 ? 19.969 -4.977 -1.11 1 95.62 168 ARG A C 1
ATOM 1276 O O . ARG A 1 168 ? 20.828 -5.43 -1.859 1 95.62 168 ARG A O 1
ATOM 1283 N N . GLN A 1 169 ? 18.672 -5.102 -1.354 1 94.69 169 GLN A N 1
ATOM 1284 C CA . GLN A 1 169 ? 18.219 -5.668 -2.615 1 94.69 169 GLN A CA 1
ATOM 1285 C C . GLN A 1 169 ? 17.797 -4.57 -3.59 1 94.69 169 GLN A C 1
ATOM 1287 O O . GLN A 1 169 ? 17.016 -3.686 -3.236 1 94.69 169 GLN A O 1
ATOM 1292 N N . MET A 1 170 ? 18.266 -4.668 -4.77 1 95.19 170 MET A N 1
ATOM 1293 C CA . MET A 1 170 ? 17.938 -3.652 -5.766 1 95.19 170 MET A CA 1
ATOM 1294 C C . MET A 1 170 ? 16.469 -3.738 -6.164 1 95.19 170 MET A C 1
ATOM 1296 O O . MET A 1 170 ? 15.977 -4.809 -6.523 1 95.19 170 MET A O 1
ATOM 1300 N N . VAL A 1 171 ? 15.805 -2.664 -6.02 1 95.44 171 VAL A N 1
ATOM 1301 C CA . VAL A 1 171 ? 14.422 -2.572 -6.453 1 95.44 171 VAL A CA 1
ATOM 1302 C C . VAL A 1 171 ? 14.359 -2.092 -7.902 1 95.44 171 VAL A C 1
ATOM 1304 O O . VAL A 1 171 ? 13.805 -2.771 -8.766 1 95.44 171 VAL A O 1
ATOM 1307 N N . ALA A 1 172 ? 14.992 -0.918 -8.125 1 94.69 172 ALA A N 1
ATOM 1308 C CA . ALA A 1 172 ? 15.023 -0.324 -9.461 1 94.69 172 ALA A CA 1
ATOM 1309 C C . ALA A 1 172 ? 15.992 0.853 -9.508 1 94.69 172 ALA A C 1
ATOM 1311 O O . ALA A 1 172 ? 16.406 1.366 -8.469 1 94.69 172 ALA A O 1
ATOM 1312 N N . THR A 1 173 ? 16.375 1.136 -10.719 1 95.31 173 THR A N 1
ATOM 1313 C CA . THR A 1 173 ? 16.922 2.457 -10.992 1 95.31 173 THR A CA 1
ATOM 1314 C C . THR A 1 173 ? 15.867 3.359 -11.633 1 95.31 173 THR A C 1
ATOM 1316 O O . THR A 1 173 ? 15.391 3.08 -12.734 1 95.31 173 THR A O 1
ATOM 1319 N N . TYR A 1 174 ? 15.531 4.379 -10.945 1 94.75 174 TYR A N 1
ATOM 1320 C CA . TYR A 1 174 ? 14.531 5.312 -11.453 1 94.75 174 TYR A CA 1
ATOM 1321 C C . TYR A 1 174 ? 15.18 6.391 -12.312 1 94.75 174 TYR A C 1
ATOM 1323 O O . TYR A 1 174 ? 15.953 7.207 -11.82 1 94.75 174 TYR A O 1
ATOM 1331 N N . HIS A 1 175 ? 14.883 6.375 -13.578 1 93.75 175 HIS A N 1
ATOM 1332 C CA . HIS A 1 175 ? 15.312 7.41 -14.508 1 93.75 175 HIS A CA 1
ATOM 1333 C C . HIS A 1 175 ? 14.203 8.414 -14.766 1 93.75 175 HIS A C 1
ATOM 1335 O O . HIS A 1 175 ? 13.07 8.031 -15.086 1 93.75 175 HIS A O 1
ATOM 1341 N N . GLY A 1 176 ? 14.453 9.633 -14.539 1 94 176 GLY A N 1
ATOM 1342 C CA . GLY A 1 176 ? 13.438 10.656 -14.734 1 94 176 GLY A CA 1
ATOM 1343 C C . GLY A 1 176 ? 13.609 11.852 -13.82 1 94 176 GLY A C 1
ATOM 1344 O O . GLY A 1 176 ? 14.719 12.359 -13.656 1 94 176 GLY A O 1
ATOM 1345 N N . ASP A 1 177 ? 12.492 12.336 -13.312 1 95.44 177 ASP A N 1
ATOM 1346 C CA . ASP A 1 177 ? 12.539 13.516 -12.461 1 95.44 177 ASP A CA 1
ATOM 1347 C C . ASP A 1 177 ? 13.023 13.156 -11.055 1 95.44 177 ASP A C 1
ATOM 1349 O O . ASP A 1 177 ? 13.492 14.023 -10.312 1 95.44 177 ASP A O 1
ATOM 1353 N N . GLY A 1 178 ? 12.766 11.922 -10.656 1 96.38 178 GLY A N 1
ATOM 1354 C CA . GLY A 1 178 ? 13.219 11.539 -9.328 1 96.38 178 GLY A CA 1
ATOM 1355 C C . GLY A 1 178 ? 12.383 10.43 -8.719 1 96.38 178 GLY A C 1
ATOM 1356 O O . GLY A 1 178 ? 11.82 9.602 -9.43 1 96.38 178 GLY A O 1
ATOM 1357 N N . VAL A 1 179 ? 12.422 10.383 -7.344 1 98.06 179 VAL A N 1
ATOM 1358 C CA . VAL A 1 179 ? 11.727 9.344 -6.602 1 98.06 179 VAL A CA 1
ATOM 1359 C C . VAL A 1 179 ? 11.234 9.898 -5.266 1 98.06 179 VAL A C 1
ATOM 1361 O O . VAL A 1 179 ? 11.867 10.781 -4.68 1 98.06 179 VAL A O 1
ATOM 1364 N N . ILE A 1 180 ? 10.094 9.43 -4.832 1 98.69 180 ILE A N 1
ATOM 1365 C CA . ILE A 1 180 ? 9.492 9.805 -3.559 1 98.69 180 ILE A CA 1
ATOM 1366 C C . ILE A 1 180 ? 9.414 8.586 -2.645 1 98.69 180 ILE A C 1
ATOM 1368 O O . ILE A 1 180 ? 9.031 7.496 -3.08 1 98.69 180 ILE A O 1
ATOM 1372 N N . VAL A 1 181 ? 9.852 8.68 -1.419 1 98.88 181 VAL A N 1
ATOM 1373 C CA . VAL A 1 181 ? 9.562 7.73 -0.352 1 98.88 181 VAL A CA 1
ATOM 1374 C C . VAL A 1 181 ? 8.586 8.359 0.644 1 98.88 181 VAL A C 1
ATOM 1376 O O . VAL A 1 181 ? 8.906 9.352 1.294 1 98.88 181 VAL A O 1
ATOM 1379 N N . SER A 1 182 ? 7.473 7.746 0.793 1 98.75 182 SER A N 1
ATOM 1380 C CA . SER A 1 182 ? 6.418 8.391 1.57 1 98.75 182 SER A CA 1
ATOM 1381 C C . SER A 1 182 ? 5.961 7.504 2.721 1 98.75 182 SER A C 1
ATOM 1383 O O . SER A 1 182 ? 5.996 6.277 2.619 1 98.75 182 SER A O 1
ATOM 1385 N N . THR A 1 183 ? 5.602 8.133 3.83 1 98.69 183 THR A N 1
ATOM 1386 C CA . THR A 1 183 ? 4.871 7.48 4.914 1 98.69 183 THR A CA 1
ATOM 1387 C C . THR A 1 183 ? 3.4 7.312 4.547 1 98.69 183 THR A C 1
ATOM 1389 O O . THR A 1 183 ? 2.941 7.836 3.533 1 98.69 183 THR A O 1
ATOM 1392 N N . PRO A 1 184 ? 2.639 6.547 5.387 1 98.62 184 PRO A N 1
ATOM 1393 C CA . PRO A 1 184 ? 1.191 6.52 5.168 1 98.62 184 PRO A CA 1
ATOM 1394 C C . PRO A 1 184 ? 0.56 7.91 5.215 1 98.62 184 PRO A C 1
ATOM 1396 O O . PRO A 1 184 ? -0.305 8.227 4.395 1 98.62 184 PRO A O 1
ATOM 1399 N N . THR A 1 185 ? 1.049 8.75 6.117 1 97.56 185 THR A N 1
ATOM 1400 C CA . THR A 1 185 ? 0.547 10.117 6.191 1 97.56 185 THR A CA 1
ATOM 1401 C C . THR A 1 185 ? 0.806 10.859 4.883 1 97.56 185 THR A C 1
ATOM 1403 O O . THR A 1 185 ? -0.09 11.523 4.348 1 97.56 185 THR A O 1
ATOM 1406 N N . GLY A 1 186 ? 1.952 10.68 4.359 1 98.12 186 GLY A N 1
ATOM 1407 C CA . GLY A 1 186 ? 2.354 11.359 3.137 1 98.12 186 GLY A CA 1
ATOM 1408 C C . GLY A 1 186 ? 1.676 10.812 1.896 1 98.12 186 GLY A C 1
ATOM 1409 O O . GLY A 1 186 ? 1.75 11.414 0.823 1 98.12 186 GLY A O 1
ATOM 1410 N N . SER A 1 187 ? 1 9.68 1.99 1 98.31 187 SER A N 1
ATOM 1411 C CA . SER A 1 187 ? 0.347 9.062 0.841 1 98.31 187 SER A CA 1
ATOM 1412 C C . SER A 1 187 ? -0.737 9.969 0.267 1 98.31 187 SER A C 1
ATOM 1414 O O . SER A 1 187 ? -1.116 9.828 -0.898 1 98.31 187 SER A O 1
ATOM 1416 N N . THR A 1 188 ? -1.262 10.922 0.997 1 96.06 188 THR A N 1
ATOM 1417 C CA . THR A 1 188 ? -2.312 11.82 0.538 1 96.06 188 THR A CA 1
ATOM 1418 C C . THR A 1 188 ? -1.735 13.195 0.195 1 96.06 188 THR A C 1
ATOM 1420 O O . THR A 1 188 ? -2.482 14.148 -0.03 1 96.06 188 THR A O 1
ATOM 1423 N N . ALA A 1 189 ? -0.447 13.297 0.224 1 96.31 189 ALA A N 1
ATOM 1424 C CA . ALA A 1 189 ? 0.248 14.531 -0.149 1 96.31 189 ALA A CA 1
ATOM 1425 C C . ALA A 1 189 ? 0.89 14.398 -1.527 1 96.31 189 ALA A C 1
ATOM 1427 O O . ALA A 1 189 ? 0.208 14.109 -2.512 1 96.31 189 ALA A O 1
ATOM 1428 N N . TYR A 1 190 ? 2.246 14.648 -1.648 1 97.12 190 TYR A N 1
ATOM 1429 C CA . TYR A 1 190 ? 2.945 14.641 -2.928 1 97.12 190 TYR A CA 1
ATOM 1430 C C . TYR A 1 190 ? 2.883 13.266 -3.576 1 97.12 190 TYR A C 1
ATOM 1432 O O . TYR A 1 190 ? 2.773 13.148 -4.801 1 97.12 190 TYR A O 1
ATOM 1440 N N . SER A 1 191 ? 2.918 12.234 -2.754 1 97.25 191 SER A N 1
ATOM 1441 C CA . SER A 1 191 ? 2.85 10.867 -3.266 1 97.25 191 SER A CA 1
ATOM 1442 C C . SER A 1 191 ? 1.575 10.648 -4.074 1 97.25 191 SER A C 1
ATOM 1444 O O . SER A 1 191 ? 1.598 9.969 -5.102 1 97.25 191 SER A O 1
ATOM 1446 N N . LEU A 1 192 ? 0.494 11.188 -3.598 1 96 192 LEU A N 1
ATOM 1447 C CA . LEU A 1 192 ? -0.781 11.055 -4.293 1 96 192 LEU A CA 1
ATOM 1448 C C . LEU A 1 192 ? -0.704 11.656 -5.691 1 96 192 LEU A C 1
ATOM 1450 O O . LEU A 1 192 ? -1.161 11.039 -6.66 1 96 192 LEU A O 1
ATOM 1454 N N . SER A 1 193 ? -0.122 12.75 -5.863 1 94.62 193 SER A N 1
ATOM 1455 C CA . SER A 1 193 ? 0.009 13.445 -7.137 1 94.62 193 SER A CA 1
ATOM 1456 C C . SER A 1 193 ? 0.917 12.688 -8.094 1 94.62 193 SER A C 1
ATOM 1458 O O . SER A 1 193 ? 0.802 12.828 -9.312 1 94.62 193 SER A O 1
ATOM 1460 N N . ALA A 1 194 ? 1.837 11.938 -7.512 1 94.5 194 ALA A N 1
ATOM 1461 C CA . ALA A 1 194 ? 2.781 11.164 -8.312 1 94.5 194 ALA A CA 1
ATOM 1462 C C . ALA A 1 194 ? 2.201 9.805 -8.688 1 94.5 194 ALA A C 1
ATOM 1464 O O . ALA A 1 194 ? 2.916 8.93 -9.188 1 94.5 194 ALA A O 1
ATOM 1465 N N . GLY A 1 195 ? 0.938 9.602 -8.367 1 93.88 195 GLY A N 1
ATOM 1466 C CA . GLY A 1 195 ? 0.284 8.367 -8.773 1 93.88 195 GLY A CA 1
ATOM 1467 C C . GLY A 1 195 ? 0.306 7.301 -7.691 1 93.88 195 GLY A C 1
ATOM 1468 O O . GLY A 1 195 ? -0.076 6.156 -7.934 1 93.88 195 GLY A O 1
ATOM 1469 N N . GLY A 1 196 ? 0.756 7.633 -6.523 1 96.62 196 GLY A N 1
ATOM 1470 C CA . GLY A 1 196 ? 0.776 6.695 -5.414 1 96.62 196 GLY A CA 1
ATOM 1471 C C . GLY A 1 196 ? -0.607 6.371 -4.883 1 96.62 196 GLY A C 1
ATOM 1472 O O . GLY A 1 196 ? -1.562 7.113 -5.125 1 96.62 196 GLY A O 1
ATOM 1473 N N . PRO A 1 197 ? -0.7 5.262 -4.168 1 98 197 PRO A N 1
ATOM 1474 C CA . PRO A 1 197 ? -1.959 4.918 -3.506 1 98 197 PRO A CA 1
ATOM 1475 C C . PRO A 1 197 ? -2.209 5.746 -2.248 1 98 197 PRO A C 1
ATOM 1477 O O . PRO A 1 197 ? -1.289 6.387 -1.734 1 98 197 PRO A O 1
ATOM 1480 N N . VAL A 1 198 ? -3.5 5.801 -1.876 1 97.94 198 VAL A N 1
ATOM 1481 C CA . VAL A 1 198 ? -3.807 6.262 -0.527 1 97.94 198 VAL A CA 1
ATOM 1482 C C . VAL A 1 198 ? -3.518 5.152 0.479 1 97.94 198 VAL A C 1
ATOM 1484 O O . VAL A 1 198 ? -3.846 3.988 0.239 1 97.94 198 VAL A O 1
ATOM 1487 N N . VAL A 1 199 ? -2.881 5.465 1.574 1 98.62 199 VAL A N 1
ATOM 1488 C CA . VAL A 1 199 ? -2.537 4.473 2.588 1 98.62 199 VAL A CA 1
ATOM 1489 C C . VAL A 1 199 ? -3.145 4.871 3.93 1 98.62 199 VAL A C 1
ATOM 1491 O O . VAL A 1 199 ? -2.945 5.992 4.402 1 98.62 199 VAL A O 1
ATOM 1494 N N . ALA A 1 200 ? -3.932 3.951 4.492 1 97.75 200 ALA A N 1
ATOM 1495 C CA . ALA A 1 200 ? -4.449 4.207 5.836 1 97.75 200 ALA A CA 1
ATOM 1496 C C . ALA A 1 200 ? -3.312 4.445 6.824 1 97.75 200 ALA A C 1
ATOM 1498 O O . ALA A 1 200 ? -2.289 3.756 6.781 1 97.75 200 ALA A O 1
ATOM 1499 N N . PRO A 1 201 ? -3.492 5.363 7.793 1 95.12 201 PRO A N 1
ATOM 1500 C CA . PRO A 1 201 ? -2.396 5.793 8.664 1 95.12 201 PRO A CA 1
ATOM 1501 C C . PRO A 1 201 ? -1.859 4.66 9.539 1 95.12 201 PRO A C 1
ATOM 1503 O O . PRO A 1 201 ? -0.71 4.711 9.984 1 95.12 201 PRO A O 1
ATOM 1506 N N . THR A 1 202 ? -2.648 3.662 9.773 1 93.5 202 THR A N 1
ATOM 1507 C CA . THR A 1 202 ? -2.25 2.605 10.703 1 93.5 202 THR A CA 1
ATOM 1508 C C . THR A 1 202 ? -1.49 1.505 9.969 1 93.5 202 THR A C 1
ATOM 1510 O O . THR A 1 202 ? -1.007 0.557 10.586 1 93.5 202 THR A O 1
ATOM 1513 N N . CYS A 1 203 ? -1.363 1.58 8.68 1 97.75 203 CYS A N 1
ATOM 1514 C CA . CYS A 1 203 ? -0.582 0.612 7.918 1 97.75 203 CYS A CA 1
ATOM 1515 C C . CYS A 1 203 ? 0.898 0.71 8.266 1 97.75 203 CYS A C 1
ATOM 1517 O O . CYS A 1 203 ? 1.442 1.811 8.375 1 97.75 203 CYS A O 1
ATOM 1519 N N . GLN A 1 204 ? 1.501 -0.378 8.461 1 98 204 GLN A N 1
ATOM 1520 C CA . GLN A 1 204 ? 2.936 -0.434 8.719 1 98 204 GLN A CA 1
ATOM 1521 C C . GLN A 1 204 ? 3.717 -0.638 7.422 1 98 204 GLN A C 1
ATOM 1523 O O . GLN A 1 204 ? 4.324 -1.692 7.215 1 98 204 GLN A O 1
ATOM 1528 N N . CYS A 1 205 ? 3.73 0.387 6.629 1 98.69 205 CYS A N 1
ATOM 1529 C CA . CYS A 1 205 ? 4.379 0.29 5.324 1 98.69 205 CYS A CA 1
ATOM 1530 C C . CYS A 1 205 ? 4.91 1.647 4.875 1 98.69 205 CYS A C 1
ATOM 1532 O O . CYS A 1 205 ? 4.66 2.662 5.531 1 98.69 205 CYS A O 1
ATOM 1534 N N . LEU A 1 206 ? 5.758 1.675 3.883 1 98.81 206 LEU A N 1
ATOM 1535 C CA . LEU A 1 206 ? 6.23 2.838 3.141 1 98.81 206 LEU A CA 1
ATOM 1536 C C . LEU A 1 206 ? 5.93 2.693 1.654 1 98.81 206 LEU A C 1
ATOM 1538 O O . LEU A 1 206 ? 5.676 1.588 1.172 1 98.81 206 LEU A O 1
ATOM 1542 N N . VAL A 1 207 ? 5.855 3.799 1.001 1 98.88 207 VAL A N 1
ATOM 1543 C CA . VAL A 1 207 ? 5.598 3.777 -0.435 1 98.88 207 VAL A CA 1
ATOM 1544 C C . VAL A 1 207 ? 6.77 4.41 -1.181 1 98.88 207 VAL A C 1
ATOM 1546 O O . VAL A 1 207 ? 7.215 5.508 -0.83 1 98.88 207 VAL A O 1
ATOM 1549 N N . ILE A 1 208 ? 7.332 3.727 -2.121 1 98.62 208 ILE A N 1
ATOM 1550 C CA . ILE A 1 208 ? 8.32 4.258 -3.057 1 98.62 208 ILE A CA 1
ATOM 1551 C C . ILE A 1 208 ? 7.656 4.539 -4.402 1 98.62 208 ILE A C 1
ATOM 1553 O O . ILE A 1 208 ? 7.117 3.631 -5.039 1 98.62 208 ILE A O 1
ATOM 1557 N N . SER A 1 209 ? 7.691 5.746 -4.852 1 97.38 209 SER A N 1
ATOM 1558 C CA . SER A 1 209 ? 7.02 6.129 -6.09 1 97.38 209 SER A CA 1
ATOM 1559 C C . SER A 1 209 ? 7.965 6.859 -7.031 1 97.38 209 SER A C 1
ATOM 1561 O O . SER A 1 209 ? 8.703 7.754 -6.609 1 97.38 209 SER A O 1
ATOM 1563 N N . PRO A 1 210 ? 7.945 6.523 -8.297 1 96.5 210 PRO A N 1
ATOM 1564 C CA . PRO A 1 210 ? 8.711 7.297 -9.273 1 96.5 210 PRO A CA 1
ATOM 1565 C C . PRO A 1 210 ? 8.086 8.664 -9.562 1 96.5 210 PRO A C 1
ATOM 1567 O O . PRO A 1 210 ? 6.867 8.82 -9.5 1 96.5 210 PRO A O 1
ATOM 1570 N N . LEU A 1 211 ? 8.938 9.594 -9.828 1 96.38 211 LEU A N 1
ATOM 1571 C CA . LEU A 1 211 ? 8.484 10.891 -10.312 1 96.38 211 LEU A CA 1
ATOM 1572 C C . LEU A 1 211 ? 8.758 11.039 -11.812 1 96.38 211 LEU A C 1
ATOM 1574 O O . LEU A 1 211 ? 9.914 11.125 -12.234 1 96.38 211 LEU A O 1
ATOM 1578 N N . ALA A 1 212 ? 7.715 11.008 -12.602 1 93.25 212 ALA A N 1
ATOM 1579 C CA . ALA A 1 212 ? 7.785 11.133 -14.055 1 93.25 212 ALA A CA 1
ATOM 1580 C C . ALA A 1 212 ? 8.883 10.242 -14.633 1 93.25 212 ALA A C 1
ATOM 1582 O O . ALA A 1 212 ? 9.797 10.727 -15.305 1 93.25 212 ALA A O 1
ATOM 1583 N N . PRO A 1 213 ? 8.727 9.008 -14.422 1 92.12 213 PRO A N 1
ATOM 1584 C CA . PRO A 1 213 ? 9.773 8.102 -14.891 1 92.12 213 PRO A CA 1
ATOM 1585 C C . PRO A 1 213 ? 9.844 8.008 -16.422 1 92.12 213 PRO A C 1
ATOM 1587 O O . PRO A 1 213 ? 8.812 8.109 -17.094 1 92.12 213 PRO A O 1
ATOM 1590 N N . HIS A 1 214 ? 11 7.793 -16.844 1 90.12 214 HIS A N 1
ATOM 1591 C CA . HIS A 1 214 ? 11.211 7.574 -18.266 1 90.12 214 HIS A CA 1
ATOM 1592 C C . HIS A 1 214 ? 10.547 6.281 -18.734 1 90.12 214 HIS A C 1
ATOM 1594 O O . HIS A 1 214 ? 10.086 6.191 -19.875 1 90.12 214 HIS A O 1
ATOM 1600 N N . ASN A 1 215 ? 10.617 5.352 -17.906 1 87.75 215 ASN A N 1
ATOM 1601 C CA . ASN A 1 215 ? 9.922 4.09 -18.156 1 87.75 215 ASN A CA 1
ATOM 1602 C C . ASN A 1 215 ? 8.484 4.129 -17.641 1 87.75 215 ASN A C 1
ATOM 1604 O O . ASN A 1 215 ? 8.25 4.164 -16.438 1 87.75 215 ASN A O 1
ATOM 1608 N N . LEU A 1 216 ? 7.559 3.898 -18.5 1 82.25 216 LEU A N 1
ATOM 1609 C CA . LEU A 1 216 ? 6.152 4.137 -18.188 1 82.25 216 LEU A CA 1
ATOM 1610 C C . LEU A 1 216 ? 5.551 2.939 -17.453 1 82.25 216 LEU A C 1
ATOM 1612 O O . LEU A 1 216 ? 4.422 3.012 -16.969 1 82.25 216 LEU A O 1
ATOM 1616 N N . THR A 1 217 ? 6.273 1.914 -17.328 1 87 217 THR A N 1
ATOM 1617 C CA . THR A 1 217 ? 5.723 0.735 -16.672 1 87 217 THR A CA 1
ATOM 1618 C C . THR A 1 217 ? 6.02 0.761 -15.18 1 87 217 THR A C 1
ATOM 1620 O O . THR A 1 217 ? 5.496 -0.059 -14.422 1 87 217 THR A O 1
ATOM 1623 N N . MET A 1 218 ? 6.73 1.721 -14.797 1 91.5 218 MET A N 1
ATOM 1624 C CA . MET A 1 218 ? 7.074 1.784 -13.383 1 91.5 218 MET A CA 1
ATOM 1625 C C . MET A 1 218 ? 5.863 2.178 -12.539 1 91.5 218 MET A C 1
ATOM 1627 O O . MET A 1 218 ? 5.105 3.072 -12.922 1 91.5 218 MET A O 1
ATOM 1631 N N . ARG A 1 219 ? 5.672 1.419 -11.469 1 94.44 219 ARG A N 1
ATOM 1632 C CA . ARG A 1 219 ? 4.574 1.645 -10.531 1 94.44 219 ARG A CA 1
ATOM 1633 C C . ARG A 1 219 ? 5.105 1.951 -9.133 1 94.44 219 ARG A C 1
ATOM 1635 O O . ARG A 1 219 ? 6.25 1.62 -8.812 1 94.44 219 ARG A O 1
ATOM 1642 N N . PRO A 1 220 ? 4.234 2.652 -8.352 1 97.25 220 PRO A N 1
ATOM 1643 C CA . PRO A 1 220 ? 4.59 2.729 -6.93 1 97.25 220 PRO A CA 1
ATOM 1644 C C . PRO A 1 220 ? 4.73 1.353 -6.281 1 97.25 220 PRO A C 1
ATOM 1646 O O . PRO A 1 220 ? 4.008 0.42 -6.645 1 97.25 220 PRO A O 1
ATOM 1649 N N . VAL A 1 221 ? 5.66 1.275 -5.375 1 98.19 221 VAL A N 1
ATOM 1650 C CA . VAL A 1 221 ? 5.898 0.03 -4.652 1 98.19 221 VAL A CA 1
ATOM 1651 C C . VAL A 1 221 ? 5.656 0.245 -3.158 1 98.19 221 VAL A C 1
ATOM 1653 O O . VAL A 1 221 ? 6.219 1.165 -2.559 1 98.19 221 VAL A O 1
ATOM 1656 N N . VAL A 1 222 ? 4.781 -0.571 -2.582 1 98.81 222 VAL A N 1
ATOM 1657 C CA . VAL A 1 222 ? 4.535 -0.566 -1.144 1 98.81 222 VAL A CA 1
ATOM 1658 C C . VAL A 1 222 ? 5.422 -1.609 -0.466 1 98.81 222 VAL A C 1
ATOM 1660 O O . VAL A 1 222 ? 5.426 -2.777 -0.86 1 98.81 222 VAL A O 1
ATOM 1663 N N . ILE A 1 223 ? 6.18 -1.196 0.522 1 98.69 223 ILE A N 1
ATOM 1664 C CA . ILE A 1 223 ? 7.086 -2.096 1.226 1 98.69 223 ILE A CA 1
ATOM 1665 C C . ILE A 1 223 ? 6.82 -2.025 2.729 1 98.69 223 ILE A C 1
ATOM 1667 O O . ILE A 1 223 ? 6.25 -1.05 3.219 1 98.69 223 ILE A O 1
ATOM 1671 N N . PRO A 1 224 ? 7.223 -3.098 3.471 1 98.31 224 PRO A N 1
ATOM 1672 C CA . PRO A 1 224 ? 7.109 -2.988 4.926 1 98.31 224 PRO A CA 1
ATOM 1673 C C . PRO A 1 224 ? 7.902 -1.812 5.492 1 98.31 224 PRO A C 1
ATOM 1675 O O . PRO A 1 224 ? 8.977 -1.482 4.984 1 98.31 224 PRO A O 1
ATOM 1678 N N . ASP A 1 225 ? 7.328 -1.197 6.539 1 98.44 225 ASP A N 1
ATOM 1679 C CA . ASP A 1 225 ? 8 -0.028 7.094 1 98.44 225 ASP A CA 1
ATOM 1680 C C . ASP A 1 225 ? 9.242 -0.435 7.891 1 98.44 225 ASP A C 1
ATOM 1682 O O . ASP A 1 225 ? 9.961 0.421 8.406 1 98.44 225 ASP A O 1
ATOM 1686 N N . THR A 1 226 ? 9.57 -1.725 8.031 1 98.06 226 THR A N 1
ATOM 1687 C CA . THR A 1 226 ? 10.805 -2.203 8.641 1 98.06 226 THR A CA 1
ATOM 1688 C C . THR A 1 226 ? 11.953 -2.18 7.629 1 98.06 226 THR A C 1
ATOM 1690 O O . THR A 1 226 ? 13.117 -2.34 8 1 98.06 226 THR A O 1
ATOM 1693 N N . GLY A 1 227 ? 11.602 -2.062 6.379 1 98.06 227 GLY A N 1
ATOM 1694 C CA . GLY A 1 227 ? 12.625 -2.033 5.34 1 98.06 227 GLY A CA 1
ATOM 1695 C C . GLY A 1 227 ? 13.508 -0.804 5.41 1 98.06 227 GLY A C 1
ATOM 1696 O O . GLY A 1 227 ? 13.047 0.283 5.766 1 98.06 227 GLY A O 1
ATOM 1697 N N . VAL A 1 228 ? 14.781 -0.987 5.098 1 98.69 228 VAL A N 1
ATOM 1698 C CA . VAL A 1 228 ? 15.742 0.104 4.984 1 98.69 228 VAL A CA 1
ATOM 1699 C C . VAL A 1 228 ? 15.992 0.427 3.516 1 98.69 228 VAL A C 1
ATOM 1701 O O . VAL A 1 228 ? 16.469 -0.426 2.758 1 98.69 228 VAL A O 1
ATOM 1704 N N . ILE A 1 229 ? 15.695 1.653 3.115 1 98.88 229 ILE A N 1
ATOM 1705 C CA . ILE A 1 229 ? 15.805 2.066 1.72 1 98.88 229 ILE A CA 1
ATOM 1706 C C . ILE A 1 229 ? 17.109 2.826 1.504 1 98.88 229 ILE A C 1
ATOM 1708 O O . ILE A 1 229 ? 17.453 3.729 2.273 1 98.88 229 ILE A O 1
ATOM 1712 N N . THR A 1 230 ? 17.844 2.473 0.546 1 98.81 230 THR A N 1
ATOM 1713 C CA . THR A 1 230 ? 19.031 3.195 0.134 1 98.81 230 THR A CA 1
ATOM 1714 C C . THR A 1 230 ? 18.859 3.783 -1.263 1 98.81 230 THR A C 1
ATOM 1716 O O . THR A 1 230 ? 18.422 3.09 -2.184 1 98.81 230 THR A O 1
ATOM 1719 N N . LEU A 1 231 ? 19.172 5 -1.401 1 98.62 231 LEU A N 1
ATOM 1720 C CA . LEU A 1 231 ? 19.078 5.719 -2.67 1 98.62 231 LEU A CA 1
ATOM 1721 C C . LEU A 1 231 ? 20.438 6.27 -3.078 1 98.62 231 LEU A C 1
ATOM 1723 O O . LEU A 1 231 ? 21.078 7.004 -2.316 1 98.62 231 LEU A O 1
ATOM 1727 N N . ASN A 1 232 ? 20.906 5.906 -4.219 1 98.12 232 ASN A N 1
ATOM 1728 C CA . ASN A 1 232 ? 22.125 6.473 -4.809 1 98.12 232 ASN A CA 1
ATOM 1729 C C . ASN A 1 232 ? 21.797 7.387 -5.988 1 98.12 232 ASN A C 1
ATOM 1731 O O . ASN A 1 232 ? 21.25 6.938 -6.996 1 98.12 232 ASN A O 1
ATOM 1735 N N . VAL A 1 233 ? 22.234 8.625 -5.871 1 96.88 233 VAL A N 1
ATOM 1736 C CA . VAL A 1 233 ? 21.812 9.656 -6.82 1 96.88 233 VAL A CA 1
ATOM 1737 C C . VAL A 1 233 ? 22.891 9.844 -7.887 1 96.88 233 VAL A C 1
ATOM 1739 O O . VAL A 1 233 ? 24.047 10.125 -7.562 1 96.88 233 VAL A O 1
ATOM 1742 N N . ASP A 1 234 ? 22.516 9.656 -9.109 1 94.38 234 ASP A N 1
ATOM 1743 C CA . ASP A 1 234 ? 23.344 10.023 -10.258 1 94.38 234 ASP A CA 1
ATOM 1744 C C . ASP A 1 234 ? 22.781 11.25 -10.977 1 94.38 234 ASP A C 1
ATOM 1746 O O . ASP A 1 234 ? 21.781 11.148 -11.688 1 94.38 234 ASP A O 1
ATOM 1750 N N . ALA A 1 235 ? 23.328 12.383 -10.766 1 89.94 235 ALA A N 1
ATOM 1751 C CA . ALA A 1 235 ? 22.906 13.656 -11.344 1 89.94 235 ALA A CA 1
ATOM 1752 C C . ALA A 1 235 ? 24.016 14.273 -12.18 1 89.94 235 ALA A C 1
ATOM 1754 O O . ALA A 1 235 ? 24.312 15.469 -12.055 1 89.94 235 ALA A O 1
ATOM 1755 N N . ARG A 1 236 ? 24.672 13.555 -13.008 1 80.69 236 ARG A N 1
ATOM 1756 C CA . ARG A 1 236 ? 25.797 14.023 -13.82 1 80.69 236 ARG A CA 1
ATOM 1757 C C . ARG A 1 236 ? 25.344 15.086 -14.82 1 80.69 236 ARG A C 1
ATOM 1759 O O . ARG A 1 236 ? 26.094 16 -15.156 1 80.69 236 ARG A O 1
ATOM 1766 N N . ARG A 1 237 ? 24.203 15.031 -15.227 1 76.44 237 ARG A N 1
ATOM 1767 C CA . ARG A 1 237 ? 23.734 15.891 -16.312 1 76.44 237 ARG A CA 1
ATOM 1768 C C . ARG A 1 237 ? 22.75 16.938 -15.797 1 76.44 237 ARG A C 1
ATOM 1770 O O . ARG A 1 237 ? 22.094 17.625 -16.594 1 76.44 237 ARG A O 1
ATOM 1777 N N . ALA A 1 238 ? 22.5 16.953 -14.547 1 78.69 238 ALA A N 1
ATOM 1778 C CA . ALA A 1 238 ? 21.547 17.875 -13.945 1 78.69 238 ALA A CA 1
ATOM 1779 C C . ALA A 1 238 ? 21.891 18.156 -12.484 1 78.69 238 ALA A C 1
ATOM 1781 O O . ALA A 1 238 ? 22.688 17.438 -11.883 1 78.69 238 ALA A O 1
ATOM 1782 N N . ASP A 1 239 ? 21.375 19.234 -12.07 1 88.81 239 ASP A N 1
ATOM 1783 C CA . ASP A 1 239 ? 21.391 19.422 -10.625 1 88.81 239 ASP A CA 1
ATOM 1784 C C . ASP A 1 239 ? 20.266 18.641 -9.953 1 88.81 239 ASP A C 1
ATOM 1786 O O . ASP A 1 239 ? 19.312 18.234 -10.609 1 88.81 239 ASP A O 1
ATOM 1790 N N . ALA A 1 240 ? 20.484 18.281 -8.727 1 94.5 240 ALA A N 1
ATOM 1791 C CA . ALA A 1 240 ? 19.469 17.562 -7.969 1 94.5 240 ALA A CA 1
ATOM 1792 C C . ALA A 1 240 ? 19.297 18.156 -6.57 1 94.5 240 ALA A C 1
ATOM 1794 O O . ALA A 1 240 ? 20.172 18.859 -6.086 1 94.5 240 ALA A O 1
ATOM 1795 N N . PHE A 1 241 ? 18.203 17.969 -6.047 1 96.31 241 PHE A N 1
ATOM 1796 C CA . PHE A 1 241 ? 17.938 18.344 -4.66 1 96.31 241 PHE A CA 1
ATOM 1797 C C . PHE A 1 241 ? 17.094 17.281 -3.963 1 96.31 241 PHE A C 1
ATOM 1799 O O . PHE A 1 241 ? 16.5 16.422 -4.617 1 96.31 241 PHE A O 1
ATOM 1806 N N . VAL A 1 242 ? 17.109 17.312 -2.646 1 97.5 242 VAL A N 1
ATOM 1807 C CA . VAL A 1 242 ? 16.266 16.438 -1.845 1 97.5 242 VAL A CA 1
ATOM 1808 C C . VAL A 1 242 ? 15.336 17.266 -0.971 1 97.5 242 VAL A C 1
ATOM 1810 O O . VAL A 1 242 ? 15.625 18.438 -0.684 1 97.5 242 VAL A O 1
ATOM 1813 N N . THR A 1 243 ? 14.242 16.656 -0.643 1 97.5 243 THR A N 1
ATOM 1814 C CA . THR A 1 243 ? 13.32 17.344 0.265 1 97.5 243 THR A CA 1
ATOM 1815 C C . THR A 1 243 ? 12.953 16.438 1.436 1 97.5 243 THR A C 1
ATOM 1817 O O . THR A 1 243 ? 12.812 15.219 1.269 1 97.5 243 THR A O 1
ATOM 1820 N N . LEU A 1 244 ? 12.898 16.969 2.572 1 97.12 244 LEU A N 1
ATOM 1821 C CA . LEU A 1 244 ? 12.234 16.422 3.756 1 97.12 244 LEU A CA 1
ATOM 1822 C C . LEU A 1 244 ? 10.945 17.188 4.051 1 97.12 244 LEU A C 1
ATOM 1824 O O . LEU A 1 244 ? 10.984 18.25 4.691 1 97.12 244 LEU A O 1
ATOM 1828 N N . ASP A 1 245 ? 9.898 16.531 3.5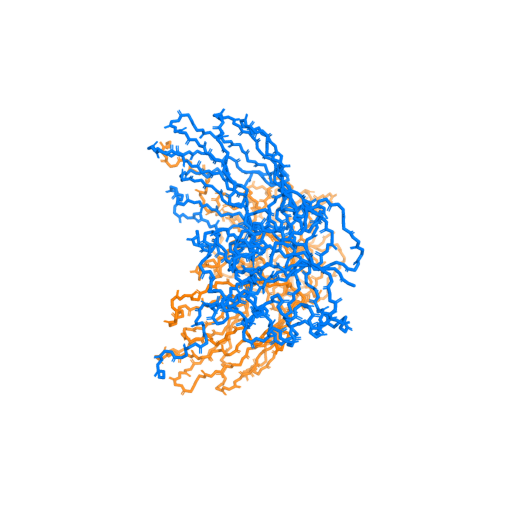43 1 97 245 ASP A N 1
ATOM 1829 C CA . ASP A 1 245 ? 8.641 17.281 3.561 1 97 245 ASP A CA 1
ATOM 1830 C C . ASP A 1 245 ? 8.773 18.609 2.824 1 97 245 ASP A C 1
ATOM 1832 O O . ASP A 1 245 ? 9.086 18.641 1.632 1 97 245 ASP A O 1
ATOM 1836 N N . ASN A 1 246 ? 8.648 19.75 3.494 1 92.31 246 ASN A N 1
ATOM 1837 C CA . ASN A 1 246 ? 8.664 21.062 2.846 1 92.31 246 ASN A CA 1
ATOM 1838 C C . ASN A 1 246 ? 10.039 21.703 2.93 1 92.31 246 ASN A C 1
ATOM 1840 O O . ASN A 1 246 ? 10.195 22.891 2.604 1 92.31 246 ASN A O 1
ATOM 1844 N N . ARG A 1 247 ? 11.016 21 3.344 1 93.62 247 ARG A N 1
ATOM 1845 C CA . ARG A 1 247 ? 12.383 21.5 3.424 1 93.62 247 ARG A CA 1
ATOM 1846 C C . ARG A 1 247 ? 13.234 20.953 2.281 1 93.62 247 ARG A C 1
ATOM 1848 O O . ARG A 1 247 ? 13.219 19.75 2.006 1 93.62 247 ARG A O 1
ATOM 1855 N N . THR A 1 248 ? 14 21.828 1.639 1 95.62 248 THR A N 1
ATOM 1856 C CA . THR A 1 248 ? 14.75 21.469 0.435 1 95.62 248 THR A CA 1
ATOM 1857 C C . THR A 1 248 ? 16.25 21.625 0.658 1 95.62 248 THR A C 1
ATOM 1859 O O . THR A 1 248 ? 16.688 22.609 1.262 1 95.62 248 THR A O 1
ATOM 1862 N N . TYR A 1 249 ? 17.016 20.703 0.148 1 95.5 249 TYR A N 1
ATOM 1863 C CA . TYR A 1 249 ? 18.469 20.719 0.255 1 95.5 249 TYR A CA 1
ATOM 1864 C C . TYR A 1 249 ? 19.125 20.328 -1.068 1 95.5 249 TYR A C 1
ATOM 1866 O O . TYR A 1 249 ? 18.734 19.328 -1.684 1 95.5 249 TYR A O 1
ATOM 1874 N N . PRO A 1 250 ? 20.109 21.078 -1.492 1 92.44 250 PRO A N 1
ATOM 1875 C CA . PRO A 1 250 ? 20.844 20.641 -2.68 1 92.44 250 PRO A CA 1
ATOM 1876 C C . PRO A 1 250 ? 21.641 19.359 -2.439 1 92.44 250 PRO A C 1
ATOM 1878 O O . PRO A 1 250 ? 22.016 19.062 -1.3 1 92.44 250 PRO A O 1
ATOM 1881 N N . VAL A 1 251 ? 21.797 18.656 -3.498 1 90.75 251 VAL A N 1
ATOM 1882 C CA . VAL A 1 251 ? 22.562 17.422 -3.389 1 90.75 251 VAL A CA 1
ATOM 1883 C C . VAL A 1 251 ? 23.609 17.375 -4.492 1 90.75 251 VAL A C 1
ATOM 1885 O O . VAL A 1 251 ? 23.359 17.797 -5.621 1 90.75 251 VAL A O 1
ATOM 1888 N N . SER A 1 252 ? 24.797 16.875 -4.125 1 89.25 252 SER A N 1
ATOM 1889 C CA . SER A 1 252 ? 25.875 16.672 -5.094 1 89.25 252 SER A CA 1
ATOM 1890 C C . SER A 1 252 ? 25.672 15.391 -5.887 1 89.25 252 SER A C 1
ATOM 1892 O O . SER A 1 252 ? 25.062 14.445 -5.402 1 89.25 252 SER A O 1
ATOM 1894 N N . HIS A 1 253 ? 26.266 15.398 -7.059 1 89.5 253 HIS A N 1
ATOM 1895 C CA . HIS A 1 253 ? 26.312 14.164 -7.844 1 89.5 253 HIS A CA 1
ATOM 1896 C C . HIS A 1 253 ? 26.969 13.031 -7.066 1 89.5 253 HIS A C 1
ATOM 1898 O O . HIS A 1 253 ? 27.984 13.242 -6.406 1 89.5 253 HIS A O 1
ATOM 1904 N N . GLY A 1 254 ? 26.297 11.875 -7.105 1 93.12 254 GLY A N 1
ATOM 1905 C CA . GLY A 1 254 ? 26.875 10.703 -6.465 1 93.12 254 GLY A CA 1
ATOM 1906 C C . GLY A 1 254 ? 26.469 10.57 -5.008 1 93.12 254 GLY A C 1
ATOM 1907 O O . GLY A 1 254 ? 26.875 9.617 -4.336 1 93.12 254 GLY A O 1
ATOM 1908 N N . ALA A 1 255 ? 25.609 11.484 -4.551 1 95.31 255 ALA A N 1
ATOM 1909 C CA . ALA A 1 255 ? 25.188 11.445 -3.156 1 95.31 255 ALA A CA 1
ATOM 1910 C C . ALA A 1 255 ? 24.359 10.195 -2.867 1 95.31 255 ALA A C 1
ATOM 1912 O O . ALA A 1 255 ? 23.688 9.672 -3.754 1 95.31 255 ALA A O 1
ATOM 1913 N N . SER A 1 256 ? 24.406 9.742 -1.608 1 98.06 256 SER A N 1
ATOM 1914 C CA . SER A 1 256 ? 23.672 8.57 -1.153 1 98.06 256 SER A CA 1
ATOM 1915 C C . SER A 1 256 ? 22.859 8.883 0.1 1 98.06 256 SER A C 1
ATOM 1917 O O . SER A 1 256 ? 23.328 9.609 0.981 1 98.06 256 SER A O 1
ATOM 1919 N N . PHE A 1 257 ? 21.672 8.289 0.142 1 98.62 257 PHE A N 1
ATOM 1920 C CA . PHE A 1 257 ? 20.797 8.508 1.284 1 98.62 257 PHE A CA 1
ATOM 1921 C C . PHE A 1 257 ? 20.219 7.188 1.79 1 98.62 257 PHE A C 1
ATOM 1923 O O . PHE A 1 257 ? 20 6.262 1.008 1 98.62 257 PHE A O 1
ATOM 1930 N N . THR A 1 258 ? 20 7.094 3.062 1 98.81 258 THR A N 1
ATOM 1931 C CA . THR A 1 258 ? 19.297 6 3.717 1 98.81 258 THR A CA 1
ATOM 1932 C C . THR A 1 258 ? 18 6.5 4.344 1 98.81 258 THR A C 1
ATOM 1934 O O . THR A 1 258 ? 18 7.484 5.086 1 98.81 258 THR A O 1
ATOM 1937 N N . VAL A 1 259 ? 16.922 5.891 3.998 1 98.88 259 VAL A N 1
ATOM 1938 C CA . VAL A 1 259 ? 15.594 6.25 4.492 1 98.88 259 VAL A CA 1
ATOM 1939 C C . VAL A 1 259 ? 14.992 5.082 5.27 1 98.88 259 VAL A C 1
ATOM 1941 O O . VAL A 1 259 ? 14.953 3.953 4.773 1 98.88 259 VAL A O 1
ATOM 1944 N N . GLU A 1 260 ? 14.555 5.273 6.422 1 98.75 260 GLU A N 1
ATOM 1945 C CA . GLU A 1 260 ? 13.922 4.242 7.242 1 98.75 260 GLU A CA 1
ATOM 1946 C C . GLU A 1 260 ? 12.836 4.836 8.133 1 98.75 260 GLU A C 1
ATOM 1948 O O . GLU A 1 260 ? 12.734 6.055 8.273 1 98.75 260 GLU A O 1
ATOM 1953 N N . ARG A 1 261 ? 11.953 3.98 8.617 1 98.25 261 ARG A N 1
ATOM 1954 C CA . ARG A 1 261 ? 10.992 4.449 9.609 1 98.25 261 ARG A CA 1
ATOM 1955 C C . ARG A 1 261 ? 11.703 5.008 10.844 1 98.25 261 ARG A C 1
ATOM 1957 O O . ARG A 1 261 ? 12.625 4.379 11.367 1 98.25 261 ARG A O 1
ATOM 1964 N N . ALA A 1 262 ? 11.32 6.168 11.297 1 96.81 262 ALA A N 1
ATOM 1965 C CA . ALA A 1 262 ? 11.914 6.785 12.477 1 96.81 262 ALA A CA 1
ATOM 1966 C C . ALA A 1 262 ? 11.461 6.086 13.758 1 96.81 262 ALA A C 1
ATOM 1968 O O . ALA A 1 262 ? 10.391 5.465 13.781 1 96.81 262 ALA A O 1
ATOM 1969 N N . GLU A 1 263 ? 12.297 6.176 14.734 1 94.38 263 GLU A N 1
ATOM 1970 C CA . GLU A 1 263 ? 11.875 5.754 16.062 1 94.38 263 GLU A CA 1
ATOM 1971 C C . GLU A 1 263 ? 10.812 6.691 16.641 1 94.38 263 GLU A C 1
ATOM 1973 O O . GLU A 1 263 ? 9.914 6.254 17.359 1 94.38 263 GLU A O 1
ATOM 1978 N N . GLN A 1 264 ? 10.938 7.918 16.281 1 91.19 264 GLN A N 1
ATOM 1979 C CA . GLN A 1 264 ? 10 8.938 16.75 1 91.19 264 GLN A CA 1
ATOM 1980 C C . GLN A 1 264 ? 8.641 8.797 16.062 1 91.19 264 GLN A C 1
ATOM 1982 O O . GLN A 1 264 ? 8.578 8.461 14.875 1 91.19 264 GLN A O 1
ATOM 1987 N N . THR A 1 265 ? 7.66 9.023 16.797 1 92.25 265 THR A N 1
ATOM 1988 C CA . THR A 1 265 ? 6.281 9.039 16.328 1 92.25 265 THR A CA 1
ATOM 1989 C C . THR A 1 265 ? 5.582 10.328 16.734 1 92.25 265 THR A C 1
ATOM 1991 O O . THR A 1 265 ? 5.902 10.914 17.781 1 92.25 265 THR A O 1
ATOM 1994 N N . ILE A 1 266 ? 4.805 10.773 15.906 1 92.69 266 ILE A N 1
ATOM 1995 C CA . ILE A 1 266 ? 3.975 11.898 16.344 1 92.69 266 ILE A CA 1
ATOM 1996 C C . ILE A 1 266 ? 2.564 11.398 16.656 1 92.69 266 ILE A C 1
ATOM 1998 O O . ILE A 1 266 ? 2.15 10.344 16.188 1 92.69 266 ILE A O 1
ATOM 2002 N N . PHE A 1 267 ? 1.93 12.242 17.484 1 92.81 267 PHE A N 1
ATOM 2003 C CA . PHE A 1 267 ? 0.574 11.891 17.891 1 92.81 267 PHE A CA 1
ATOM 2004 C C . PHE A 1 267 ? -0.419 12.953 17.438 1 92.81 267 PHE A C 1
ATOM 2006 O O . PHE A 1 267 ? -0.449 14.062 17.984 1 92.81 267 PHE A O 1
ATOM 2013 N N . LEU A 1 268 ? -1.167 12.602 16.469 1 93 268 LEU A N 1
ATOM 2014 C CA . LEU A 1 268 ? -2.174 13.516 15.945 1 93 268 LEU A CA 1
ATOM 2015 C C . LEU A 1 268 ? -3.451 13.453 16.766 1 93 268 LEU A C 1
ATOM 2017 O O . LEU A 1 268 ? -4.004 12.375 17 1 93 268 LEU A O 1
ATOM 2021 N N . ALA A 1 269 ? -3.842 14.609 17.281 1 90.38 269 ALA A N 1
ATOM 2022 C CA . ALA A 1 269 ? -5.105 14.703 18 1 90.38 269 ALA A CA 1
ATOM 2023 C C . ALA A 1 269 ? -6.27 14.961 17.047 1 90.38 269 ALA A C 1
ATOM 2025 O O . ALA A 1 269 ? -6.258 15.938 16.297 1 90.38 269 ALA A O 1
ATOM 2026 N N . VAL A 1 270 ? -7.203 14.031 16.984 1 83.56 270 VAL A N 1
ATOM 2027 C CA . VAL A 1 270 ? -8.336 14.141 16.078 1 83.56 270 VAL A CA 1
ATOM 2028 C C . VAL A 1 270 ? -9.641 14.141 16.891 1 83.56 270 VAL A C 1
ATOM 2030 O O . VAL A 1 270 ? -9.742 13.477 17.922 1 83.56 270 VAL A O 1
ATOM 2033 N N . PRO A 1 271 ? -10.547 14.992 16.297 1 76 271 PRO A N 1
ATOM 2034 C CA . PRO A 1 271 ? -11.859 14.906 16.938 1 76 271 PRO A CA 1
ATOM 2035 C C . PRO A 1 271 ? -12.469 13.5 16.859 1 76 271 PRO A C 1
ATOM 2037 O O . PRO A 1 271 ? -12.242 12.781 15.883 1 76 271 PRO A O 1
ATOM 2040 N N . HIS A 1 272 ? -13.219 12.984 17.812 1 71.75 272 HIS A N 1
ATOM 2041 C CA . HIS A 1 272 ? -13.75 11.633 17.969 1 71.75 272 HIS A CA 1
ATOM 2042 C C . HIS A 1 272 ? -14.68 11.273 16.812 1 71.75 272 HIS A C 1
ATOM 2044 O O . HIS A 1 272 ? -14.805 10.094 16.453 1 71.75 272 HIS A O 1
ATOM 2050 N N . ASN A 1 273 ? -15.219 12.109 16.094 1 73.06 273 ASN A N 1
ATOM 2051 C CA . ASN A 1 273 ? -16.281 11.758 15.156 1 73.06 273 ASN A CA 1
ATOM 2052 C C . ASN A 1 273 ? -15.805 11.875 13.711 1 73.06 273 ASN A C 1
ATOM 2054 O O . ASN A 1 273 ? -16.609 11.766 12.781 1 73.06 273 ASN A O 1
ATOM 2058 N N . ILE A 1 274 ? -14.57 12 13.555 1 77.56 274 ILE A N 1
ATOM 2059 C CA . ILE A 1 274 ? -14.07 12.117 12.188 1 77.56 274 ILE A CA 1
ATOM 2060 C C . ILE A 1 274 ? -12.953 11.102 11.961 1 77.56 274 ILE A C 1
ATOM 2062 O O . ILE A 1 274 ? -11.875 11.219 12.539 1 77.56 274 ILE A O 1
ATOM 2066 N N . SER A 1 275 ? -13.281 10.156 11.102 1 84.75 275 SER A N 1
ATOM 2067 C CA . SER A 1 275 ? -12.289 9.125 10.805 1 84.75 275 SER A CA 1
ATOM 2068 C C . SER A 1 275 ? -11.453 9.5 9.586 1 84.75 275 SER A C 1
ATOM 2070 O O . SER A 1 275 ? -11.789 10.43 8.852 1 84.75 275 SER A O 1
ATOM 2072 N N . PHE A 1 276 ? -10.398 8.75 9.398 1 89.75 276 PHE A N 1
ATOM 2073 C CA . PHE A 1 276 ? -9.578 8.891 8.203 1 89.75 276 PHE A CA 1
ATOM 2074 C C . PHE A 1 276 ? -10.422 8.742 6.941 1 89.75 276 PHE A C 1
ATOM 2076 O O . PHE A 1 276 ? -10.289 9.523 6 1 89.75 276 PHE A O 1
ATOM 2083 N N . TYR A 1 277 ? -11.281 7.805 6.949 1 92.5 277 TYR A N 1
ATOM 2084 C CA . TYR A 1 277 ? -12.086 7.516 5.77 1 92.5 277 TYR A CA 1
ATOM 2085 C C . TYR A 1 277 ? -13.117 8.617 5.535 1 92.5 277 TYR A C 1
ATOM 2087 O O . TYR A 1 277 ? -13.445 8.93 4.387 1 92.5 277 TYR A O 1
ATOM 2095 N N . ASP A 1 278 ? -13.609 9.156 6.637 1 89 278 ASP A N 1
ATOM 2096 C CA . ASP A 1 278 ? -14.477 10.32 6.504 1 89 278 ASP A CA 1
ATOM 2097 C C . ASP A 1 278 ? -13.75 11.461 5.793 1 89 278 ASP A C 1
ATOM 2099 O O . ASP A 1 278 ? -14.297 12.07 4.871 1 89 278 ASP A O 1
ATOM 2103 N N . THR A 1 279 ? -12.609 11.711 6.273 1 88.75 279 THR A N 1
ATOM 2104 C CA . THR A 1 279 ? -11.789 12.758 5.684 1 88.75 279 THR A CA 1
ATOM 2105 C C . THR A 1 279 ? -11.492 12.453 4.219 1 88.75 279 THR A C 1
ATOM 2107 O O . THR A 1 279 ? -11.57 13.344 3.365 1 88.75 279 THR A O 1
ATOM 2110 N N . LEU A 1 280 ? -11.156 11.234 3.971 1 91.75 280 LEU A N 1
ATOM 2111 C CA . LEU A 1 280 ? -10.859 10.789 2.611 1 91.75 280 LEU A CA 1
ATOM 2112 C C . LEU A 1 280 ? -12.047 11.055 1.686 1 91.75 280 LEU A C 1
ATOM 2114 O O . LEU A 1 280 ? -11.883 11.641 0.615 1 91.75 280 LEU A O 1
ATOM 2118 N N . ARG A 1 281 ? -13.195 10.672 2.029 1 90.5 281 ARG A N 1
ATOM 2119 C CA . ARG A 1 281 ? -14.398 10.867 1.219 1 90.5 281 ARG A CA 1
ATOM 2120 C C . ARG A 1 281 ? -14.664 12.344 0.978 1 90.5 281 ARG A C 1
ATOM 2122 O O . ARG A 1 281 ? -15.008 12.75 -0.136 1 90.5 281 ARG A O 1
ATOM 2129 N N . ASN A 1 282 ? -14.492 13.039 1.966 1 85.75 282 ASN A N 1
ATOM 2130 C CA . ASN A 1 282 ? -14.773 14.469 1.874 1 85.75 282 ASN A CA 1
ATOM 2131 C C . ASN A 1 282 ? -13.75 15.188 0.996 1 85.75 282 ASN A C 1
ATOM 2133 O O . ASN A 1 282 ? -14.109 16.031 0.18 1 85.75 282 ASN A O 1
ATOM 2137 N N . LYS A 1 283 ? -12.539 14.797 1.162 1 86.12 283 LYS A N 1
ATOM 2138 C CA . LYS A 1 283 ? -11.453 15.5 0.481 1 86.12 283 LYS A CA 1
ATOM 2139 C C . LYS A 1 283 ? -11.328 15.039 -0.968 1 86.12 283 LYS A C 1
ATOM 2141 O O . LYS A 1 283 ? -10.945 15.828 -1.842 1 86.12 283 LYS A O 1
ATOM 2146 N N . MET A 1 284 ? -11.609 13.812 -1.145 1 83.88 284 MET A N 1
ATOM 2147 C CA . MET A 1 284 ? -11.445 13.281 -2.494 1 83.88 284 MET A CA 1
ATOM 2148 C C . MET A 1 284 ? -12.781 13.273 -3.236 1 83.88 284 MET A C 1
ATOM 2150 O O . MET A 1 284 ? -12.859 12.797 -4.371 1 83.88 284 MET A O 1
ATOM 2154 N N . MET A 1 285 ? -13.828 13.766 -2.658 1 77.25 285 MET A N 1
ATOM 2155 C CA . MET A 1 285 ? -15.164 13.906 -3.23 1 77.25 285 MET A CA 1
ATOM 2156 C C . MET A 1 285 ? -15.719 12.547 -3.662 1 77.25 285 MET A C 1
ATOM 2158 O O . MET A 1 285 ? -16.344 12.438 -4.719 1 77.25 285 MET A O 1
ATOM 2162 N N . TRP A 1 286 ? -15.219 11.578 -2.977 1 77.06 286 TRP A N 1
ATOM 2163 C CA . TRP A 1 286 ? -15.719 10.242 -3.275 1 77.06 286 TRP A CA 1
ATOM 2164 C C . TRP A 1 286 ? -17.188 10.102 -2.885 1 77.06 286 TRP A C 1
ATOM 2166 O O . TRP A 1 286 ? -17.875 9.211 -3.367 1 77.06 286 TRP A O 1
ATOM 2176 N N . GLY A 1 287 ? -17.688 10.93 -1.951 1 62.19 287 GLY A N 1
ATOM 2177 C CA . GLY A 1 287 ? -19.047 10.883 -1.439 1 62.19 287 GLY A CA 1
ATOM 2178 C C . GLY A 1 287 ? -20.047 11.586 -2.332 1 62.19 287 GLY A C 1
ATOM 2179 O O . GLY A 1 287 ? -21.25 11.492 -2.115 1 62.19 287 GLY A O 1
ATOM 2180 N N . ILE A 1 288 ? -19.594 12.461 -3.121 1 57.72 288 ILE A N 1
ATOM 2181 C CA . ILE A 1 288 ? -20.516 13.305 -3.891 1 57.72 288 ILE A CA 1
ATOM 2182 C C . ILE A 1 288 ? -21.031 12.531 -5.102 1 57.72 288 ILE A C 1
ATOM 2184 O O . ILE A 1 288 ? -20.234 12.008 -5.895 1 57.72 288 ILE A O 1
ATOM 2188 N N . ASP A 1 289 ? -22.219 11.93 -4.883 1 52.88 289 ASP A N 1
ATOM 2189 C CA . ASP A 1 289 ? -22.922 11.461 -6.074 1 52.88 289 ASP A CA 1
ATOM 2190 C C . ASP A 1 289 ? -23.125 12.602 -7.078 1 52.88 289 ASP A C 1
ATOM 2192 O O . ASP A 1 289 ? -23.953 13.477 -6.867 1 52.88 289 ASP A O 1
ATOM 2196 N N . ILE A 1 290 ? -22.156 12.883 -7.895 1 44.5 290 ILE A N 1
ATOM 2197 C CA . ILE A 1 290 ? -22.234 14.008 -8.828 1 44.5 290 ILE A CA 1
ATOM 2198 C C . ILE A 1 290 ? -23.469 13.852 -9.711 1 44.5 290 ILE A C 1
ATOM 2200 O O . ILE A 1 290 ? -23.828 14.766 -10.461 1 44.5 290 ILE A O 1
ATOM 2204 N N . ARG A 1 291 ? -24.094 12.797 -9.766 1 42.56 291 ARG A N 1
ATOM 2205 C CA . ARG A 1 291 ? -25.297 12.672 -10.57 1 42.56 291 ARG A CA 1
ATOM 2206 C C . ARG A 1 291 ? -26.5 13.258 -9.844 1 42.56 291 ARG A C 1
ATOM 2208 O O . ARG A 1 291 ? -27.609 13.289 -10.391 1 42.56 291 ARG A O 1
ATOM 2215 N N . SER A 1 292 ? -26.328 13.406 -8.516 1 35.62 292 SER A N 1
ATOM 2216 C CA . SER A 1 292 ? -27.5 14.031 -7.902 1 35.62 292 SER A CA 1
ATOM 2217 C C . SER A 1 292 ? -27.5 15.539 -8.125 1 35.62 292 SER A C 1
ATOM 2219 O O . SER A 1 292 ? -26.438 16.172 -8.086 1 35.62 292 SER A O 1
ATOM 2221 N N . MET B 1 1 ? 10.102 -38.25 0.685 1 84.88 1 MET B N 1
ATOM 2222 C CA . MET B 1 1 ? 9.469 -36.969 0.285 1 84.88 1 MET B CA 1
ATOM 2223 C C . MET B 1 1 ? 8.508 -37.219 -0.873 1 84.88 1 MET B C 1
ATOM 2225 O O . MET B 1 1 ? 8.758 -38.031 -1.745 1 84.88 1 M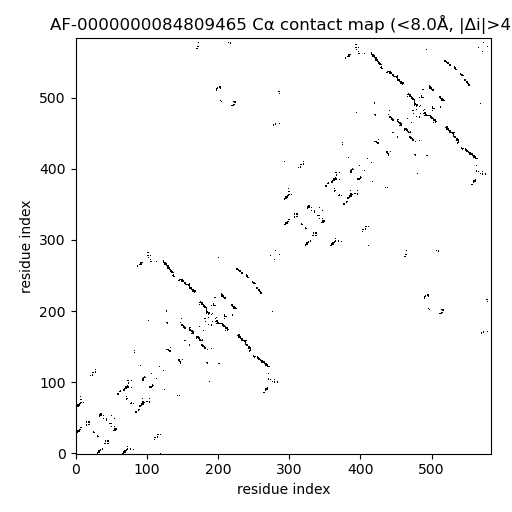ET B O 1
ATOM 2229 N N . LYS B 1 2 ? 7.402 -36.625 -0.847 1 91.31 2 LYS B N 1
ATOM 2230 C CA . LYS B 1 2 ? 6.355 -36.812 -1.848 1 91.31 2 LYS B CA 1
ATOM 2231 C C . LYS B 1 2 ? 6.129 -35.531 -2.643 1 91.31 2 LYS B C 1
ATOM 2233 O O . LYS B 1 2 ? 6.133 -34.438 -2.076 1 91.31 2 LYS B O 1
ATOM 2238 N N . ILE B 1 3 ? 6 -35.75 -3.945 1 94.12 3 ILE B N 1
ATOM 2239 C CA . ILE B 1 3 ? 5.742 -34.625 -4.832 1 94.12 3 ILE B CA 1
ATOM 2240 C C . ILE B 1 3 ? 4.305 -34.688 -5.344 1 94.12 3 ILE B C 1
ATOM 2242 O O . ILE B 1 3 ? 3.893 -35.688 -5.934 1 94.12 3 ILE B O 1
ATOM 2246 N N . ILE B 1 4 ? 3.588 -33.688 -5.062 1 94.12 4 ILE B N 1
ATOM 2247 C CA . ILE B 1 4 ? 2.287 -33.5 -5.699 1 94.12 4 ILE B CA 1
ATOM 2248 C C . ILE B 1 4 ? 2.436 -32.594 -6.926 1 94.12 4 ILE B C 1
ATOM 2250 O O . ILE B 1 4 ? 2.676 -31.406 -6.801 1 94.12 4 ILE B O 1
ATOM 2254 N N . LEU B 1 5 ? 2.268 -33.25 -8.031 1 94.19 5 LEU B N 1
ATOM 2255 C CA . LEU B 1 5 ? 2.455 -32.531 -9.281 1 94.19 5 LEU B CA 1
ATOM 2256 C C . LEU B 1 5 ? 1.119 -32.031 -9.828 1 94.19 5 LEU B C 1
ATOM 2258 O O . LEU B 1 5 ? 0.149 -32.812 -9.883 1 94.19 5 LEU B O 1
ATOM 2262 N N . PHE B 1 6 ? 1.119 -30.719 -10.188 1 94 6 PHE B N 1
ATOM 2263 C CA . PHE B 1 6 ? -0.086 -30.156 -10.773 1 94 6 PHE B CA 1
ATOM 2264 C C . PHE B 1 6 ? 0.237 -29.438 -12.078 1 94 6 PHE B C 1
ATOM 2266 O O . PHE B 1 6 ? 1.243 -28.719 -12.172 1 94 6 PHE B O 1
ATOM 2273 N N . SER B 1 7 ? -0.511 -29.656 -13.125 1 93.25 7 SER B N 1
ATOM 2274 C CA . SER B 1 7 ? -0.52 -28.859 -14.344 1 93.25 7 SER B CA 1
ATOM 2275 C C . SER B 1 7 ? -1.915 -28.797 -14.953 1 93.25 7 SER B C 1
ATOM 2277 O O . SER B 1 7 ? -2.805 -29.562 -14.562 1 93.25 7 SER B O 1
ATOM 2279 N N . ARG B 1 8 ? -2.074 -27.828 -15.805 1 89.44 8 ARG B N 1
ATOM 2280 C CA . ARG B 1 8 ? -3.354 -27.688 -16.484 1 89.44 8 ARG B CA 1
ATOM 2281 C C . ARG B 1 8 ? -3.336 -28.391 -17.844 1 89.44 8 ARG B C 1
ATOM 2283 O O . ARG B 1 8 ? -2.305 -28.422 -18.516 1 89.44 8 ARG B O 1
ATOM 2290 N N . ALA B 1 9 ? -4.41 -28.938 -18.25 1 77.06 9 ALA B N 1
ATOM 2291 C CA . ALA B 1 9 ? -4.516 -29.688 -19.5 1 77.06 9 ALA B CA 1
ATOM 2292 C C . ALA B 1 9 ? -4.262 -28.781 -20.703 1 77.06 9 ALA B C 1
ATOM 2294 O O . ALA B 1 9 ? -3.785 -29.25 -21.75 1 77.06 9 ALA B O 1
ATOM 2295 N N . GLN B 1 10 ? -4.531 -27.5 -20.531 1 75.81 10 GLN B N 1
ATOM 2296 C CA . GLN B 1 10 ? -4.5 -26.594 -21.672 1 75.81 10 GLN B CA 1
ATOM 2297 C C . GLN B 1 10 ? -3.076 -26.109 -21.953 1 75.81 10 GLN B C 1
ATOM 2299 O O . GLN B 1 10 ? -2.811 -25.516 -23 1 75.81 10 GLN B O 1
ATOM 2304 N N . ILE B 1 11 ? -2.236 -26.484 -21.078 1 74.81 11 ILE B N 1
ATOM 2305 C CA . ILE B 1 11 ? -0.87 -26.016 -21.297 1 74.81 11 ILE B CA 1
ATOM 2306 C C . ILE B 1 11 ? -0.141 -26.953 -22.25 1 74.81 11 ILE B C 1
ATOM 2308 O O . ILE B 1 11 ? -0.217 -28.188 -22.094 1 74.81 11 ILE B O 1
ATOM 2312 N N . ALA B 1 12 ? 0.482 -26.406 -23.172 1 73.88 12 ALA B N 1
ATOM 2313 C CA . ALA B 1 12 ? 1.163 -27.188 -24.203 1 73.88 12 ALA B CA 1
ATOM 2314 C C . ALA B 1 12 ? 2.586 -27.531 -23.766 1 73.88 12 ALA B C 1
ATOM 2316 O O . ALA B 1 12 ? 3.551 -26.922 -24.25 1 73.88 12 ALA B O 1
ATOM 2317 N N . HIS B 1 13 ? 2.654 -28.5 -22.984 1 82.38 13 HIS B N 1
ATOM 2318 C CA . HIS B 1 13 ? 3.98 -29.016 -22.688 1 82.38 13 HIS B CA 1
ATOM 2319 C C . HIS B 1 13 ? 4.438 -30.016 -23.75 1 82.38 13 HIS B C 1
ATOM 2321 O O . HIS B 1 13 ? 3.633 -30.797 -24.266 1 82.38 13 HIS B O 1
ATOM 2327 N N . THR B 1 14 ? 5.738 -29.891 -24.078 1 85.75 14 THR B N 1
ATOM 2328 C CA . THR B 1 14 ? 6.262 -30.922 -24.969 1 85.75 14 THR B CA 1
ATOM 2329 C C . THR B 1 14 ? 6.461 -32.25 -24.203 1 85.75 14 THR B C 1
ATOM 2331 O O . THR B 1 14 ? 6.711 -32.25 -23 1 85.75 14 THR B O 1
ATOM 2334 N N . PRO B 1 15 ? 6.281 -33.312 -24.969 1 90.5 15 PRO B N 1
ATOM 2335 C CA . PRO B 1 15 ? 6.543 -34.594 -24.328 1 90.5 15 PRO B CA 1
ATOM 2336 C C . PRO B 1 15 ? 7.938 -34.656 -23.719 1 90.5 15 PRO B C 1
ATOM 2338 O O . PRO B 1 15 ? 8.109 -35.281 -22.656 1 90.5 15 PRO B O 1
ATOM 2341 N N . GLU B 1 16 ? 8.82 -34.031 -24.328 1 91.19 16 GLU B N 1
ATOM 2342 C CA . GLU B 1 16 ? 10.195 -34.062 -23.828 1 91.19 16 GLU B CA 1
ATOM 2343 C C . GLU B 1 16 ? 10.297 -33.344 -22.484 1 91.19 16 GLU B C 1
ATOM 2345 O O . GLU B 1 16 ? 10.984 -33.844 -21.578 1 91.19 16 GLU B O 1
ATOM 2350 N N . GLU B 1 17 ? 9.625 -32.281 -22.344 1 89.69 17 GLU B N 1
ATOM 2351 C CA . GLU B 1 17 ? 9.625 -31.531 -21.078 1 89.69 17 GLU B CA 1
ATOM 2352 C C . GLU B 1 17 ? 9.016 -32.344 -19.953 1 89.69 17 GLU B C 1
ATOM 2354 O O . GLU B 1 17 ? 9.531 -32.375 -18.828 1 89.69 17 GLU B O 1
ATOM 2359 N N . ILE B 1 18 ? 7.992 -33.031 -20.312 1 91.38 18 ILE B N 1
ATOM 2360 C CA . ILE B 1 18 ? 7.301 -33.844 -19.328 1 91.38 18 ILE B CA 1
ATOM 2361 C C . ILE B 1 18 ? 8.18 -35 -18.922 1 91.38 18 ILE B C 1
ATOM 2363 O O . ILE B 1 18 ? 8.297 -35.344 -17.734 1 91.38 18 ILE B O 1
ATOM 2367 N N . ARG B 1 19 ? 8.766 -35.625 -19.891 1 93.94 19 ARG B N 1
ATOM 2368 C CA . ARG B 1 19 ? 9.656 -36.75 -19.609 1 93.94 19 ARG B CA 1
ATOM 2369 C C . ARG B 1 19 ? 10.812 -36.312 -18.719 1 93.94 19 ARG B C 1
ATOM 2371 O O . ARG B 1 19 ? 11.188 -37.031 -17.781 1 93.94 19 ARG B O 1
ATOM 2378 N N . GLN B 1 20 ? 11.266 -35.219 -19.047 1 92.12 20 GLN B N 1
ATOM 2379 C CA . GLN B 1 20 ? 12.367 -34.688 -18.25 1 92.12 20 GLN B CA 1
ATOM 2380 C C . GLN B 1 20 ? 11.938 -34.438 -16.812 1 92.12 20 GLN B C 1
ATOM 2382 O O . GLN B 1 20 ? 12.664 -34.781 -15.867 1 92.12 20 GLN B O 1
ATOM 2387 N N . LEU B 1 21 ? 10.828 -33.844 -16.641 1 92.81 21 LEU B N 1
ATOM 2388 C CA . LEU B 1 21 ? 10.289 -33.531 -15.32 1 92.81 21 LEU B CA 1
ATOM 2389 C C . LEU B 1 21 ? 10.094 -34.812 -14.516 1 92.81 21 LEU B C 1
ATOM 2391 O O . LEU B 1 21 ? 10.617 -34.938 -13.406 1 92.81 21 LEU B O 1
ATOM 2395 N N . ILE B 1 22 ? 9.477 -35.781 -15.094 1 93.69 22 ILE B N 1
ATOM 2396 C CA . ILE B 1 22 ? 9.172 -37.031 -14.422 1 93.69 22 ILE B CA 1
ATOM 2397 C C . ILE B 1 22 ? 10.461 -37.812 -14.18 1 93.69 22 ILE B C 1
ATOM 2399 O O . ILE B 1 22 ? 10.641 -38.406 -13.117 1 93.69 22 ILE B O 1
ATOM 2403 N N . GLY B 1 23 ? 11.273 -37.781 -15.18 1 93.75 23 GLY B N 1
ATOM 2404 C CA . GLY B 1 23 ? 12.555 -38.438 -15.039 1 93.75 23 GLY B CA 1
ATOM 2405 C C . GLY B 1 23 ? 13.383 -37.875 -13.891 1 93.75 23 GLY B C 1
ATOM 2406 O O . GLY B 1 23 ? 13.984 -38.656 -13.133 1 93.75 23 GLY B O 1
ATOM 2407 N N . THR B 1 24 ? 13.438 -36.625 -13.781 1 93.81 24 THR B N 1
ATOM 2408 C CA . THR B 1 24 ? 14.195 -35.969 -12.719 1 93.81 24 THR B CA 1
ATOM 2409 C C . THR B 1 24 ? 13.609 -36.344 -11.352 1 93.81 24 THR B C 1
ATOM 2411 O O . THR B 1 24 ? 14.352 -36.656 -10.414 1 93.81 24 THR B O 1
ATOM 2414 N N . ILE B 1 25 ? 12.305 -36.25 -11.203 1 93.69 25 ILE B N 1
ATOM 2415 C CA . ILE B 1 25 ? 11.633 -36.625 -9.961 1 93.69 25 ILE B CA 1
ATOM 2416 C C . ILE B 1 25 ? 12.023 -38.031 -9.555 1 93.69 25 ILE B C 1
ATOM 2418 O O . ILE B 1 25 ? 12.367 -38.281 -8.398 1 93.69 25 ILE B O 1
ATOM 2422 N N . GLY B 1 26 ? 12.039 -38.938 -10.539 1 92.44 26 GLY B N 1
ATOM 2423 C CA . GLY B 1 26 ? 12.414 -40.312 -10.312 1 92.44 26 GLY B CA 1
ATOM 2424 C C . GLY B 1 26 ? 13.867 -40.469 -9.938 1 92.44 26 GLY B C 1
ATOM 2425 O O . GLY B 1 26 ? 14.203 -41.312 -9.094 1 92.44 26 GLY B O 1
ATOM 2426 N N . ALA B 1 27 ? 14.664 -39.75 -10.562 1 93.69 27 ALA B N 1
ATOM 2427 C CA . ALA B 1 27 ? 16.109 -39.844 -10.328 1 93.69 27 ALA B CA 1
ATOM 2428 C C . ALA B 1 27 ? 16.438 -39.531 -8.875 1 93.69 27 ALA B C 1
ATOM 2430 O O . ALA B 1 27 ? 17.406 -40.062 -8.32 1 93.69 27 ALA B O 1
ATOM 2431 N N . PHE B 1 28 ? 15.703 -38.719 -8.227 1 93.81 28 PHE B N 1
ATOM 2432 C CA . PHE B 1 28 ? 15.938 -38.375 -6.84 1 93.81 28 PHE B CA 1
ATOM 2433 C C . PHE B 1 28 ? 15.172 -39.281 -5.898 1 93.81 28 PHE B C 1
ATOM 2435 O O . PHE B 1 28 ? 15.211 -39.094 -4.68 1 93.81 28 PHE B O 1
ATOM 2442 N N . GLY B 1 29 ? 14.43 -40.156 -6.441 1 91.5 29 GLY B N 1
ATOM 2443 C CA . GLY B 1 29 ? 13.734 -41.156 -5.652 1 91.5 29 GLY B CA 1
ATOM 2444 C C . GLY B 1 29 ? 12.445 -40.625 -5.039 1 91.5 29 GLY B C 1
ATOM 2445 O O . GLY B 1 29 ? 11.969 -41.188 -4.039 1 91.5 29 GLY B O 1
ATOM 2446 N N . PHE B 1 30 ? 11.922 -39.562 -5.543 1 93.38 30 PHE B N 1
ATOM 2447 C CA . PHE B 1 30 ? 10.688 -39.031 -5 1 93.38 30 PHE B CA 1
ATOM 2448 C C . PHE B 1 30 ? 9.477 -39.812 -5.5 1 93.38 30 PHE B C 1
ATOM 2450 O O . PHE B 1 30 ? 9.438 -40.219 -6.66 1 93.38 30 PHE B O 1
ATOM 2457 N N . ASP B 1 31 ? 8.578 -40 -4.629 1 92.5 31 ASP B N 1
ATOM 2458 C CA . ASP B 1 31 ? 7.242 -40.406 -5.051 1 92.5 31 ASP B CA 1
ATOM 2459 C C . ASP B 1 31 ? 6.441 -39.219 -5.555 1 92.5 31 ASP B C 1
ATOM 2461 O O . ASP B 1 31 ? 6.684 -38.094 -5.145 1 92.5 31 ASP B O 1
ATOM 2465 N N . TYR B 1 32 ? 5.539 -39.5 -6.496 1 94 32 TYR B N 1
ATOM 2466 C CA . TYR B 1 32 ? 4.77 -38.344 -6.984 1 94 32 TYR B CA 1
ATOM 2467 C C . TYR B 1 32 ? 3.342 -38.781 -7.328 1 94 32 TYR B C 1
ATOM 2469 O O . TYR B 1 32 ? 3.066 -39.969 -7.527 1 94 32 TYR B O 1
ATOM 2477 N N . ALA B 1 33 ? 2.438 -37.875 -7.23 1 94.06 33 ALA B N 1
ATOM 2478 C CA . ALA B 1 33 ? 1.067 -37.969 -7.727 1 94.06 33 ALA B CA 1
ATOM 2479 C C . ALA B 1 33 ? 0.728 -36.781 -8.641 1 94.06 33 ALA B C 1
ATOM 2481 O O . ALA B 1 33 ? 1.305 -35.719 -8.508 1 94.06 33 ALA B O 1
ATOM 2482 N N . VAL B 1 34 ? -0.174 -37.031 -9.578 1 94.81 34 VAL B N 1
ATOM 2483 C CA . VAL B 1 34 ? -0.53 -36.031 -10.562 1 94.81 34 VAL B CA 1
ATOM 2484 C C . VAL B 1 34 ? -2.043 -35.812 -10.57 1 94.81 34 VAL B C 1
ATOM 2486 O O . VAL B 1 34 ? -2.799 -36.75 -10.242 1 94.81 34 VAL B O 1
ATOM 2489 N N . ASN B 1 35 ? -2.465 -34.594 -10.914 1 94.06 35 ASN B N 1
ATOM 2490 C CA . ASN B 1 35 ? -3.9 -34.344 -11 1 94.06 35 ASN B CA 1
ATOM 2491 C C . ASN B 1 35 ? -4.512 -35.031 -12.219 1 94.06 35 ASN B C 1
ATOM 2493 O O . ASN B 1 35 ? -3.83 -35.219 -13.227 1 94.06 35 ASN B O 1
ATOM 2497 N N . GLU B 1 36 ? -5.773 -35.219 -12.188 1 93.19 36 GLU B N 1
ATOM 2498 C CA . GLU B 1 36 ? -6.484 -36.031 -13.195 1 93.19 36 GLU B CA 1
ATOM 2499 C C . GLU B 1 36 ? -6.355 -35.375 -14.578 1 93.19 36 GLU B C 1
ATOM 2501 O O . GLU B 1 36 ? -6.293 -36.094 -15.586 1 93.19 36 GLU B O 1
ATOM 2506 N N . GLU B 1 37 ? -6.27 -34.062 -14.656 1 91.19 37 GLU B N 1
ATOM 2507 C CA . GLU B 1 37 ? -6.191 -33.375 -15.938 1 91.19 37 GLU B CA 1
ATOM 2508 C C . GLU B 1 37 ? -4.816 -33.562 -16.578 1 91.19 37 GLU B C 1
ATOM 2510 O O . GLU B 1 37 ? -4.688 -33.562 -17.797 1 91.19 37 GLU B O 1
ATOM 2515 N N . PHE B 1 38 ? -3.838 -33.75 -15.742 1 92.31 38 PHE B N 1
ATOM 2516 C CA . PHE B 1 38 ? -2.453 -33.812 -16.203 1 92.31 38 PHE B CA 1
ATOM 2517 C C . PHE B 1 38 ? -2.037 -35.25 -16.453 1 92.31 38 PHE B C 1
ATOM 2519 O O . PHE B 1 38 ? -1.107 -35.5 -17.219 1 92.31 38 PHE B O 1
ATOM 2526 N N . ALA B 1 39 ? -2.695 -36.219 -15.953 1 94.5 39 ALA B N 1
ATOM 2527 C CA . ALA B 1 39 ? -2.318 -37.625 -15.953 1 94.5 39 ALA B CA 1
ATOM 2528 C C . ALA B 1 39 ? -2.217 -38.156 -17.375 1 94.5 39 ALA B C 1
ATOM 2530 O O . ALA B 1 39 ? -1.227 -38.812 -17.734 1 94.5 39 ALA B O 1
ATOM 2531 N N . PRO B 1 40 ? -3.201 -37.812 -18.234 1 93.12 40 PRO B N 1
ATOM 2532 C CA . PRO B 1 40 ? -3.111 -38.344 -19.609 1 93.12 40 PRO B CA 1
ATOM 2533 C C . PRO B 1 40 ? -1.873 -37.875 -20.344 1 93.12 40 PRO B C 1
ATOM 2535 O O . PRO B 1 40 ? -1.28 -38.625 -21.125 1 93.12 40 PRO B O 1
ATOM 2538 N N . LEU B 1 41 ? -1.512 -36.688 -20.094 1 92.44 41 LEU B N 1
ATOM 2539 C CA . LEU B 1 41 ? -0.338 -36.125 -20.75 1 92.44 41 LEU B CA 1
ATOM 2540 C C . LEU B 1 41 ? 0.941 -36.781 -20.234 1 92.44 41 LEU B C 1
ATOM 2542 O O . LEU B 1 41 ? 1.862 -37.031 -21.016 1 92.44 41 LEU B O 1
ATOM 2546 N N . VAL B 1 42 ? 0.99 -37 -19 1 94 42 VAL B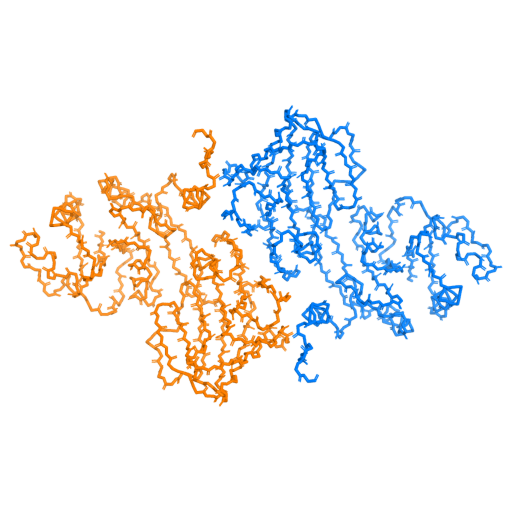 N 1
ATOM 2547 C CA . VAL B 1 42 ? 2.143 -37.656 -18.406 1 94 42 VAL B CA 1
ATOM 2548 C C . VAL B 1 42 ? 2.275 -39.062 -18.938 1 94 42 VAL B C 1
ATOM 2550 O O . VAL B 1 42 ? 3.367 -39.5 -19.328 1 94 42 VAL B O 1
ATOM 2553 N N . GLU B 1 43 ? 1.188 -39.781 -19.031 1 95.06 43 GLU B N 1
ATOM 2554 C CA . GLU B 1 43 ? 1.19 -41.156 -19.531 1 95.06 43 GLU B CA 1
ATOM 2555 C C . GLU B 1 43 ? 1.633 -41.188 -20.984 1 95.06 43 GLU B C 1
ATOM 2557 O O . GLU B 1 43 ? 2.412 -42.062 -21.375 1 95.06 43 GLU B O 1
ATOM 2562 N N . GLN B 1 44 ? 1.145 -40.281 -21.672 1 92.69 44 GLN B N 1
ATOM 2563 C CA . GLN B 1 44 ? 1.514 -40.25 -23.094 1 92.69 44 GLN B CA 1
ATOM 2564 C C . GLN B 1 44 ? 3.004 -39.969 -23.266 1 92.69 44 GLN B C 1
ATOM 2566 O O . GLN B 1 44 ? 3.678 -40.594 -24.062 1 92.69 44 GLN B O 1
ATOM 2571 N N . ALA B 1 45 ? 3.455 -39.062 -22.531 1 92.06 45 ALA B N 1
ATOM 2572 C CA . ALA B 1 45 ? 4.844 -38.625 -22.656 1 92.06 45 ALA B CA 1
ATOM 2573 C C . ALA B 1 45 ? 5.805 -39.688 -22.172 1 92.06 45 ALA B C 1
ATOM 2575 O O . ALA B 1 45 ? 6.891 -39.875 -22.719 1 92.06 45 ALA B O 1
ATOM 2576 N N . THR B 1 46 ? 5.453 -40.406 -21.172 1 92.56 46 THR B N 1
ATOM 2577 C CA . THR B 1 46 ? 6.355 -41.375 -20.547 1 92.56 46 THR B CA 1
ATOM 2578 C C . THR B 1 46 ? 6.133 -42.75 -21.141 1 92.56 46 THR B C 1
ATOM 2580 O O . THR B 1 46 ? 6.973 -43.656 -20.969 1 92.56 46 THR B O 1
ATOM 2583 N N . GLY B 1 47 ? 4.977 -42.938 -21.688 1 93.12 47 GLY B N 1
ATOM 2584 C CA . GLY B 1 47 ? 4.633 -44.25 -22.234 1 93.12 47 GLY B CA 1
ATOM 2585 C C . GLY B 1 47 ? 4.223 -45.25 -21.172 1 93.12 47 GLY B C 1
ATOM 2586 O O . GLY B 1 47 ? 4.234 -46.469 -21.406 1 93.12 47 GLY B O 1
ATOM 2587 N N . THR B 1 48 ? 3.977 -44.781 -19.984 1 91.69 48 THR B N 1
ATOM 2588 C CA . THR B 1 48 ? 3.623 -45.625 -18.859 1 91.69 48 THR B CA 1
ATOM 2589 C C . THR B 1 48 ? 2.328 -45.156 -18.203 1 91.69 48 THR B C 1
ATOM 2591 O O . THR B 1 48 ? 2.164 -43.969 -17.906 1 91.69 48 THR B O 1
ATOM 2594 N N . ALA B 1 49 ? 1.449 -46.094 -17.984 1 93.81 49 ALA B N 1
ATOM 2595 C CA . ALA B 1 49 ? 0.206 -45.781 -17.281 1 93.81 49 ALA B CA 1
ATOM 2596 C C . ALA B 1 49 ? 0.466 -45.5 -15.805 1 93.81 49 ALA B C 1
ATOM 2598 O O . ALA B 1 49 ? 1.279 -46.188 -15.172 1 93.81 49 ALA B O 1
ATOM 2599 N N . LEU 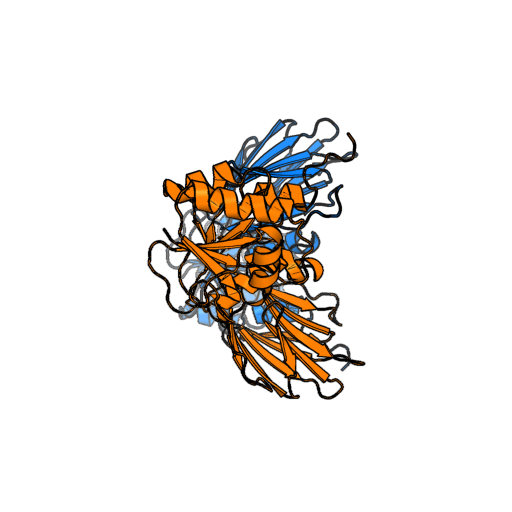B 1 50 ? -0.201 -44.531 -15.297 1 94.94 50 LEU B N 1
ATOM 2600 C CA 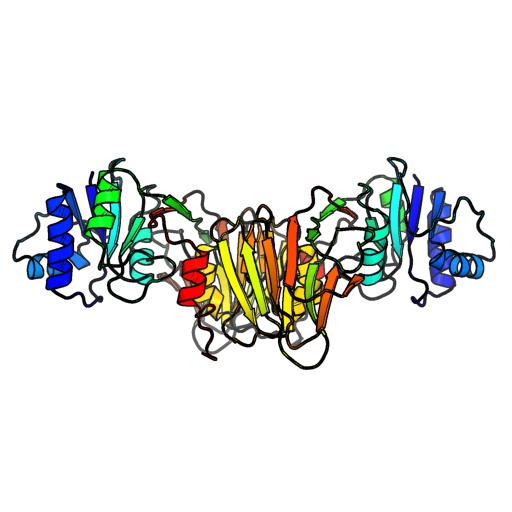. LEU B 1 50 ? -0.101 -44.219 -13.875 1 94.94 50 LEU B CA 1
ATOM 2601 C C . LEU B 1 50 ? -1.125 -45 -13.07 1 94.94 50 LEU B C 1
ATOM 2603 O O . LEU B 1 50 ? -2.283 -45.125 -13.477 1 94.94 50 LEU B O 1
ATOM 2607 N N . PRO B 1 51 ? -0.7 -45.625 -11.969 1 94.44 51 PRO B N 1
ATOM 2608 C CA . PRO B 1 51 ? -1.689 -46.281 -11.094 1 94.44 51 PRO B CA 1
ATOM 2609 C C . PRO B 1 51 ? -2.689 -45.281 -10.508 1 94.44 51 PRO B C 1
ATOM 2611 O O . PRO B 1 51 ? -2.357 -44.094 -10.312 1 94.44 51 PRO B O 1
ATOM 2614 N N . PRO B 1 52 ? -3.873 -45.719 -10.164 1 93.5 52 PRO B N 1
ATOM 2615 C CA . PRO B 1 52 ? -4.93 -44.844 -9.656 1 93.5 52 PRO B CA 1
ATOM 2616 C C . PRO B 1 52 ? -4.523 -44.094 -8.391 1 93.5 52 PRO B C 1
ATOM 2618 O O . PRO B 1 52 ? -4.984 -42.969 -8.156 1 93.5 52 PRO B O 1
ATOM 2621 N N . GLU B 1 53 ? -3.676 -44.656 -7.594 1 90.81 53 GLU B N 1
ATOM 2622 C CA . GLU B 1 53 ? -3.268 -44.062 -6.332 1 90.81 53 GLU B CA 1
ATOM 2623 C C . GLU B 1 53 ? -2.375 -42.844 -6.57 1 90.81 53 GLU B C 1
ATOM 2625 O O . GLU B 1 53 ? -2.141 -42.062 -5.656 1 90.81 53 GLU B O 1
ATOM 2630 N N . ARG B 1 54 ? -1.85 -42.688 -7.789 1 93.88 54 ARG B N 1
ATOM 2631 C CA . ARG B 1 54 ? -0.976 -41.562 -8.117 1 93.88 54 ARG B CA 1
ATOM 2632 C C . ARG B 1 54 ? -1.739 -40.469 -8.867 1 93.88 54 ARG B C 1
ATOM 2634 O O . ARG B 1 54 ? -1.136 -39.531 -9.398 1 93.88 54 ARG B O 1
ATOM 2641 N N . ILE B 1 55 ? -2.996 -40.656 -8.93 1 94.44 55 ILE B N 1
ATOM 2642 C CA . ILE B 1 55 ? -3.848 -39.688 -9.586 1 94.44 55 ILE B CA 1
ATOM 2643 C C . ILE B 1 55 ? -4.828 -39.094 -8.57 1 94.44 55 ILE B C 1
ATOM 2645 O O . ILE B 1 55 ? -5.527 -39.812 -7.875 1 94.44 55 ILE B O 1
ATOM 2649 N N . TYR B 1 56 ? -4.762 -37.781 -8.43 1 89.38 56 TYR B N 1
ATOM 2650 C CA . TYR B 1 56 ? -5.695 -37.156 -7.512 1 89.38 56 TYR B CA 1
ATOM 2651 C C . TYR B 1 56 ? -6.652 -36.219 -8.258 1 89.38 56 TYR B C 1
ATOM 2653 O O . TYR B 1 56 ? -6.363 -35.781 -9.367 1 89.38 56 TYR B O 1
ATOM 2661 N N . GLY B 1 57 ? -7.855 -35.906 -7.598 1 84.25 57 GLY B N 1
ATOM 2662 C CA . GLY B 1 57 ? -8.891 -35.062 -8.195 1 84.25 57 GLY B CA 1
ATOM 2663 C C . GLY B 1 57 ? -8.766 -33.625 -7.824 1 84.25 57 GLY B C 1
ATOM 2664 O O . GLY B 1 57 ? -7.66 -33.062 -7.758 1 84.25 57 GLY B O 1
ATOM 2665 N N . ARG B 1 58 ? -9.898 -33.031 -7.648 1 77.62 58 ARG B N 1
ATOM 2666 C CA . ARG B 1 58 ? -9.977 -31.609 -7.457 1 77.62 58 ARG B CA 1
ATOM 2667 C C . ARG B 1 58 ? -9.344 -31.188 -6.129 1 77.62 58 ARG B C 1
ATOM 2669 O O . ARG B 1 58 ? -8.695 -30.141 -6.043 1 77.62 58 ARG B O 1
ATOM 2676 N N . TYR B 1 59 ? -9.445 -32.031 -5.184 1 79.69 59 TYR B N 1
ATOM 2677 C CA . TYR B 1 59 ? -8.875 -31.703 -3.883 1 79.69 59 TYR B CA 1
ATOM 2678 C C . TYR B 1 59 ? -7.824 -32.719 -3.463 1 79.69 59 TYR B C 1
ATOM 2680 O O . TYR B 1 59 ? -8.016 -33.906 -3.639 1 79.69 59 TYR B O 1
ATOM 2688 N N . ILE B 1 60 ? -6.605 -32.281 -3.096 1 76.12 60 ILE B N 1
ATOM 2689 C CA . ILE B 1 60 ? -5.473 -33.156 -2.758 1 76.12 60 ILE B CA 1
ATOM 2690 C C . ILE B 1 60 ? -5.676 -33.75 -1.367 1 76.12 60 ILE B C 1
ATOM 2692 O O . ILE B 1 60 ? -5.199 -34.844 -1.083 1 76.12 60 ILE B O 1
ATOM 2696 N N . GLY B 1 61 ? -6.594 -33.219 -0.533 1 73.38 61 GLY B N 1
ATOM 2697 C CA . GLY B 1 61 ? -6.77 -33.719 0.823 1 73.38 61 GLY B CA 1
ATOM 2698 C C . GLY B 1 61 ? -5.531 -33.562 1.684 1 73.38 61 GLY B C 1
ATOM 2699 O O . GLY B 1 61 ? -4.633 -32.781 1.346 1 73.38 61 GLY B O 1
ATOM 2700 N N . LYS B 1 62 ? -5.449 -34.25 2.834 1 79.19 62 LYS B N 1
ATOM 2701 C CA . LYS B 1 62 ? -4.32 -34.219 3.758 1 79.19 62 LYS B CA 1
ATOM 2702 C C . LYS B 1 62 ? -3.094 -34.906 3.17 1 79.19 62 LYS B C 1
ATOM 2704 O O . LYS B 1 62 ? -3.209 -35.969 2.562 1 79.19 62 LYS B O 1
ATOM 2709 N N . GLN B 1 63 ? -1.993 -34.25 3.271 1 82.69 63 GLN B N 1
ATOM 2710 C CA . GLN B 1 63 ? -0.73 -34.781 2.777 1 82.69 63 GLN B CA 1
ATOM 2711 C C . GLN B 1 63 ? 0.274 -34.969 3.91 1 82.69 63 GLN B C 1
ATOM 2713 O O . GLN B 1 63 ? 0.176 -34.312 4.945 1 82.69 63 GLN B O 1
ATOM 2718 N N . PRO B 1 64 ? 1.182 -35.938 3.701 1 82.25 64 PRO B N 1
ATOM 2719 C CA . PRO B 1 64 ? 2.246 -36.094 4.695 1 82.25 64 PRO B CA 1
ATOM 2720 C C . PRO B 1 64 ? 3.102 -34.812 4.836 1 82.25 64 PRO B C 1
ATOM 2722 O O . PRO B 1 64 ? 3.084 -33.969 3.953 1 82.25 64 PRO B O 1
ATOM 2725 N N . ALA B 1 65 ? 3.785 -34.656 5.988 1 78.38 65 ALA B N 1
ATOM 2726 C CA . ALA B 1 65 ? 4.59 -33.469 6.324 1 78.38 65 ALA B CA 1
ATOM 2727 C C . ALA B 1 65 ? 5.68 -33.25 5.281 1 78.38 65 ALA B C 1
ATOM 2729 O O . ALA B 1 65 ? 6.031 -32.094 4.992 1 78.38 65 ALA B O 1
ATOM 2730 N N . GLU B 1 66 ? 6.234 -34.344 4.703 1 86.62 66 GLU B N 1
ATOM 2731 C CA . GLU B 1 66 ? 7.312 -34.188 3.729 1 86.62 66 GLU B CA 1
ATOM 2732 C C . GLU B 1 66 ? 6.773 -34.188 2.303 1 86.62 66 GLU B C 1
ATOM 2734 O O . GLU B 1 66 ? 7.168 -35.031 1.478 1 86.62 66 GLU B O 1
ATOM 2739 N N . THR B 1 67 ? 5.82 -33.312 2.059 1 91.56 67 THR B N 1
ATOM 2740 C CA . THR B 1 67 ? 5.203 -33.156 0.743 1 91.56 67 THR B CA 1
ATOM 2741 C C . THR B 1 67 ? 5.43 -31.766 0.174 1 91.56 67 THR B C 1
ATOM 2743 O O . THR B 1 67 ? 5.395 -30.781 0.91 1 91.56 67 THR B O 1
ATOM 2746 N N . VAL B 1 68 ? 5.773 -31.688 -1.091 1 92.94 68 VAL B N 1
ATOM 2747 C CA . VAL B 1 68 ? 5.887 -30.438 -1.822 1 92.94 68 VAL B CA 1
ATOM 2748 C C . VAL B 1 68 ? 4.973 -30.469 -3.045 1 92.94 68 VAL B C 1
ATOM 2750 O O . VAL B 1 68 ? 4.898 -31.469 -3.75 1 92.94 68 VAL B O 1
ATOM 2753 N N . MET B 1 69 ? 4.238 -29.469 -3.18 1 94.31 69 MET B N 1
ATOM 2754 C CA . MET B 1 69 ? 3.477 -29.344 -4.418 1 94.31 69 MET B CA 1
ATOM 2755 C C . MET B 1 69 ? 4.293 -28.625 -5.484 1 94.31 69 MET B C 1
ATOM 2757 O O . MET B 1 69 ? 4.902 -27.578 -5.215 1 94.31 69 MET B O 1
ATOM 2761 N N . VAL B 1 70 ? 4.32 -29.25 -6.633 1 93.5 70 VAL B N 1
ATOM 2762 C CA . VAL B 1 70 ? 5.004 -28.641 -7.773 1 93.5 70 VAL B CA 1
ATOM 2763 C C . VAL B 1 70 ? 3.994 -28.328 -8.875 1 93.5 70 VAL B C 1
ATOM 2765 O O . VAL B 1 70 ? 3.334 -29.219 -9.398 1 93.5 70 VAL B O 1
ATOM 2768 N N . CYS B 1 71 ? 3.861 -27.078 -9.141 1 94 71 CYS B N 1
ATOM 2769 C CA . CYS B 1 71 ? 3.018 -26.625 -10.242 1 94 71 CYS B CA 1
ATOM 2770 C C . CYS B 1 71 ? 3.846 -26.375 -11.5 1 94 71 CYS B C 1
ATOM 2772 O O . CYS B 1 71 ? 4.73 -25.516 -11.508 1 94 71 CYS B O 1
ATOM 2774 N N . TYR B 1 72 ? 3.535 -27.141 -12.469 1 93.06 72 TYR B N 1
ATOM 2775 C CA . TYR B 1 72 ? 4.273 -27.047 -13.727 1 93.06 72 TYR B CA 1
ATOM 2776 C C . TYR B 1 72 ? 3.512 -26.203 -14.75 1 93.06 72 TYR B C 1
ATOM 2778 O O . TYR B 1 72 ? 2.578 -26.703 -15.391 1 93.06 72 TYR B O 1
ATOM 2786 N N . GLY B 1 73 ? 3.859 -25 -14.945 1 91.25 73 GLY B N 1
ATOM 2787 C CA . GLY B 1 73 ? 3.186 -24 -15.758 1 91.25 73 GLY B CA 1
ATOM 2788 C C . GLY B 1 73 ? 3.416 -22.578 -15.273 1 91.25 73 GLY B C 1
ATOM 2789 O O . GLY B 1 73 ? 4.348 -22.328 -14.508 1 91.25 73 GLY B O 1
ATOM 2790 N N . GLY B 1 74 ? 2.648 -21.625 -15.773 1 91.5 74 GLY B N 1
ATOM 2791 C CA . GLY B 1 74 ? 2.785 -20.234 -15.406 1 91.5 74 GLY B CA 1
ATOM 2792 C C . GLY B 1 74 ? 2.08 -19.891 -14.109 1 91.5 74 GLY B C 1
ATOM 2793 O O . GLY B 1 74 ? 1.661 -20.781 -13.367 1 91.5 74 GLY B O 1
ATOM 2794 N N . ASP B 1 75 ? 1.979 -18.594 -13.859 1 93.12 75 ASP B N 1
ATOM 2795 C CA . ASP B 1 75 ? 1.345 -18.109 -12.641 1 93.12 75 ASP B CA 1
ATOM 2796 C C . ASP B 1 75 ? -0.093 -18.609 -12.531 1 93.12 75 ASP B C 1
ATOM 2798 O O . ASP B 1 75 ? -0.55 -18.969 -11.445 1 93.12 75 ASP B O 1
ATOM 2802 N N . GLY B 1 76 ? -0.796 -18.625 -13.656 1 92.19 76 GLY B N 1
ATOM 2803 C CA . GLY B 1 76 ? -2.16 -19.125 -13.648 1 92.19 76 GLY B CA 1
ATOM 2804 C C . GLY B 1 76 ? -2.256 -20.578 -13.188 1 92.19 76 GLY B C 1
ATOM 2805 O O . GLY B 1 76 ? -3.201 -20.938 -12.484 1 92.19 76 GLY B O 1
ATOM 2806 N N . THR B 1 77 ? -1.312 -21.391 -13.555 1 92.31 77 THR B N 1
ATOM 2807 C CA . THR B 1 77 ? -1.262 -22.797 -13.148 1 92.31 77 THR B CA 1
ATOM 2808 C C . THR B 1 77 ? -1.037 -22.922 -11.648 1 92.31 77 THR B C 1
ATOM 2810 O O . THR B 1 77 ? -1.73 -23.672 -10.969 1 92.31 77 THR B O 1
ATOM 2813 N N . LEU B 1 78 ? -0.073 -22.188 -11.188 1 93.62 78 LEU B N 1
ATOM 2814 C CA . LEU B 1 78 ? 0.19 -22.219 -9.75 1 93.62 78 LEU B CA 1
ATOM 2815 C C . LEU B 1 78 ? -1.024 -21.75 -8.961 1 93.62 78 LEU B C 1
ATOM 2817 O O . LEU B 1 78 ? -1.376 -22.328 -7.938 1 93.62 78 LEU B O 1
ATOM 2821 N N . LEU B 1 79 ? -1.626 -20.672 -9.445 1 93.88 79 LEU B N 1
ATOM 2822 C CA . LEU B 1 79 ? -2.822 -20.156 -8.797 1 93.88 79 LEU B CA 1
ATOM 2823 C C . LEU B 1 79 ? -3.893 -21.234 -8.672 1 93.88 79 LEU B C 1
ATOM 2825 O O . LEU B 1 79 ? -4.473 -21.406 -7.598 1 93.88 79 LEU B O 1
ATOM 2829 N N . GLU B 1 80 ? -4.133 -21.969 -9.711 1 91.62 80 GLU B N 1
ATOM 2830 C CA . GLU B 1 80 ? -5.117 -23.031 -9.688 1 91.62 80 GLU B CA 1
ATOM 2831 C C . GLU B 1 80 ? -4.676 -24.172 -8.758 1 91.62 80 GLU B C 1
ATOM 2833 O O . GLU B 1 80 ? -5.496 -24.734 -8.039 1 91.62 80 GLU B O 1
ATOM 2838 N N . GLY B 1 81 ? -3.42 -24.484 -8.797 1 91.69 81 GLY B N 1
ATOM 2839 C CA . GLY B 1 81 ? -2.883 -25.531 -7.934 1 91.69 81 GLY B CA 1
ATOM 2840 C C . GLY B 1 81 ? -3.08 -25.234 -6.461 1 91.69 81 GLY B C 1
ATOM 2841 O O . GLY B 1 81 ? -3.439 -26.125 -5.688 1 91.69 81 GLY B O 1
ATOM 2842 N N . VAL B 1 82 ? -2.857 -24 -6.055 1 92.19 82 VAL B N 1
ATOM 2843 C CA . VAL B 1 82 ? -3 -23.578 -4.668 1 92.19 82 VAL B CA 1
ATOM 2844 C C . VAL B 1 82 ? -4.434 -23.812 -4.199 1 92.19 82 VAL B C 1
ATOM 2846 O O . VAL B 1 82 ? -4.664 -24.188 -3.045 1 92.19 82 VAL B O 1
ATOM 2849 N N . HIS B 1 83 ? -5.363 -23.625 -5.062 1 89.69 83 HIS B N 1
ATOM 2850 C CA . HIS B 1 83 ? -6.762 -23.812 -4.695 1 89.69 83 HIS B CA 1
ATOM 2851 C C . HIS B 1 83 ? -7.07 -25.281 -4.43 1 89.69 83 HIS B C 1
ATOM 2853 O O . HIS B 1 83 ? -7.988 -25.609 -3.672 1 89.69 83 HIS B O 1
ATOM 2859 N N . ARG B 1 84 ? -6.27 -26.141 -4.984 1 88.44 84 ARG B N 1
ATOM 2860 C CA . ARG B 1 84 ? -6.461 -27.578 -4.766 1 88.44 84 ARG B CA 1
ATOM 2861 C C . ARG B 1 84 ? -5.977 -27.984 -3.379 1 88.44 84 ARG B C 1
ATOM 2863 O O . ARG B 1 84 ? -6.359 -29.047 -2.871 1 88.44 84 ARG B O 1
ATOM 2870 N N . LEU B 1 85 ? -5.105 -27.172 -2.781 1 85 85 LEU B N 1
ATOM 2871 C CA . LEU B 1 85 ? -4.551 -27.469 -1.466 1 85 85 LEU B CA 1
ATOM 2872 C C . LEU B 1 85 ? -5.59 -27.234 -0.373 1 85 85 LEU B C 1
ATOM 2874 O O . LEU B 1 85 ? -5.461 -27.766 0.732 1 85 85 LEU B O 1
ATOM 2878 N N . CYS B 1 86 ? -6.59 -26.469 -0.639 1 70.69 86 CYS B N 1
ATOM 2879 C CA . CYS B 1 86 ? -7.637 -26.141 0.322 1 70.69 86 CYS B CA 1
ATOM 2880 C C . CYS B 1 86 ? -7.035 -25.703 1.652 1 70.69 86 CYS B C 1
ATOM 2882 O O . CYS B 1 86 ? -7.508 -26.109 2.715 1 70.69 86 CYS B O 1
ATOM 2884 N N . GLY B 1 87 ? -5.816 -25.062 1.641 1 73.31 87 GLY B N 1
ATOM 2885 C CA . GLY B 1 87 ? -5.254 -24.5 2.855 1 73.31 87 GLY B CA 1
ATOM 2886 C C . GLY B 1 87 ? -4.188 -25.375 3.482 1 73.31 87 GLY B C 1
ATOM 2887 O O . GLY B 1 87 ? -3.645 -25.047 4.539 1 73.31 87 GLY B O 1
ATOM 2888 N N . ALA B 1 88 ? -3.902 -26.547 2.924 1 78.81 88 ALA B N 1
ATOM 2889 C CA . ALA B 1 88 ? -2.812 -27.375 3.443 1 78.81 88 ALA B CA 1
ATOM 2890 C C . ALA B 1 88 ? -1.503 -26.594 3.473 1 78.81 88 ALA B C 1
ATOM 2892 O O . ALA B 1 88 ? -1.162 -25.906 2.506 1 78.81 88 ALA B O 1
ATOM 2893 N N . PRO B 1 89 ? -0.844 -26.75 4.613 1 83.5 89 PRO B N 1
ATOM 2894 C CA . PRO B 1 89 ? 0.362 -25.938 4.781 1 83.5 89 PRO B CA 1
ATOM 2895 C C . PRO B 1 89 ? 1.592 -26.562 4.129 1 83.5 89 PRO B C 1
ATOM 2897 O O . PRO B 1 89 ? 2.623 -26.734 4.785 1 83.5 89 PRO B O 1
ATOM 2900 N N . ILE B 1 90 ? 1.505 -27.078 2.951 1 88.94 90 ILE B N 1
ATOM 2901 C CA . ILE B 1 90 ? 2.672 -27.625 2.275 1 88.94 90 ILE B CA 1
ATOM 2902 C C . ILE B 1 90 ? 3.262 -26.594 1.324 1 88.94 90 ILE B C 1
ATOM 2904 O O . ILE B 1 90 ? 2.527 -25.812 0.719 1 88.94 90 ILE B O 1
ATOM 2908 N N . PRO B 1 91 ? 4.57 -26.703 1.11 1 92.81 91 PRO B N 1
ATOM 2909 C CA . PRO B 1 91 ? 5.195 -25.75 0.184 1 92.81 91 PRO B CA 1
ATOM 2910 C C . PRO B 1 91 ? 4.727 -25.938 -1.257 1 92.81 91 PRO B C 1
ATOM 2912 O O . PRO B 1 91 ? 4.477 -27.062 -1.688 1 92.81 91 PRO B O 1
ATOM 2915 N N . VAL B 1 92 ? 4.59 -24.891 -1.901 1 94.19 92 VAL B N 1
ATOM 2916 C CA . VAL B 1 92 ? 4.203 -24.891 -3.309 1 94.19 92 VAL B CA 1
ATOM 2917 C C . VAL B 1 92 ? 5.316 -24.281 -4.152 1 94.19 92 VAL B C 1
ATOM 2919 O O . VAL B 1 92 ? 5.781 -23.172 -3.865 1 94.19 92 VAL B O 1
ATOM 2922 N N . MET B 1 93 ? 5.691 -25 -5.168 1 92.88 93 MET B N 1
ATOM 2923 C CA . MET B 1 93 ? 6.73 -24.531 -6.078 1 92.88 93 MET B CA 1
ATOM 2924 C C . MET B 1 93 ? 6.195 -24.422 -7.504 1 92.88 93 MET B C 1
ATOM 2926 O O . MET B 1 93 ? 5.508 -25.328 -7.98 1 92.88 93 MET B O 1
ATOM 2930 N N . GLY B 1 94 ? 6.461 -23.266 -8.117 1 92.5 94 GLY B N 1
ATOM 2931 C CA . GLY B 1 94 ? 6.125 -23.094 -9.523 1 92.5 94 GLY B CA 1
ATOM 2932 C C . GLY B 1 94 ? 7.32 -23.25 -10.445 1 92.5 94 GLY B C 1
ATOM 2933 O O . GLY B 1 94 ? 8.367 -22.641 -10.234 1 92.5 94 GLY B O 1
ATOM 2934 N N . ILE B 1 95 ? 7.18 -24.172 -11.406 1 90.06 95 ILE B N 1
ATOM 2935 C CA . ILE B 1 95 ? 8.211 -24.359 -12.414 1 90.06 95 ILE B CA 1
ATOM 2936 C C . ILE B 1 95 ? 7.676 -23.953 -13.789 1 90.06 95 ILE B C 1
ATOM 2938 O O . ILE B 1 95 ? 6.637 -24.453 -14.227 1 90.06 95 ILE B O 1
ATOM 2942 N N . ASN B 1 96 ? 8.32 -22.953 -14.375 1 82.75 96 ASN B N 1
ATOM 2943 C CA . ASN B 1 96 ? 7.828 -22.422 -15.648 1 82.75 96 ASN B CA 1
ATOM 2944 C C . ASN B 1 96 ? 8.805 -22.719 -16.781 1 82.75 96 ASN B C 1
ATOM 2946 O O . ASN B 1 96 ? 10.016 -22.578 -16.625 1 82.75 96 ASN B O 1
ATOM 2950 N N . ALA B 1 97 ? 8.281 -23.297 -17.922 1 67.62 97 ALA B N 1
ATOM 2951 C CA . ALA B 1 97 ? 9.125 -23.609 -19.078 1 67.62 97 ALA B CA 1
ATOM 2952 C C . ALA B 1 97 ? 9.414 -22.359 -19.906 1 67.62 97 ALA B C 1
ATOM 2954 O O . ALA B 1 97 ? 10.289 -22.375 -20.766 1 67.62 97 ALA B O 1
ATOM 2955 N N . GLY B 1 98 ? 8.844 -21.281 -19.688 1 68 98 GLY B N 1
ATOM 2956 C CA . GLY B 1 98 ? 9.023 -20.094 -20.484 1 68 98 GLY B CA 1
ATOM 2957 C C . GLY B 1 98 ? 9.406 -18.875 -19.672 1 68 98 GLY B C 1
ATOM 2958 O O . GLY B 1 98 ? 10.406 -18.891 -18.953 1 68 98 GLY B O 1
ATOM 2959 N N . HIS B 1 99 ? 8.508 -17.938 -19.75 1 74.19 99 HIS B N 1
ATOM 2960 C CA . HIS B 1 99 ? 8.758 -16.672 -19.078 1 74.19 99 HIS B CA 1
ATOM 2961 C C . HIS B 1 99 ? 8.414 -16.75 -17.594 1 74.19 99 HIS B C 1
ATOM 2963 O O . HIS B 1 99 ? 7.324 -17.203 -17.234 1 74.19 99 HIS B O 1
ATOM 2969 N N . LEU B 1 100 ? 9.336 -16.422 -16.812 1 81.38 100 LEU B N 1
ATOM 2970 C CA . LEU B 1 100 ? 9.156 -16.453 -15.359 1 81.38 100 LEU B CA 1
ATOM 2971 C C . LEU B 1 100 ? 8.062 -15.484 -14.93 1 81.38 100 LEU B C 1
ATOM 2973 O O . LEU B 1 100 ? 7.945 -14.391 -15.492 1 81.38 100 LEU B O 1
ATOM 2977 N N . GLY B 1 101 ? 7.238 -15.969 -14.016 1 88.5 101 GLY B N 1
ATOM 2978 C CA . GLY B 1 101 ? 6.18 -15.141 -13.453 1 88.5 101 GLY B CA 1
ATOM 2979 C C . GLY B 1 101 ? 6.484 -14.672 -12.047 1 88.5 101 GLY B C 1
ATOM 2980 O O . GLY B 1 101 ? 7.602 -14.836 -11.555 1 88.5 101 GLY B O 1
ATOM 2981 N N . PHE B 1 102 ? 5.598 -13.984 -11.453 1 91.25 102 PHE B N 1
ATOM 2982 C CA . PHE B 1 102 ? 5.754 -13.508 -10.086 1 91.25 102 PHE B CA 1
ATOM 2983 C C . PHE B 1 102 ? 5.652 -14.672 -9.102 1 91.25 102 PHE B C 1
ATOM 2985 O O . PHE B 1 102 ? 6.305 -14.664 -8.055 1 91.25 102 PHE B O 1
ATOM 2992 N N . LEU B 1 103 ? 4.832 -15.672 -9.477 1 92.38 103 LEU B N 1
ATOM 2993 C CA . LEU B 1 103 ? 4.633 -16.812 -8.594 1 92.38 103 LEU B CA 1
ATOM 2994 C C . LEU B 1 103 ? 5.492 -18 -9.039 1 92.38 103 LEU B C 1
ATOM 2996 O O . LEU B 1 103 ? 5.754 -18.906 -8.25 1 92.38 103 LEU B O 1
ATOM 3000 N N . THR B 1 104 ? 5.816 -18.031 -10.305 1 89.62 104 THR B N 1
ATOM 3001 C CA . THR B 1 104 ? 6.609 -19.125 -10.867 1 89.62 104 THR B CA 1
ATOM 3002 C C . THR B 1 104 ? 8.008 -18.625 -11.25 1 89.62 104 THR B C 1
ATOM 3004 O O . THR B 1 104 ? 8.234 -18.203 -12.383 1 89.62 104 THR B O 1
ATOM 3007 N N . SER B 1 105 ? 8.898 -18.75 -10.297 1 78.56 105 SER B N 1
ATOM 3008 C CA . SER B 1 105 ? 10.203 -18.125 -10.477 1 78.56 105 SER B CA 1
ATOM 3009 C C . SER B 1 105 ? 11.289 -19.156 -10.758 1 78.56 105 SER B C 1
ATOM 3011 O O . SER B 1 105 ? 12.453 -18.797 -10.961 1 78.56 105 SER B O 1
ATOM 3013 N N . ALA B 1 106 ? 10.914 -20.438 -10.797 1 80.44 106 ALA B N 1
ATOM 3014 C CA . ALA B 1 106 ? 11.898 -21.469 -11.094 1 80.44 106 ALA B CA 1
ATOM 3015 C C . ALA B 1 106 ? 11.867 -21.859 -12.57 1 80.44 106 ALA B C 1
ATOM 3017 O O . ALA B 1 106 ? 10.82 -22.266 -13.086 1 80.44 106 ALA B O 1
ATOM 3018 N N . PRO B 1 107 ? 13.039 -21.719 -13.156 1 78.62 107 PRO B N 1
ATOM 3019 C CA . PRO B 1 107 ? 13.07 -22.094 -14.57 1 78.62 107 PRO B CA 1
ATOM 3020 C C . PRO B 1 107 ? 13.109 -23.609 -14.789 1 78.62 107 PRO B C 1
ATOM 3022 O O . PRO B 1 107 ? 13.719 -24.328 -13.992 1 78.62 107 PRO B O 1
ATOM 3025 N N . SER B 1 108 ? 12.578 -24.031 -15.875 1 78.06 108 SER B N 1
ATOM 3026 C CA . SER B 1 108 ? 12.516 -25.453 -16.188 1 78.06 108 SER B CA 1
ATOM 3027 C C . SER B 1 108 ? 13.891 -25.984 -16.594 1 78.06 108 SER B C 1
ATOM 3029 O O . SER B 1 108 ? 14.125 -27.203 -16.531 1 78.06 108 SER B O 1
ATOM 3031 N N . ASN B 1 109 ? 14.773 -25.078 -17 1 76.94 109 ASN B N 1
ATOM 3032 C CA . ASN B 1 109 ? 16.109 -25.531 -17.375 1 76.94 109 ASN B CA 1
ATOM 3033 C C . ASN B 1 109 ? 16.953 -25.859 -16.141 1 76.94 109 ASN B C 1
ATOM 3035 O O . ASN B 1 109 ? 18.047 -26.406 -16.266 1 76.94 109 ASN B O 1
ATOM 3039 N N . GLY B 1 110 ? 16.438 -25.781 -14.977 1 80.88 110 GLY B N 1
ATOM 3040 C CA . GLY B 1 110 ? 17.156 -26.047 -13.742 1 80.88 110 GLY B CA 1
ATOM 3041 C C . GLY B 1 110 ? 16.469 -27.078 -12.859 1 80.88 110 GLY B C 1
ATOM 3042 O O . GLY B 1 110 ? 16.531 -26.969 -11.633 1 80.88 110 GLY B O 1
ATOM 3043 N N . LEU B 1 111 ? 15.883 -28.062 -13.477 1 85.75 111 LEU B N 1
ATOM 3044 C CA . LEU B 1 111 ? 15.086 -29.031 -12.734 1 85.75 111 LEU B CA 1
ATOM 3045 C C . LEU B 1 111 ? 15.953 -29.812 -11.742 1 85.75 111 LEU B C 1
ATOM 3047 O O . LEU B 1 111 ? 15.555 -30 -10.594 1 85.75 111 LEU B O 1
ATOM 3051 N N . ASN B 1 112 ? 17.109 -30.172 -12.195 1 87.75 112 ASN B N 1
ATOM 3052 C CA . ASN B 1 112 ? 17.984 -30.938 -11.328 1 87.75 112 ASN B CA 1
ATOM 3053 C C . ASN B 1 112 ? 18.344 -30.156 -10.07 1 87.75 112 ASN B C 1
ATOM 3055 O O . ASN B 1 112 ? 18.328 -30.719 -8.969 1 87.75 112 ASN B O 1
ATOM 3059 N N . LEU B 1 113 ? 18.656 -29 -10.289 1 86.06 113 LEU B N 1
ATOM 3060 C CA . LEU B 1 113 ? 19.016 -28.172 -9.148 1 86.06 113 LEU B CA 1
ATOM 3061 C C . LEU B 1 113 ? 17.828 -27.984 -8.203 1 86.06 113 LEU B C 1
ATOM 3063 O O . LEU B 1 113 ? 17.984 -28.078 -6.984 1 86.06 113 LEU B O 1
ATOM 3067 N N . ILE B 1 114 ? 16.703 -27.766 -8.758 1 86.25 114 ILE B N 1
ATOM 3068 C CA . ILE B 1 114 ? 15.484 -27.531 -7.992 1 86.25 114 ILE B CA 1
ATOM 3069 C C . ILE B 1 114 ? 15.164 -28.766 -7.145 1 86.25 114 ILE B C 1
ATOM 3071 O O . ILE B 1 114 ? 14.938 -28.656 -5.938 1 86.25 114 ILE B O 1
ATOM 3075 N N . PHE B 1 115 ? 15.258 -29.922 -7.691 1 90.44 115 PHE B N 1
ATOM 3076 C CA . PHE B 1 115 ? 14.875 -31.141 -6.98 1 90.44 115 PHE B CA 1
ATOM 3077 C C . PHE B 1 115 ? 15.984 -31.594 -6.035 1 90.44 115 PHE B C 1
ATOM 3079 O O . PHE B 1 115 ? 15.719 -32.25 -5.027 1 90.44 115 PHE B O 1
ATOM 3086 N N . ARG B 1 116 ? 17.156 -31.203 -6.359 1 89.62 116 ARG B N 1
ATOM 3087 C CA . ARG B 1 116 ? 18.234 -31.406 -5.391 1 89.62 116 ARG B CA 1
ATOM 3088 C C . ARG B 1 116 ? 17.984 -30.609 -4.113 1 89.62 116 ARG B C 1
ATOM 3090 O O . ARG B 1 116 ? 18.125 -31.141 -3.01 1 89.62 116 ARG B O 1
ATOM 3097 N N . GLU B 1 117 ? 17.625 -29.406 -4.336 1 87.12 117 GLU B N 1
ATOM 3098 C CA . GLU B 1 117 ? 17.328 -28.562 -3.188 1 87.12 117 GLU B CA 1
ATOM 3099 C C . GLU B 1 117 ? 16.172 -29.125 -2.369 1 87.12 117 GLU B C 1
ATOM 3101 O O . GLU B 1 117 ? 16.188 -29.078 -1.139 1 87.12 117 GLU B O 1
ATOM 3106 N N . ILE B 1 118 ? 15.234 -29.625 -3.049 1 86.69 118 ILE B N 1
ATOM 3107 C CA . ILE B 1 118 ? 14.094 -30.25 -2.377 1 86.69 118 ILE B CA 1
ATOM 3108 C C . ILE B 1 118 ? 14.57 -31.469 -1.589 1 86.69 118 ILE B C 1
ATOM 3110 O O . ILE B 1 118 ? 14.219 -31.625 -0.417 1 86.69 118 ILE B O 1
ATOM 3114 N N . ALA B 1 119 ? 15.383 -32.25 -2.172 1 88.75 119 ALA B N 1
ATOM 3115 C CA . ALA B 1 119 ? 15.875 -33.469 -1.557 1 88.75 119 ALA B CA 1
ATOM 3116 C C . ALA B 1 119 ? 16.719 -33.156 -0.32 1 88.75 119 ALA B C 1
ATOM 3118 O O . ALA B 1 119 ? 16.656 -33.906 0.675 1 88.75 119 ALA B O 1
ATOM 3119 N N . GLU B 1 120 ? 17.406 -32.094 -0.441 1 88.75 120 GLU B N 1
ATOM 3120 C CA . GLU B 1 120 ? 18.328 -31.734 0.641 1 88.75 120 GLU B CA 1
ATOM 3121 C C . GLU B 1 120 ? 17.609 -30.922 1.711 1 88.75 120 GLU B C 1
ATOM 3123 O O . GLU B 1 120 ? 18.203 -30.594 2.748 1 88.75 120 GLU B O 1
ATOM 3128 N N . GLY B 1 121 ? 16.438 -30.594 1.465 1 82.19 121 GLY B N 1
ATOM 3129 C CA . GLY B 1 121 ? 15.68 -29.797 2.414 1 82.19 121 GLY B CA 1
ATOM 3130 C C . GLY B 1 121 ? 16.094 -28.344 2.424 1 82.19 121 GLY B C 1
ATOM 3131 O O . GLY B 1 121 ? 15.945 -27.656 3.436 1 82.19 121 GLY B O 1
ATOM 3132 N N . ASN B 1 122 ? 16.688 -27.875 1.409 1 81.38 122 ASN B N 1
ATOM 3133 C CA . ASN B 1 122 ? 17.203 -26.516 1.307 1 81.38 122 ASN B CA 1
ATOM 3134 C C . ASN B 1 122 ? 16.219 -25.594 0.595 1 81.38 122 ASN B C 1
ATOM 3136 O O . ASN B 1 122 ? 16.625 -24.609 -0.033 1 81.38 122 ASN B O 1
ATOM 3140 N N . ILE B 1 123 ? 15.008 -25.875 0.708 1 79.75 123 ILE B N 1
ATOM 3141 C CA . ILE B 1 123 ? 14.023 -25.031 0.043 1 79.75 123 ILE B CA 1
ATOM 3142 C C . ILE B 1 123 ? 13.602 -23.891 0.978 1 79.75 123 ILE B C 1
ATOM 3144 O O . ILE B 1 123 ? 13.242 -24.141 2.133 1 79.75 123 ILE B O 1
ATOM 3148 N N . ALA B 1 124 ? 13.852 -22.656 0.482 1 85.31 124 ALA B N 1
ATOM 3149 C CA . ALA B 1 124 ? 13.328 -21.5 1.212 1 85.31 124 ALA B CA 1
ATOM 3150 C C . ALA B 1 124 ? 11.852 -21.281 0.906 1 85.31 124 ALA B C 1
ATOM 3152 O O . ALA B 1 124 ? 11.422 -21.422 -0.241 1 85.31 124 ALA B O 1
ATOM 3153 N N . THR B 1 125 ? 11.055 -21.094 1.957 1 90.25 125 THR B N 1
ATOM 3154 C CA . THR B 1 125 ? 9.633 -20.859 1.763 1 90.25 125 THR B CA 1
ATOM 3155 C C . THR B 1 125 ? 9.25 -19.438 2.209 1 90.25 125 THR B C 1
ATOM 3157 O O . THR B 1 125 ? 9.812 -18.922 3.174 1 90.25 125 THR B O 1
ATOM 3160 N N . GLU B 1 126 ? 8.398 -18.828 1.423 1 91.31 126 GLU B N 1
ATOM 3161 C CA . GLU B 1 126 ? 7.848 -17.516 1.724 1 91.31 126 GLU B CA 1
ATOM 3162 C C . GLU B 1 126 ? 6.348 -17.594 1.999 1 91.31 126 GLU B C 1
ATOM 3164 O O . GLU B 1 126 ? 5.586 -18.078 1.164 1 91.31 126 GLU B O 1
ATOM 3169 N N . PRO B 1 127 ? 5.988 -17.125 3.164 1 93.62 127 PRO B N 1
ATOM 3170 C CA . PRO B 1 127 ? 4.547 -17.094 3.422 1 93.62 127 PRO B CA 1
ATOM 3171 C C . PRO B 1 127 ? 3.805 -16.094 2.553 1 93.62 127 PRO B C 1
ATOM 3173 O O . PRO B 1 127 ? 4.32 -15 2.289 1 93.62 127 PRO B O 1
ATOM 3176 N N . ARG B 1 128 ? 2.691 -16.5 2.039 1 95.81 128 ARG B N 1
ATOM 3177 C CA . ARG B 1 128 ? 1.778 -15.633 1.292 1 95.81 128 ARG B CA 1
ATOM 3178 C C . ARG B 1 128 ? 0.394 -15.625 1.932 1 95.81 128 ARG B C 1
ATOM 3180 O O . ARG B 1 128 ? -0.186 -16.672 2.193 1 95.81 128 ARG B O 1
ATOM 3187 N N . SER B 1 129 ? -0.071 -14.391 2.227 1 96.5 129 SER B N 1
ATOM 3188 C CA . SER B 1 129 ? -1.402 -14.258 2.809 1 96.5 129 SER B CA 1
ATOM 3189 C C . SER B 1 129 ? -2.488 -14.492 1.764 1 96.5 129 SER B C 1
ATOM 3191 O O . SER B 1 129 ? -2.246 -14.336 0.564 1 96.5 129 SER B O 1
ATOM 3193 N N . MET B 1 130 ? -3.639 -14.914 2.252 1 96.88 130 MET B N 1
ATOM 3194 C CA . MET B 1 130 ? -4.824 -15.117 1.424 1 96.88 130 MET B CA 1
ATOM 3195 C C . MET B 1 130 ? -6.008 -14.32 1.973 1 96.88 130 MET B C 1
ATOM 3197 O O . MET B 1 130 ? -5.961 -13.836 3.102 1 96.88 130 MET B O 1
ATOM 3201 N N . LEU B 1 131 ? -6.977 -14.203 1.126 1 98.12 131 LEU B N 1
ATOM 3202 C CA . LEU B 1 131 ? -8.258 -13.656 1.562 1 98.12 131 LEU B CA 1
ATOM 3203 C C . LEU B 1 131 ? -9.234 -14.766 1.927 1 98.12 131 LEU B C 1
ATOM 3205 O O . LEU B 1 131 ? -9.219 -15.836 1.311 1 98.12 131 LEU B O 1
ATOM 3209 N N . ARG B 1 132 ? -10.008 -14.531 2.932 1 97.94 132 ARG B N 1
ATOM 3210 C CA . ARG B 1 132 ? -11.234 -15.281 3.188 1 97.94 132 ARG B CA 1
ATOM 3211 C C . ARG B 1 132 ? -12.469 -14.43 2.898 1 97.94 132 ARG B C 1
ATOM 3213 O O . ARG B 1 132 ? -12.594 -13.312 3.408 1 97.94 132 ARG B O 1
ATOM 3220 N N . VAL B 1 133 ? -13.32 -14.945 2.059 1 98.19 133 VAL B N 1
ATOM 3221 C CA . VAL B 1 133 ? -14.508 -14.195 1.645 1 98.19 133 VAL B CA 1
ATOM 3222 C C . VAL B 1 133 ? -15.766 -14.961 2.033 1 98.19 133 VAL B C 1
ATOM 3224 O O . VAL B 1 133 ? -15.906 -16.141 1.704 1 98.19 133 VAL B O 1
ATOM 3227 N N . THR B 1 134 ? -16.625 -14.305 2.729 1 97.75 134 THR B N 1
ATOM 3228 C CA . THR B 1 134 ? -17.938 -14.844 3.053 1 97.75 134 THR B CA 1
ATOM 3229 C C . THR B 1 134 ? -19.047 -13.906 2.576 1 97.75 134 THR B C 1
ATOM 3231 O O . THR B 1 134 ? -18.828 -12.695 2.473 1 97.75 134 THR B O 1
ATOM 3234 N N . GLY B 1 135 ? -20.172 -14.484 2.258 1 96.81 135 GLY B N 1
ATOM 3235 C CA . GLY B 1 135 ? -21.25 -13.625 1.802 1 96.81 135 GLY B CA 1
ATOM 3236 C C . GLY B 1 135 ? -22.328 -14.375 1.045 1 96.81 135 GLY B C 1
ATOM 3237 O O . GLY B 1 135 ? -22.516 -15.57 1.249 1 96.81 135 GLY B O 1
ATOM 3238 N N . GLU B 1 136 ? -23.094 -13.609 0.271 1 95.5 136 GLU B N 1
ATOM 3239 C CA . GLU B 1 136 ? -24.281 -14.133 -0.411 1 95.5 136 GLU B CA 1
ATOM 3240 C C . GLU B 1 136 ? -23.969 -14.523 -1.851 1 95.5 136 GLU B C 1
ATOM 3242 O O . GLU B 1 136 ? -24.344 -13.82 -2.789 1 95.5 136 GLU B O 1
ATOM 3247 N N . PHE B 1 137 ? -23.359 -15.656 -1.922 1 93.62 137 PHE B N 1
ATOM 3248 C CA . PHE B 1 137 ? -23.109 -16.234 -3.232 1 93.62 137 PHE B CA 1
ATOM 3249 C C . PHE B 1 137 ? -24.359 -16.906 -3.785 1 93.62 137 PHE B C 1
ATOM 3251 O O . PHE B 1 137 ? -25.172 -17.438 -3.025 1 93.62 137 PHE B O 1
ATOM 3258 N N . ALA B 1 138 ? -24.547 -16.75 -5.105 1 88.25 138 ALA B N 1
ATOM 3259 C CA . ALA B 1 138 ? -25.656 -17.516 -5.695 1 88.25 138 ALA B CA 1
ATOM 3260 C C . ALA B 1 138 ? -25.453 -19.016 -5.488 1 88.25 138 ALA B C 1
ATOM 3262 O O . ALA B 1 138 ? -26.422 -19.734 -5.246 1 88.25 138 ALA B O 1
ATOM 3263 N N . ARG B 1 139 ? -24.25 -19.359 -5.711 1 88.94 139 ARG B N 1
ATOM 3264 C CA . ARG B 1 139 ? -23.797 -20.719 -5.418 1 88.94 139 ARG B CA 1
ATOM 3265 C C . ARG B 1 139 ? -22.547 -20.719 -4.547 1 88.94 139 ARG B C 1
ATOM 3267 O O . ARG B 1 139 ? -21.562 -20.062 -4.879 1 88.94 139 ARG B O 1
ATOM 3274 N N . GLN B 1 140 ? -22.625 -21.5 -3.494 1 90.31 140 GLN B N 1
ATOM 3275 C CA . GLN B 1 140 ? -21.516 -21.484 -2.555 1 90.31 140 GLN B CA 1
ATOM 3276 C C . GLN B 1 140 ? -20.234 -22.016 -3.211 1 90.31 140 GLN B C 1
ATOM 3278 O O . GLN B 1 140 ? -20.25 -23.078 -3.822 1 90.31 140 GLN B O 1
ATOM 3283 N N . PRO B 1 141 ? -19.234 -21.219 -3.043 1 91.31 141 PRO B N 1
ATOM 3284 C CA . PRO B 1 141 ? -17.969 -21.688 -3.598 1 91.31 141 PRO B CA 1
ATOM 3285 C C . PRO B 1 141 ? -17.406 -22.875 -2.83 1 91.31 141 PRO B C 1
ATOM 3287 O O . PRO B 1 141 ? -17.672 -23.031 -1.638 1 91.31 141 PRO B O 1
ATOM 3290 N N . GLU B 1 142 ? -16.625 -23.672 -3.574 1 84.19 142 GLU B N 1
ATOM 3291 C CA . GLU B 1 142 ? -15.953 -24.797 -2.918 1 84.19 142 GLU B CA 1
ATOM 3292 C C . GLU B 1 142 ? -14.969 -24.297 -1.863 1 84.19 142 GLU B C 1
ATOM 3294 O O . GLU B 1 142 ? -14.812 -24.922 -0.811 1 84.19 142 GLU B O 1
ATOM 3299 N N . SER B 1 143 ? -14.289 -23.25 -2.184 1 89.44 143 SER B N 1
ATOM 3300 C CA . SER B 1 143 ? -13.375 -22.594 -1.259 1 89.44 143 SER B CA 1
ATOM 3301 C C . SER B 1 143 ? -13.625 -21.094 -1.202 1 89.44 143 SER B C 1
ATOM 3303 O O . SER B 1 143 ? -13.797 -20.438 -2.238 1 89.44 143 SER B O 1
ATOM 3305 N N . GLN B 1 144 ? -13.547 -20.578 0.036 1 94.31 144 GLN B N 1
ATOM 3306 C CA . GLN B 1 144 ? -13.781 -19.156 0.244 1 94.31 144 GLN B CA 1
ATOM 3307 C C . GLN B 1 144 ? -12.469 -18.375 0.287 1 94.31 144 GLN B C 1
ATOM 3309 O O . GLN B 1 144 ? -12.43 -17.219 0.724 1 94.31 144 GLN B O 1
ATOM 3314 N N . LEU B 1 145 ? -11.43 -19.109 -0.166 1 95.38 145 LEU B N 1
ATOM 3315 C CA . LEU B 1 145 ? -10.094 -18.516 -0.086 1 95.38 145 LEU B CA 1
ATOM 3316 C C . LEU B 1 145 ? -9.656 -17.969 -1.439 1 95.38 145 LEU B C 1
ATOM 3318 O O . LEU B 1 145 ? -10.023 -18.516 -2.482 1 95.38 145 LEU B O 1
ATOM 3322 N N . ALA B 1 146 ? -8.938 -16.922 -1.428 1 97.12 146 ALA B N 1
ATOM 3323 C CA . ALA B 1 146 ? -8.328 -16.344 -2.623 1 97.12 146 ALA B CA 1
ATOM 3324 C C . ALA B 1 146 ? -6.887 -15.922 -2.357 1 97.12 146 ALA B C 1
ATOM 3326 O O . ALA B 1 146 ? -6.594 -15.281 -1.345 1 97.12 146 ALA B O 1
ATOM 3327 N N . LEU B 1 147 ? -6.016 -16.266 -3.248 1 97.06 147 LEU B N 1
ATOM 3328 C CA . LEU B 1 147 ? -4.609 -15.922 -3.105 1 97.06 147 LEU B CA 1
ATOM 3329 C C . LEU B 1 147 ? -4.344 -14.508 -3.617 1 97.06 147 LEU B C 1
ATOM 3331 O O . LEU B 1 147 ? -3.604 -13.75 -2.992 1 97.06 147 LEU B O 1
ATOM 3335 N N . ASN B 1 148 ? -4.98 -14.188 -4.754 1 98 148 ASN B N 1
ATOM 3336 C CA . ASN B 1 148 ? -4.746 -12.891 -5.383 1 98 148 ASN B CA 1
ATOM 3337 C C . ASN B 1 148 ? -5.781 -11.859 -4.945 1 98 148 ASN B C 1
ATOM 3339 O O . ASN B 1 148 ? -5.434 -10.836 -4.355 1 98 148 ASN B O 1
ATOM 3343 N N . GLU B 1 149 ? -7.031 -12.117 -5.262 1 98.62 149 GLU B N 1
ATOM 3344 C CA . GLU B 1 149 ? -7.98 -11.031 -5.039 1 98.62 149 GLU B CA 1
ATOM 3345 C C . GLU B 1 149 ? -9.414 -11.555 -5.027 1 98.62 149 GLU B C 1
ATOM 3347 O O . GLU B 1 149 ? -9.688 -12.664 -5.488 1 98.62 149 GLU B O 1
ATOM 3352 N N . PHE B 1 150 ? -10.273 -10.836 -4.434 1 98.69 150 PHE B N 1
ATOM 3353 C CA . PHE B 1 150 ? -11.727 -10.859 -4.566 1 98.69 150 PHE B CA 1
ATOM 3354 C C . PHE B 1 150 ? -12.219 -9.648 -5.352 1 98.69 150 PHE B C 1
ATOM 3356 O O . PHE B 1 150 ? -11.75 -8.531 -5.133 1 98.69 150 PHE B O 1
ATOM 3363 N N . THR B 1 151 ? -13.125 -9.898 -6.34 1 98.62 151 THR B N 1
ATOM 3364 C CA . THR B 1 151 ? -13.656 -8.773 -7.102 1 98.62 151 THR B CA 1
ATOM 3365 C C . THR B 1 151 ? -15.18 -8.812 -7.133 1 98.62 151 THR B C 1
ATOM 3367 O O . THR B 1 151 ? -15.781 -9.883 -7.059 1 98.62 151 THR B O 1
ATOM 3370 N N . VAL B 1 152 ? -15.805 -7.73 -7.121 1 97.94 152 VAL B N 1
ATOM 3371 C CA . VAL B 1 152 ? -17.188 -7.508 -7.531 1 97.94 152 VAL B CA 1
ATOM 3372 C C . VAL B 1 152 ? -17.219 -6.742 -8.852 1 97.94 152 VAL B C 1
ATOM 3374 O O . VAL B 1 152 ? -16.672 -5.648 -8.953 1 97.94 152 VAL B O 1
ATOM 3377 N N . GLN B 1 153 ? -17.891 -7.305 -9.805 1 96.62 153 GLN B N 1
ATOM 3378 C CA . GLN B 1 153 ? -17.875 -6.699 -11.133 1 96.62 153 GLN B CA 1
ATOM 3379 C C . GLN B 1 153 ? -19.25 -6.73 -11.773 1 96.62 153 GLN B C 1
ATOM 3381 O O . GLN B 1 153 ? -20.047 -7.633 -11.508 1 96.62 153 GLN B O 1
ATOM 3386 N N . ARG B 1 154 ? -19.453 -5.824 -12.625 1 93.75 154 ARG B N 1
ATOM 3387 C CA . ARG B 1 154 ? -20.688 -5.82 -13.406 1 93.75 154 ARG B CA 1
ATOM 3388 C C . ARG B 1 154 ? -20.625 -6.848 -14.531 1 93.75 154 ARG B C 1
ATOM 3390 O O . ARG B 1 154 ? -19.531 -7.23 -14.977 1 93.75 154 ARG B O 1
ATOM 3397 N N . HIS B 1 155 ? -21.75 -7.289 -14.844 1 89.06 155 HIS B N 1
ATOM 3398 C CA . HIS B 1 155 ? -21.938 -8.086 -16.047 1 89.06 155 HIS B CA 1
ATOM 3399 C C . HIS B 1 155 ? -22.906 -7.402 -17.016 1 89.06 155 HIS B C 1
ATOM 3401 O O . HIS B 1 155 ? -24.078 -7.172 -16.672 1 89.06 155 HIS B O 1
ATOM 3407 N N . GLY B 1 156 ? -22.547 -7.043 -18.25 1 83.62 156 GLY B N 1
ATOM 3408 C CA . GLY B 1 156 ? -23.406 -6.398 -19.234 1 83.62 156 GLY B CA 1
ATOM 3409 C C . GLY B 1 156 ? -23.312 -4.887 -19.203 1 83.62 156 GLY B C 1
ATOM 3410 O O . GLY B 1 156 ? -22.281 -4.328 -18.812 1 83.62 156 GLY B O 1
ATOM 3411 N N . ALA B 1 157 ? -24.531 -4.324 -19.797 1 82.69 157 ALA B N 1
ATOM 3412 C CA . ALA B 1 157 ? -24.594 -2.873 -19.953 1 82.69 157 ALA B CA 1
ATOM 3413 C C . ALA B 1 157 ? -25.016 -2.193 -18.656 1 82.69 157 ALA B C 1
ATOM 3415 O O . ALA B 1 157 ? -25.75 -2.779 -17.844 1 82.69 157 ALA B O 1
ATOM 3416 N N . GLY B 1 158 ? -24.297 -1.196 -18.094 1 87.06 158 GLY B N 1
ATOM 3417 C CA . GLY B 1 158 ? -24.641 -0.403 -16.938 1 87.06 158 GLY B CA 1
ATOM 3418 C C . GLY B 1 158 ? -23.594 -0.446 -15.836 1 87.06 158 GLY B C 1
ATOM 3419 O O . GLY B 1 158 ? -22.922 -1.464 -15.656 1 87.06 158 GLY B O 1
ATOM 3420 N N . MET B 1 159 ? -23.766 0.463 -15.047 1 90.56 159 MET B N 1
ATOM 3421 C CA . MET B 1 159 ? -22.828 0.537 -13.93 1 90.56 159 MET B CA 1
ATOM 3422 C C . MET B 1 159 ? -23.406 -0.107 -12.68 1 90.56 159 MET B C 1
ATOM 3424 O O . MET B 1 159 ? -24.625 -0.224 -12.547 1 90.56 159 MET B O 1
ATOM 3428 N N . ILE B 1 160 ? -22.578 -0.624 -11.82 1 93.94 160 ILE B N 1
ATOM 3429 C CA . ILE B 1 160 ? -23.016 -1.075 -10.5 1 93.94 160 ILE B CA 1
ATOM 3430 C C . ILE B 1 160 ? -22.438 -0.149 -9.43 1 93.94 160 ILE B C 1
ATOM 3432 O O . ILE B 1 160 ? -21.594 0.699 -9.719 1 93.94 160 ILE B O 1
ATOM 3436 N N . SER B 1 161 ? -23.031 -0.214 -8.305 1 94.62 161 SER B N 1
ATOM 3437 C CA . SER B 1 161 ? -22.516 0.485 -7.129 1 94.62 161 SER B CA 1
ATOM 3438 C C . SER B 1 161 ? -22.141 -0.495 -6.02 1 94.62 161 SER B C 1
ATOM 3440 O O . SER B 1 161 ? -22.906 -1.426 -5.73 1 94.62 161 SER B O 1
ATOM 3442 N N . VAL B 1 162 ? -20.984 -0.313 -5.484 1 96.56 162 VAL B N 1
ATOM 3443 C CA . VAL B 1 162 ? -20.531 -1.164 -4.391 1 96.56 162 VAL B CA 1
ATOM 3444 C C . VAL B 1 162 ? -20.203 -0.307 -3.168 1 96.56 162 VAL B C 1
ATOM 3446 O O . VAL B 1 162 ? -19.188 0.392 -3.146 1 96.56 162 VAL B O 1
ATOM 3449 N N . GLU B 1 163 ? -21.078 -0.326 -2.199 1 97.06 163 GLU B N 1
ATOM 3450 C CA . GLU B 1 163 ? -20.797 0.338 -0.928 1 97.06 163 GLU B CA 1
ATOM 3451 C C . GLU B 1 163 ? -19.75 -0.425 -0.123 1 97.06 163 GLU B C 1
ATOM 3453 O O . GLU B 1 163 ? -19.922 -1.612 0.16 1 97.06 163 GLU B O 1
ATOM 3458 N N . THR B 1 164 ? -18.719 0.257 0.247 1 97.88 164 THR B N 1
ATOM 3459 C CA . THR B 1 164 ? -17.562 -0.419 0.818 1 97.88 164 THR B CA 1
ATOM 3460 C C . THR B 1 164 ? -17.219 0.145 2.197 1 97.88 164 THR B C 1
ATOM 3462 O O . THR B 1 164 ? -17.125 1.361 2.369 1 97.88 164 THR B O 1
ATOM 3465 N N . TYR B 1 165 ? -17.062 -0.77 3.154 1 98.12 165 TYR B N 1
ATOM 3466 C CA . TYR B 1 165 ? -16.703 -0.425 4.527 1 98.12 165 TYR B CA 1
ATOM 3467 C C . TYR B 1 165 ? -15.445 -1.15 4.961 1 98.12 165 TYR B C 1
ATOM 3469 O O . TYR B 1 165 ? -15.195 -2.281 4.539 1 98.12 165 TYR B O 1
ATOM 3477 N N . VAL B 1 166 ? -14.648 -0.498 5.805 1 98 166 VAL B N 1
ATOM 3478 C CA . VAL B 1 166 ? -13.562 -1.131 6.539 1 98 166 VAL B CA 1
ATOM 3479 C C . VAL B 1 166 ? -13.781 -0.96 8.039 1 98 166 VAL B C 1
ATOM 3481 O O . VAL B 1 166 ? -13.922 0.163 8.531 1 98 166 VAL B O 1
ATOM 3484 N N . ASP B 1 167 ? -13.883 -2.078 8.758 1 97.12 167 ASP B N 1
ATOM 3485 C CA . ASP B 1 167 ? -14.172 -2.062 10.188 1 97.12 167 ASP B CA 1
ATOM 3486 C C . ASP B 1 167 ? -15.391 -1.196 10.484 1 97.12 167 ASP B C 1
ATOM 3488 O O . ASP B 1 167 ? -15.344 -0.336 11.367 1 97.12 167 ASP B O 1
ATOM 3492 N N . ARG B 1 168 ? -16.406 -1.305 9.711 1 95.69 168 ARG B N 1
ATOM 3493 C CA . ARG B 1 168 ? -17.719 -0.69 9.875 1 95.69 168 ARG B CA 1
ATOM 3494 C C . ARG B 1 168 ? -17.672 0.802 9.562 1 95.69 168 ARG B C 1
ATOM 3496 O O . ARG B 1 168 ? -18.656 1.515 9.75 1 95.69 168 ARG B O 1
ATOM 3503 N N . GLN B 1 169 ? -16.531 1.26 9.094 1 94.75 169 GLN B N 1
ATOM 3504 C CA . GLN B 1 169 ? -16.438 2.641 8.633 1 94.75 169 GLN B CA 1
ATOM 3505 C C . GLN B 1 169 ? -16.547 2.725 7.113 1 94.75 169 GLN B C 1
ATOM 3507 O O . GLN B 1 169 ? -15.836 2.016 6.395 1 94.75 169 GLN B O 1
ATOM 3512 N N . MET B 1 170 ? -17.359 3.598 6.664 1 95.25 170 MET B N 1
ATOM 3513 C CA . MET B 1 170 ? -17.547 3.734 5.223 1 95.25 170 MET B CA 1
ATOM 3514 C C . MET B 1 170 ? -16.312 4.32 4.562 1 95.25 170 MET B C 1
ATOM 3516 O O . MET B 1 170 ? -15.812 5.363 4.988 1 95.25 170 MET B O 1
ATOM 3520 N N . VAL B 1 171 ? -15.82 3.615 3.629 1 95.5 171 VAL B N 1
ATOM 3521 C CA . VAL B 1 171 ? -14.688 4.098 2.848 1 95.5 171 VAL B CA 1
ATOM 3522 C C . VAL B 1 171 ? -15.195 4.875 1.634 1 95.5 171 VAL B C 1
ATOM 3524 O O . VAL B 1 171 ? -14.844 6.047 1.45 1 95.5 171 VAL B O 1
ATOM 3527 N N . ALA B 1 172 ? -16.031 4.188 0.843 1 94.81 172 ALA B N 1
ATOM 3528 C CA . ALA B 1 172 ? -16.594 4.793 -0.359 1 94.81 172 ALA B CA 1
ATOM 3529 C C . ALA B 1 172 ? -17.703 3.916 -0.948 1 94.81 172 ALA B C 1
ATOM 3531 O O . ALA B 1 172 ? -17.812 2.74 -0.597 1 94.81 172 ALA B O 1
ATOM 3532 N N . THR B 1 173 ? -18.5 4.57 -1.726 1 95.38 173 THR B N 1
ATOM 3533 C CA . THR B 1 173 ? -19.312 3.834 -2.689 1 95.38 173 THR B CA 1
ATOM 3534 C C . THR B 1 173 ? -18.672 3.893 -4.078 1 95.38 173 THR B C 1
ATOM 3536 O O . THR B 1 173 ? -18.547 4.969 -4.664 1 95.38 173 THR B O 1
ATOM 3539 N N . TYR B 1 174 ? -18.312 2.779 -4.562 1 94.81 174 TYR B N 1
ATOM 3540 C CA . TYR B 1 174 ? -17.688 2.709 -5.879 1 94.81 174 TYR B CA 1
ATOM 3541 C C . TYR B 1 174 ? -18.734 2.549 -6.969 1 94.81 174 TYR B C 1
ATOM 3543 O O . TYR B 1 174 ? -19.422 1.523 -7.035 1 94.81 174 TYR B O 1
ATOM 3551 N N . HIS B 1 175 ? -18.891 3.553 -7.781 1 93.75 175 HIS B N 1
ATOM 3552 C CA . HIS B 1 175 ? -19.766 3.506 -8.953 1 93.75 175 HIS B CA 1
ATOM 3553 C C . HIS B 1 175 ? -18.969 3.221 -10.219 1 93.75 175 HIS B C 1
ATOM 3555 O O . HIS B 1 175 ? -17.969 3.887 -10.492 1 93.75 175 HIS B O 1
ATOM 3561 N N . GLY B 1 176 ? -19.312 2.215 -10.914 1 93.94 176 GLY B N 1
ATOM 3562 C CA . GLY B 1 176 ? -18.594 1.864 -12.125 1 93.94 176 GLY B CA 1
ATOM 3563 C C . GLY B 1 176 ? -18.625 0.381 -12.438 1 93.94 176 GLY B C 1
ATOM 3564 O O . GLY B 1 176 ? -19.688 -0.245 -12.359 1 93.94 176 GLY B O 1
ATOM 3565 N N . ASP B 1 177 ? -17.516 -0.132 -12.875 1 95.38 177 ASP B N 1
ATOM 3566 C CA . ASP B 1 177 ? -17.453 -1.542 -13.25 1 95.38 177 ASP B CA 1
ATOM 3567 C C . ASP B 1 177 ? -17.391 -2.434 -12.008 1 95.38 177 ASP B C 1
ATOM 3569 O O . ASP B 1 177 ? -17.719 -3.617 -12.07 1 95.38 177 ASP B O 1
ATOM 3573 N N . GLY B 1 178 ? -16.812 -1.893 -10.945 1 96.31 178 GLY B N 1
ATOM 3574 C CA . GLY B 1 178 ? -16.734 -2.703 -9.742 1 96.31 178 GLY B CA 1
ATOM 3575 C C . GLY B 1 178 ? -15.578 -2.311 -8.836 1 96.31 178 GLY B C 1
ATOM 3576 O O . GLY B 1 178 ? -15.156 -1.151 -8.82 1 96.31 178 GLY B O 1
ATOM 3577 N N . VAL B 1 179 ? -15.164 -3.307 -7.988 1 98.06 179 VAL B N 1
ATOM 3578 C CA . VAL B 1 179 ? -14.102 -3.074 -7.016 1 98.06 179 VAL B CA 1
ATOM 3579 C C . VAL B 1 179 ? -13.281 -4.352 -6.824 1 98.06 179 VAL B C 1
ATOM 3581 O O . VAL B 1 179 ? -13.82 -5.457 -6.93 1 98.06 179 VAL B O 1
ATOM 3584 N N . ILE B 1 180 ? -12.008 -4.188 -6.605 1 98.62 180 ILE B N 1
ATOM 3585 C CA . ILE B 1 180 ? -11.086 -5.285 -6.352 1 98.62 180 ILE B CA 1
ATOM 3586 C C . ILE B 1 180 ? -10.508 -5.164 -4.941 1 98.62 180 ILE B C 1
ATOM 3588 O O . ILE B 1 180 ? -10.125 -4.074 -4.516 1 98.62 180 ILE B O 1
ATOM 3592 N N . VAL B 1 181 ? -10.523 -6.207 -4.156 1 98.88 181 VAL B N 1
ATOM 3593 C CA . VAL B 1 181 ? -9.742 -6.344 -2.93 1 98.88 181 VAL B CA 1
ATOM 3594 C C . VAL B 1 181 ? -8.602 -7.336 -3.148 1 98.88 181 VAL B C 1
ATOM 3596 O O . VAL B 1 181 ? -8.844 -8.516 -3.412 1 98.88 181 VAL B O 1
ATOM 3599 N N . SER B 1 182 ? -7.422 -6.887 -2.982 1 98.75 182 SER B N 1
ATOM 3600 C CA . SER B 1 182 ? -6.285 -7.715 -3.369 1 98.75 182 SER B CA 1
ATOM 3601 C C . SER B 1 182 ? -5.332 -7.93 -2.195 1 98.75 182 SER B C 1
ATOM 3603 O O . SER B 1 182 ? -5.207 -7.066 -1.325 1 98.75 182 SER B O 1
ATOM 3605 N N . THR B 1 183 ? -4.723 -9.102 -2.145 1 98.69 183 THR B N 1
ATOM 3606 C CA . THR B 1 183 ? -3.584 -9.367 -1.274 1 98.69 183 THR B CA 1
ATOM 3607 C C . THR B 1 183 ? -2.309 -8.758 -1.848 1 98.69 183 THR B C 1
ATOM 3609 O O . THR B 1 183 ? -2.301 -8.273 -2.98 1 98.69 183 THR B O 1
ATOM 3612 N N . PRO B 1 184 ? -1.205 -8.773 -1.052 1 98.56 184 PRO B N 1
ATOM 3613 C CA . PRO B 1 184 ? 0.073 -8.359 -1.64 1 98.56 184 PRO B CA 1
ATOM 3614 C C . PRO B 1 184 ? 0.457 -9.195 -2.857 1 98.56 184 PRO B C 1
ATOM 3616 O O . PRO B 1 184 ? 0.939 -8.656 -3.855 1 98.56 184 PRO B O 1
ATOM 3619 N N . THR B 1 185 ? 0.172 -10.492 -2.801 1 97.56 185 THR B N 1
ATOM 3620 C CA . THR B 1 185 ? 0.45 -11.359 -3.943 1 97.56 185 THR B CA 1
ATOM 3621 C C . THR B 1 185 ? -0.341 -10.906 -5.168 1 97.56 185 THR B C 1
ATOM 3623 O O . THR B 1 185 ? 0.211 -10.797 -6.266 1 97.56 185 THR B O 1
ATOM 3626 N N . GLY B 1 186 ? -1.558 -10.578 -4.953 1 98.06 186 GLY B N 1
ATOM 3627 C CA . GLY B 1 186 ? -2.445 -10.172 -6.031 1 98.06 186 GLY B CA 1
ATOM 3628 C C . GLY B 1 186 ? -2.141 -8.781 -6.562 1 98.06 186 GLY B C 1
ATOM 3629 O O . GLY B 1 186 ? -2.658 -8.391 -7.605 1 98.06 186 GLY B O 1
ATOM 3630 N N . SER B 1 187 ? -1.307 -8.016 -5.898 1 98.31 187 SER B N 1
ATOM 3631 C CA . SER B 1 187 ? -0.987 -6.652 -6.316 1 98.31 187 SER B CA 1
ATOM 3632 C C . SER B 1 187 ? -0.312 -6.641 -7.688 1 98.31 187 SER B C 1
ATOM 3634 O O . SER B 1 187 ? -0.329 -5.625 -8.383 1 98.31 187 SER B O 1
ATOM 3636 N N . THR B 1 188 ? 0.273 -7.715 -8.148 1 96.06 188 THR B N 1
ATOM 3637 C CA . THR B 1 188 ? 0.956 -7.793 -9.43 1 96.06 188 THR B CA 1
ATOM 3638 C C . THR B 1 188 ? 0.09 -8.508 -10.461 1 96.06 188 THR B C 1
ATOM 3640 O O . THR B 1 188 ? 0.557 -8.828 -11.555 1 96.06 188 THR B O 1
ATOM 3643 N N . ALA B 1 189 ? -1.112 -8.812 -10.094 1 96.31 189 ALA B N 1
ATOM 3644 C CA . ALA B 1 189 ? -2.072 -9.438 -10.992 1 96.31 189 ALA B CA 1
ATOM 3645 C C . ALA B 1 189 ? -3.107 -8.43 -11.484 1 96.31 189 ALA B C 1
ATOM 3647 O O . ALA B 1 189 ? -2.754 -7.402 -12.062 1 96.31 189 ALA B O 1
ATOM 3648 N N . TYR B 1 190 ? -4.457 -8.719 -11.289 1 97.12 190 TYR B N 1
ATOM 3649 C CA . TYR B 1 190 ? -5.531 -7.867 -11.789 1 97.12 190 TYR B CA 1
ATOM 3650 C C . TYR B 1 190 ? -5.473 -6.484 -11.156 1 97.12 190 TYR B C 1
ATOM 3652 O O . TYR B 1 190 ? -5.766 -5.48 -11.812 1 97.12 190 TYR B O 1
ATOM 3660 N N . SER B 1 191 ? -5.066 -6.441 -9.898 1 97.25 191 SER B N 1
ATOM 3661 C CA . SER B 1 191 ? -4.957 -5.168 -9.195 1 97.25 191 SER B CA 1
ATOM 3662 C C . SER B 1 191 ? -4.008 -4.219 -9.914 1 97.25 191 SER B C 1
ATOM 3664 O O . SER B 1 191 ? -4.262 -3.016 -9.992 1 97.25 191 SER B O 1
ATOM 3666 N N . LEU B 1 192 ? -2.928 -4.754 -10.406 1 96 192 LEU B N 1
ATOM 3667 C CA . LEU B 1 192 ? -1.954 -3.943 -11.133 1 96 192 LEU B CA 1
ATOM 3668 C C . LEU B 1 192 ? -2.59 -3.299 -12.359 1 96 192 LEU B C 1
ATOM 3670 O O . LEU B 1 192 ? -2.393 -2.107 -12.609 1 96 192 LEU B O 1
ATOM 3674 N N . SER B 1 193 ? -3.363 -3.973 -13.078 1 94.56 193 SER B N 1
ATOM 3675 C CA . SER B 1 193 ? -4.023 -3.492 -14.289 1 94.56 193 SER B CA 1
ATOM 3676 C C . SER B 1 193 ? -5.062 -2.428 -13.969 1 94.56 193 SER B C 1
ATOM 3678 O O . SER B 1 193 ? -5.387 -1.59 -14.812 1 94.56 193 SER B O 1
ATOM 3680 N N . ALA B 1 194 ? -5.605 -2.52 -12.766 1 94.38 194 ALA B N 1
ATOM 3681 C CA . ALA B 1 194 ? -6.629 -1.57 -12.336 1 94.38 194 ALA B CA 1
ATOM 3682 C C . ALA B 1 194 ? -5.996 -0.319 -11.734 1 94.38 194 ALA B C 1
ATOM 3684 O O . ALA B 1 194 ? -6.688 0.505 -11.133 1 94.38 194 ALA B O 1
ATOM 3685 N N . GLY B 1 195 ? -4.691 -0.227 -11.82 1 93.75 195 GLY B N 1
ATOM 3686 C CA . GLY B 1 195 ? -4.02 0.975 -11.352 1 93.75 195 GLY B CA 1
ATOM 3687 C C . GLY B 1 195 ? -3.516 0.858 -9.93 1 93.75 195 GLY B C 1
ATOM 3688 O O . GLY B 1 195 ? -3.068 1.845 -9.344 1 93.75 195 GLY B O 1
ATOM 3689 N N . GLY B 1 196 ? -3.592 -0.298 -9.359 1 96.62 196 GLY B N 1
ATOM 3690 C CA . GLY B 1 196 ? -3.094 -0.522 -8.008 1 96.62 196 GLY B CA 1
ATOM 3691 C C . GLY B 1 196 ? -1.579 -0.493 -7.922 1 96.62 196 GLY B C 1
ATOM 3692 O O . GLY B 1 196 ? -0.89 -0.647 -8.93 1 96.62 196 GLY B O 1
ATOM 3693 N N . PRO B 1 197 ? -1.086 -0.281 -6.711 1 98 197 PRO B N 1
ATOM 3694 C CA . PRO B 1 197 ? 0.36 -0.358 -6.488 1 98 197 PRO B CA 1
ATOM 3695 C C . PRO B 1 197 ? 0.878 -1.794 -6.465 1 98 197 PRO B C 1
ATOM 3697 O O . PRO B 1 197 ? 0.092 -2.736 -6.328 1 98 197 PRO B O 1
ATOM 3700 N N . VAL B 1 198 ? 2.193 -1.906 -6.723 1 97.94 198 VAL B N 1
ATOM 3701 C CA . VAL B 1 198 ? 2.852 -3.164 -6.391 1 97.94 198 VAL B CA 1
ATOM 3702 C C . VAL B 1 198 ? 3.092 -3.242 -4.883 1 97.94 198 VAL B C 1
ATOM 3704 O O . VAL B 1 198 ? 3.5 -2.258 -4.262 1 97.94 198 VAL B O 1
ATOM 3707 N N . VAL B 1 199 ? 2.809 -4.363 -4.273 1 98.62 199 VAL B N 1
ATOM 3708 C CA . VAL B 1 199 ? 2.98 -4.531 -2.836 1 98.62 199 VAL B CA 1
ATOM 3709 C C . VAL B 1 199 ? 3.93 -5.695 -2.561 1 98.62 199 VAL B C 1
ATOM 3711 O O . VAL B 1 199 ? 3.721 -6.805 -3.057 1 98.62 199 VAL B O 1
ATOM 3714 N N . ALA B 1 200 ? 5 -5.395 -1.805 1 97.75 200 ALA B N 1
ATOM 3715 C CA . ALA B 1 200 ? 5.887 -6.477 -1.394 1 97.75 200 ALA B CA 1
ATOM 3716 C C . ALA B 1 200 ? 5.125 -7.547 -0.619 1 97.75 200 ALA B C 1
ATOM 3718 O O . ALA B 1 200 ? 4.27 -7.23 0.21 1 97.75 200 ALA B O 1
ATOM 3719 N N . PRO B 1 201 ? 5.473 -8.836 -0.809 1 95.12 201 PRO B N 1
ATOM 3720 C CA . PRO B 1 201 ? 4.68 -9.938 -0.258 1 95.12 201 PRO B CA 1
ATOM 3721 C C . PRO B 1 201 ? 4.648 -9.938 1.269 1 95.12 201 PRO B C 1
ATOM 3723 O O . PRO B 1 201 ? 3.723 -10.484 1.872 1 95.12 201 PRO B O 1
ATOM 3726 N N . THR B 1 202 ? 5.621 -9.336 1.893 1 93.56 202 THR B N 1
ATOM 3727 C CA . THR B 1 202 ? 5.723 -9.406 3.346 1 93.56 202 THR B CA 1
ATOM 3728 C C . THR B 1 202 ? 4.945 -8.266 3.994 1 93.56 202 THR B C 1
ATOM 3730 O O . THR B 1 202 ? 4.852 -8.188 5.223 1 93.56 202 THR B O 1
ATOM 3733 N N . CYS B 1 203 ? 4.383 -7.375 3.23 1 97.75 203 CYS B N 1
ATOM 3734 C CA . CYS B 1 203 ? 3.557 -6.301 3.773 1 97.75 203 CYS B CA 1
ATOM 3735 C C . CYS B 1 203 ? 2.279 -6.859 4.391 1 97.75 203 CYS B C 1
ATOM 3737 O O . CYS B 1 203 ? 1.632 -7.73 3.807 1 97.75 203 CYS B O 1
ATOM 3739 N N . GLN B 1 204 ? 1.96 -6.398 5.512 1 98 204 GLN B N 1
ATOM 3740 C CA . GLN B 1 204 ? 0.719 -6.777 6.18 1 98 204 GLN B CA 1
ATOM 3741 C C . GLN B 1 204 ? -0.407 -5.805 5.844 1 98 204 GLN B C 1
ATOM 3743 O O . GLN B 1 204 ? -0.882 -5.074 6.715 1 98 204 GLN B O 1
ATOM 3748 N N . CYS B 1 205 ? -0.835 -5.867 4.625 1 98.69 205 CYS B N 1
ATOM 3749 C CA . CYS B 1 205 ? -1.859 -4.938 4.16 1 98.69 205 CYS B CA 1
ATOM 3750 C C . CYS B 1 205 ? -2.711 -5.566 3.064 1 98.69 205 CYS B C 1
ATOM 3752 O O . CYS B 1 205 ? -2.422 -6.672 2.605 1 98.69 205 CYS B O 1
ATOM 3754 N N . LEU B 1 206 ? -3.838 -4.98 2.756 1 98.81 206 LEU B N 1
ATOM 3755 C CA . LEU B 1 206 ? -4.711 -5.254 1.619 1 98.81 206 LEU B CA 1
ATOM 3756 C C . LEU B 1 206 ? -4.902 -4.004 0.767 1 98.81 206 LEU B C 1
ATOM 3758 O O . LEU B 1 206 ? -4.656 -2.889 1.23 1 98.81 206 LEU B O 1
ATOM 3762 N N . VAL B 1 207 ? -5.227 -4.227 -0.456 1 98.88 207 VAL B N 1
ATOM 3763 C CA . VAL B 1 207 ? -5.465 -3.1 -1.354 1 98.88 207 VAL B CA 1
ATOM 3764 C C . VAL B 1 207 ? -6.906 -3.141 -1.864 1 98.88 207 VAL B C 1
ATOM 3766 O O . VAL B 1 207 ? -7.375 -4.184 -2.326 1 98.88 207 VAL B O 1
ATOM 3769 N N . ILE B 1 208 ? -7.633 -2.084 -1.703 1 98.62 208 ILE B N 1
ATOM 3770 C CA . ILE B 1 208 ? -8.945 -1.887 -2.307 1 98.62 208 ILE B CA 1
ATOM 3771 C C . ILE B 1 208 ? -8.82 -0.957 -3.512 1 98.62 208 ILE B C 1
ATOM 3773 O O . ILE B 1 208 ? -8.398 0.192 -3.377 1 98.62 208 ILE B O 1
ATOM 3777 N N . SER B 1 209 ? -9.195 -1.408 -4.664 1 97.38 209 SER B N 1
ATOM 3778 C CA . SER B 1 209 ? -9.047 -0.619 -5.883 1 97.38 209 SER B CA 1
ATOM 3779 C C . SER B 1 209 ? -10.359 -0.543 -6.66 1 97.38 209 SER B C 1
ATOM 3781 O O . SER B 1 209 ? -11.039 -1.554 -6.828 1 97.38 209 SER B O 1
ATOM 3783 N N . PRO B 1 210 ? -10.703 0.623 -7.152 1 96.5 210 PRO B N 1
ATOM 3784 C CA . PRO B 1 210 ? -11.859 0.726 -8.047 1 96.5 210 PRO B CA 1
ATOM 3785 C C . PRO B 1 210 ? -11.586 0.147 -9.43 1 96.5 210 PRO B C 1
ATOM 3787 O O . PRO B 1 210 ? -10.453 0.193 -9.914 1 96.5 210 PRO B O 1
ATOM 3790 N N . LEU B 1 211 ? -12.609 -0.397 -10 1 96.38 211 LEU B N 1
ATOM 3791 C CA . LEU B 1 211 ? -12.562 -0.807 -11.398 1 96.38 211 LEU B CA 1
ATOM 3792 C C . LEU B 1 211 ? -13.328 0.17 -12.281 1 96.38 211 LEU B C 1
ATOM 3794 O O . LEU B 1 211 ? -14.562 0.24 -12.211 1 96.38 211 LEU B O 1
ATOM 3798 N N . ALA B 1 212 ? -12.625 0.954 -13.055 1 93.25 212 ALA B N 1
ATOM 3799 C CA . ALA B 1 212 ? -13.195 1.943 -13.961 1 93.25 212 ALA B CA 1
ATOM 3800 C C . ALA B 1 212 ? -14.266 2.777 -13.266 1 93.25 212 ALA B C 1
ATOM 3802 O O . ALA B 1 212 ? -15.414 2.826 -13.719 1 93.25 212 ALA B O 1
ATOM 3803 N N . PRO B 1 213 ? -13.867 3.451 -12.273 1 92.06 213 PRO B N 1
ATOM 3804 C CA . PRO B 1 213 ? -14.852 4.223 -11.523 1 92.06 213 PRO B CA 1
ATOM 3805 C C . PRO B 1 213 ? -15.406 5.41 -12.312 1 92.06 213 PRO B C 1
ATOM 3807 O O . PRO B 1 213 ? -14.688 6.008 -13.109 1 92.06 213 PRO B O 1
ATOM 3810 N N . HIS B 1 214 ? -16.578 5.684 -12.023 1 90.06 214 HIS B N 1
ATOM 3811 C CA . HIS B 1 214 ? -17.219 6.859 -12.609 1 90.06 214 HIS B CA 1
ATOM 3812 C C . HIS B 1 214 ? -16.547 8.141 -12.125 1 90.06 214 HIS B C 1
ATOM 3814 O O . HIS B 1 214 ? -16.469 9.125 -12.867 1 90.06 214 HIS B O 1
ATOM 3820 N N . ASN B 1 215 ? -16.203 8.117 -10.922 1 87.75 215 ASN B N 1
ATOM 3821 C CA . ASN B 1 215 ? -15.445 9.219 -10.352 1 87.75 215 ASN B CA 1
ATOM 3822 C C . ASN B 1 215 ? -13.945 9.047 -10.57 1 87.75 215 ASN B C 1
ATOM 3824 O O . ASN B 1 215 ? -13.328 8.148 -9.992 1 87.75 215 ASN B O 1
ATOM 3828 N N . LEU B 1 216 ? -13.328 9.984 -11.203 1 82.81 216 LEU B N 1
ATOM 3829 C CA . LEU B 1 216 ? -11.953 9.82 -11.672 1 82.81 216 LEU B CA 1
ATOM 3830 C C . LEU B 1 216 ? -10.961 10.141 -10.562 1 82.81 216 LEU B C 1
ATOM 3832 O O . LEU B 1 216 ? -9.758 9.906 -10.711 1 82.81 216 LEU B O 1
ATOM 3836 N N . THR B 1 217 ? -11.422 10.602 -9.484 1 87.06 217 THR B N 1
ATOM 3837 C CA . THR B 1 217 ? -10.508 10.961 -8.414 1 87.06 217 THR B CA 1
ATOM 3838 C C . THR B 1 217 ? -10.289 9.781 -7.473 1 87.06 217 THR B C 1
ATOM 3840 O O . THR B 1 217 ? -9.422 9.828 -6.598 1 87.06 217 THR B O 1
ATOM 3843 N N . MET B 1 218 ? -10.969 8.758 -7.73 1 91.5 218 MET B N 1
ATOM 3844 C CA . MET B 1 218 ? -10.828 7.609 -6.844 1 91.5 218 MET B CA 1
ATOM 3845 C C . MET B 1 218 ? -9.492 6.914 -7.062 1 91.5 218 MET B C 1
ATOM 3847 O O . MET B 1 218 ? -9.062 6.723 -8.203 1 91.5 218 MET B O 1
ATOM 3851 N N . ARG B 1 219 ? -8.82 6.645 -5.945 1 94.5 219 ARG B N 1
ATOM 3852 C CA . ARG B 1 219 ? -7.531 5.965 -5.941 1 94.5 219 ARG B CA 1
ATOM 3853 C C . ARG B 1 219 ? -7.609 4.645 -5.184 1 94.5 219 ARG B C 1
ATOM 3855 O O . ARG B 1 219 ? -8.508 4.445 -4.363 1 94.5 219 ARG B O 1
ATOM 3862 N N . PRO B 1 220 ? -6.652 3.746 -5.539 1 97.31 220 PRO B N 1
ATOM 3863 C CA . PRO B 1 220 ? -6.523 2.582 -4.66 1 97.31 220 PRO B CA 1
ATOM 3864 C C . PRO B 1 220 ? -6.223 2.969 -3.213 1 97.31 220 PRO B C 1
ATOM 3866 O O . PRO B 1 220 ? -5.52 3.953 -2.967 1 97.31 220 PRO B O 1
ATOM 3869 N N . VAL B 1 221 ? -6.77 2.191 -2.316 1 98.19 221 VAL B N 1
ATOM 3870 C CA . VAL B 1 221 ? -6.555 2.42 -0.891 1 98.19 221 VAL B CA 1
ATOM 3871 C C . VAL B 1 221 ? -5.871 1.206 -0.27 1 98.19 221 VAL B C 1
ATOM 3873 O O . VAL B 1 221 ? -6.34 0.076 -0.419 1 98.19 221 VAL B O 1
ATOM 3876 N N . VAL B 1 222 ? -4.73 1.436 0.379 1 98.81 222 VAL B N 1
ATOM 3877 C CA . VAL B 1 222 ? -4.027 0.398 1.126 1 98.81 222 VAL B CA 1
ATOM 3878 C C . VAL B 1 222 ? -4.465 0.429 2.59 1 98.81 222 VAL B C 1
ATOM 3880 O O . VAL B 1 222 ? -4.418 1.479 3.234 1 98.81 222 VAL B O 1
ATOM 3883 N N . ILE B 1 223 ? -4.902 -0.691 3.1 1 98.69 223 ILE B N 1
ATOM 3884 C CA . ILE B 1 223 ? -5.375 -0.777 4.48 1 98.69 223 ILE B CA 1
ATOM 3885 C C . ILE B 1 223 ? -4.641 -1.902 5.203 1 98.69 223 ILE B C 1
ATOM 3887 O O . ILE B 1 223 ? -4.098 -2.811 4.57 1 98.69 223 ILE B O 1
ATOM 3891 N N . PRO B 1 224 ? -4.594 -1.815 6.566 1 98.31 224 PRO B N 1
ATOM 3892 C CA . PRO B 1 224 ? -4.02 -2.953 7.289 1 98.31 224 PRO B CA 1
ATOM 3893 C C . PRO B 1 224 ? -4.75 -4.262 7.004 1 98.31 224 PRO B C 1
ATOM 3895 O O . PRO B 1 224 ? -5.973 -4.266 6.824 1 98.31 224 PRO B O 1
ATOM 3898 N N . ASP B 1 225 ? -3.969 -5.352 6.953 1 98.44 225 ASP B N 1
ATOM 3899 C CA . ASP B 1 225 ? -4.594 -6.629 6.625 1 98.44 225 ASP B CA 1
ATOM 3900 C C . ASP B 1 225 ? -5.41 -7.16 7.801 1 98.44 225 ASP B C 1
ATOM 3902 O O . ASP B 1 225 ? -6.039 -8.219 7.703 1 98.44 225 ASP B O 1
ATOM 3906 N N . THR B 1 226 ? -5.469 -6.492 8.961 1 98.12 226 THR B N 1
ATOM 3907 C CA . THR B 1 226 ? -6.34 -6.828 10.086 1 98.12 226 THR B CA 1
ATOM 3908 C C . THR B 1 226 ? -7.742 -6.273 9.867 1 98.12 226 THR B C 1
ATOM 3910 O O . THR B 1 226 ? -8.68 -6.633 10.586 1 98.12 226 THR B O 1
ATOM 3913 N N . GLY B 1 227 ? -7.863 -5.363 8.938 1 98.06 227 GLY B N 1
ATOM 3914 C CA . GLY B 1 227 ? -9.164 -4.773 8.664 1 98.06 227 GLY B CA 1
ATOM 3915 C C . GLY B 1 227 ? -10.156 -5.758 8.078 1 98.06 227 GLY B C 1
ATOM 3916 O O . GLY B 1 227 ? -9.781 -6.652 7.32 1 98.06 227 GLY B O 1
ATOM 3917 N N . VAL B 1 228 ? -11.414 -5.594 8.453 1 98.69 228 VAL B N 1
ATOM 3918 C CA . VAL B 1 228 ? -12.516 -6.367 7.891 1 98.69 228 VAL B CA 1
ATOM 3919 C C . VAL B 1 228 ? -13.289 -5.516 6.883 1 98.69 228 VAL B C 1
ATOM 3921 O O . VAL B 1 228 ? -13.844 -4.473 7.238 1 98.69 228 VAL B O 1
ATOM 3924 N N . ILE B 1 229 ? -13.336 -5.965 5.633 1 98.88 229 ILE B N 1
ATOM 3925 C CA . ILE B 1 229 ? -13.969 -5.211 4.555 1 98.88 229 ILE B CA 1
ATOM 3926 C C . ILE B 1 229 ? -15.375 -5.746 4.297 1 98.88 229 ILE B C 1
ATOM 3928 O O . ILE B 1 229 ? -15.57 -6.957 4.176 1 98.88 229 ILE B O 1
ATOM 3932 N N . THR B 1 230 ? -16.312 -4.918 4.262 1 98.81 230 THR B N 1
ATOM 3933 C CA . THR B 1 230 ? -17.672 -5.266 3.883 1 98.81 230 THR B CA 1
ATOM 3934 C C . THR B 1 230 ? -18.078 -4.578 2.578 1 98.81 230 THR B C 1
ATOM 3936 O O . THR B 1 230 ? -17.859 -3.373 2.418 1 98.81 230 THR B O 1
ATOM 3939 N N . LEU B 1 231 ? -18.594 -5.312 1.684 1 98.62 231 LEU B N 1
ATOM 3940 C CA . LEU B 1 231 ? -19.047 -4.816 0.387 1 98.62 231 LEU B CA 1
ATOM 3941 C C . LEU B 1 231 ? -20.531 -5.086 0.193 1 98.62 231 LEU B C 1
ATOM 3943 O O . LEU B 1 231 ? -20.984 -6.23 0.289 1 98.62 231 LEU B O 1
ATOM 3947 N N . ASN B 1 232 ? -21.281 -4.078 -0.033 1 98.06 232 ASN B N 1
ATOM 3948 C CA . ASN B 1 232 ? -22.688 -4.191 -0.39 1 98.06 232 ASN B CA 1
ATOM 3949 C C . ASN B 1 232 ? -22.938 -3.855 -1.859 1 98.06 232 ASN B C 1
ATOM 3951 O O . ASN B 1 232 ? -22.688 -2.729 -2.289 1 98.06 232 ASN B O 1
ATOM 3955 N N . VAL B 1 233 ? -23.5 -4.816 -2.578 1 96.81 233 VAL B N 1
ATOM 3956 C CA . VAL B 1 233 ? -23.594 -4.707 -4.031 1 96.81 233 VAL B CA 1
ATOM 3957 C C . VAL B 1 233 ? -24.984 -4.203 -4.426 1 96.81 233 VAL B C 1
ATOM 3959 O O . VAL B 1 233 ? -26 -4.801 -4.051 1 96.81 233 VAL B O 1
ATOM 3962 N N . ASP B 1 234 ? -25 -3.113 -5.121 1 94.25 234 ASP B N 1
ATOM 3963 C CA . ASP B 1 234 ? -26.219 -2.627 -5.785 1 94.25 234 ASP B CA 1
ATOM 3964 C C . ASP B 1 234 ? -26.109 -2.795 -7.297 1 94.25 234 ASP B C 1
ATOM 3966 O O . ASP B 1 234 ? -25.406 -2.043 -7.965 1 94.25 234 ASP B O 1
ATOM 3970 N N . ALA B 1 235 ? -26.734 -3.771 -7.84 1 89.81 235 ALA B N 1
ATOM 3971 C CA . ALA B 1 235 ? -26.734 -4.09 -9.266 1 89.81 235 ALA B CA 1
ATOM 3972 C C . ALA B 1 235 ? -28.156 -4.051 -9.836 1 89.81 235 ALA B C 1
ATOM 3974 O O . ALA B 1 235 ? -28.562 -4.961 -10.562 1 89.81 235 ALA B O 1
ATOM 3975 N N . ARG B 1 236 ? -28.922 -3.076 -9.562 1 80.5 236 ARG B N 1
ATOM 3976 C CA . ARG B 1 236 ? -30.312 -2.961 -10 1 80.5 236 ARG B CA 1
ATOM 3977 C C . ARG B 1 236 ? -30.391 -2.83 -11.516 1 80.5 236 ARG B C 1
ATOM 3979 O O . ARG B 1 236 ? -31.344 -3.305 -12.133 1 80.5 236 ARG B O 1
ATOM 3986 N N . ARG B 1 237 ? -29.469 -2.295 -12.078 1 75.75 237 ARG B N 1
ATOM 3987 C CA . ARG B 1 237 ? -29.547 -1.974 -13.5 1 75.75 237 ARG B CA 1
ATOM 3988 C C . ARG B 1 237 ? -28.625 -2.873 -14.312 1 75.75 237 ARG B C 1
ATOM 3990 O O . ARG B 1 237 ? -28.391 -2.617 -15.492 1 75.75 237 ARG B O 1
ATOM 3997 N N . ALA B 1 238 ? -27.969 -3.777 -13.695 1 78.5 238 ALA B N 1
ATOM 3998 C CA . ALA B 1 238 ? -27.031 -4.668 -14.367 1 78.5 238 ALA B CA 1
ATOM 3999 C C . ALA B 1 238 ? -26.906 -5.996 -13.625 1 78.5 238 ALA B C 1
ATOM 4001 O O . ALA B 1 238 ? -27.375 -6.129 -12.492 1 78.5 238 ALA B O 1
ATOM 4002 N N . ASP B 1 239 ? -26.438 -6.902 -14.359 1 88.75 239 ASP B N 1
ATOM 4003 C CA . ASP B 1 239 ? -26 -8.109 -13.664 1 88.75 239 ASP B CA 1
ATOM 4004 C C . ASP B 1 239 ? -24.609 -7.93 -13.055 1 88.75 239 ASP B C 1
ATOM 4006 O O . ASP B 1 239 ? -23.875 -7.023 -13.453 1 88.75 239 ASP B O 1
ATOM 4010 N N . ALA B 1 240 ? -24.359 -8.656 -12 1 94.44 240 ALA B N 1
ATOM 4011 C CA . ALA B 1 240 ? -23.047 -8.594 -11.367 1 94.44 240 ALA B CA 1
ATOM 4012 C C . ALA B 1 240 ? -22.516 -9.992 -11.062 1 94.44 240 ALA B C 1
ATOM 4014 O O . ALA B 1 240 ? -23.281 -10.953 -11.023 1 94.44 240 ALA B O 1
ATOM 4015 N N . PHE B 1 241 ? -21.281 -10.094 -11 1 96.31 241 PHE B N 1
ATOM 4016 C CA . PHE B 1 241 ? -20.641 -11.328 -10.562 1 96.31 241 PHE B CA 1
ATOM 4017 C C . PHE B 1 241 ? -19.453 -11.023 -9.648 1 96.31 241 PHE B C 1
ATOM 4019 O O . PHE B 1 241 ? -18.984 -9.891 -9.594 1 96.31 241 PHE B O 1
ATOM 4026 N N . VAL B 1 242 ? -19.047 -12.016 -8.898 1 97.44 242 VAL B N 1
ATOM 4027 C CA . VAL B 1 242 ? -17.844 -11.914 -8.062 1 97.44 242 VAL B CA 1
ATOM 4028 C C . VAL B 1 242 ? -16.828 -12.961 -8.492 1 97.44 242 VAL B C 1
ATOM 4030 O O . VAL B 1 242 ? -17.188 -13.977 -9.094 1 97.44 242 VAL B O 1
ATOM 4033 N N . THR B 1 243 ? -15.594 -12.641 -8.219 1 97.5 243 THR B N 1
ATOM 4034 C CA . THR B 1 243 ? -14.547 -13.609 -8.508 1 97.5 243 THR B CA 1
ATOM 4035 C C . THR B 1 243 ? -13.672 -13.844 -7.273 1 97.5 243 THR B C 1
ATOM 4037 O O . THR B 1 243 ? -13.414 -12.914 -6.508 1 97.5 243 THR B O 1
ATOM 4040 N N . LEU B 1 244 ? -13.32 -15.023 -7.027 1 97.06 244 LEU B N 1
ATOM 4041 C CA . LEU B 1 244 ? -12.227 -15.453 -6.168 1 97.06 244 LEU B CA 1
ATOM 4042 C C . LEU B 1 244 ? -11.055 -15.969 -7 1 97.06 244 LEU B C 1
ATOM 4044 O O . LEU B 1 244 ? -11.039 -17.125 -7.41 1 97.06 244 LEU B O 1
ATOM 4048 N N . ASP B 1 245 ? -10.141 -15 -7.141 1 96.94 245 ASP B N 1
ATOM 4049 C CA . ASP B 1 245 ? -9.078 -15.289 -8.102 1 96.94 245 ASP B CA 1
ATOM 4050 C C . ASP B 1 245 ? -9.656 -15.625 -9.477 1 96.94 245 ASP B C 1
ATOM 4052 O O . ASP B 1 245 ? -10.344 -14.797 -10.078 1 96.94 245 ASP B O 1
ATOM 4056 N N . ASN B 1 246 ? -9.508 -16.844 -9.977 1 92.31 246 ASN B N 1
ATOM 4057 C CA . ASN B 1 246 ? -9.938 -17.203 -11.32 1 92.31 246 ASN B CA 1
ATOM 4058 C C . ASN B 1 246 ? -11.297 -17.906 -11.297 1 92.31 246 ASN B C 1
ATOM 4060 O O . ASN B 1 246 ? -11.734 -18.453 -12.312 1 92.31 246 ASN B O 1
ATOM 4064 N N . ARG B 1 247 ? -11.945 -17.906 -10.211 1 93.62 247 ARG B N 1
ATOM 4065 C CA . ARG B 1 247 ? -13.273 -18.516 -10.086 1 93.62 247 ARG B CA 1
ATOM 4066 C C . ARG B 1 247 ? -14.359 -17.438 -10.062 1 93.62 247 ARG B C 1
ATOM 4068 O O . ARG B 1 247 ? -14.242 -16.453 -9.336 1 93.62 247 ARG B O 1
ATOM 4075 N N . THR B 1 248 ? -15.422 -17.656 -10.82 1 95.62 248 THR B N 1
ATOM 4076 C CA . THR B 1 248 ? -16.453 -16.641 -11 1 95.62 248 THR B CA 1
ATOM 4077 C C . THR B 1 248 ? -17.797 -17.141 -10.492 1 95.62 248 THR B C 1
ATOM 4079 O O . THR B 1 248 ? -18.172 -18.297 -10.727 1 95.62 248 THR B O 1
ATOM 4082 N N . TYR B 1 249 ? -18.531 -16.281 -9.852 1 95.5 249 TYR B N 1
ATOM 4083 C CA . TYR B 1 249 ? -19.859 -16.609 -9.312 1 95.5 249 TYR B CA 1
ATOM 4084 C C . TYR B 1 249 ? -20.844 -15.469 -9.57 1 95.5 249 TYR B C 1
ATOM 4086 O O . TYR B 1 249 ? -20.531 -14.305 -9.305 1 95.5 249 TYR B O 1
ATOM 4094 N N . PRO B 1 250 ? -22.016 -15.797 -10.047 1 92.5 250 PRO B N 1
ATOM 4095 C CA . PRO B 1 250 ? -23.031 -14.742 -10.164 1 92.5 250 PRO B CA 1
ATOM 4096 C C . PRO B 1 250 ? -23.5 -14.211 -8.805 1 92.5 250 PRO B C 1
ATOM 4098 O O . PRO B 1 250 ? -23.406 -14.922 -7.805 1 92.5 250 PRO B O 1
ATOM 4101 N N . VAL B 1 251 ? -23.875 -12.992 -8.844 1 90.69 251 VAL B N 1
ATOM 4102 C CA . VAL B 1 251 ? -24.359 -12.383 -7.609 1 90.69 251 VAL B CA 1
ATOM 4103 C C . VAL B 1 251 ? -25.703 -11.719 -7.855 1 90.69 251 VAL B C 1
ATOM 4105 O O . VAL B 1 251 ? -25.922 -11.125 -8.914 1 90.69 251 VAL B O 1
ATOM 4108 N N . SER B 1 252 ? -26.594 -11.852 -6.879 1 89.06 252 SER B N 1
ATOM 4109 C CA . SER B 1 252 ? -27.891 -11.18 -6.934 1 89.06 252 SER B CA 1
ATOM 4110 C C . SER B 1 252 ? -27.781 -9.727 -6.492 1 89.06 252 SER B C 1
ATOM 4112 O O . SER B 1 252 ? -26.891 -9.375 -5.707 1 89.06 252 SER B O 1
ATOM 4114 N N . HIS B 1 253 ? -28.703 -8.953 -6.969 1 89.31 253 HIS B N 1
ATOM 4115 C CA . HIS B 1 253 ? -28.812 -7.578 -6.492 1 89.31 253 HIS B CA 1
ATOM 4116 C C . HIS B 1 253 ? -29 -7.531 -4.98 1 89.31 253 HIS B C 1
ATOM 4118 O O . HIS B 1 253 ? -29.75 -8.32 -4.414 1 89.31 253 HIS B O 1
ATOM 4124 N N . GLY B 1 254 ? -28.203 -6.645 -4.371 1 92.94 254 GLY B N 1
ATOM 4125 C CA . GLY B 1 254 ? -28.344 -6.457 -2.934 1 92.94 254 GLY B CA 1
ATOM 4126 C C . GLY B 1 254 ? -27.469 -7.395 -2.125 1 92.94 254 GLY B C 1
ATOM 4127 O O . GLY B 1 254 ? -27.453 -7.336 -0.893 1 92.94 254 GLY B O 1
ATOM 4128 N N . ALA B 1 255 ? -26.656 -8.195 -2.83 1 95.25 255 ALA B N 1
ATOM 4129 C CA . ALA B 1 255 ? -25.781 -9.141 -2.137 1 95.25 255 ALA B CA 1
ATOM 4130 C C . ALA B 1 255 ? -24.734 -8.414 -1.312 1 95.25 255 ALA B C 1
ATOM 4132 O O . ALA B 1 255 ? -24.312 -7.305 -1.663 1 95.25 255 ALA B O 1
ATOM 4133 N N . SER B 1 256 ? -24.281 -9.07 -0.234 1 98 256 SER B N 1
ATOM 4134 C CA . SER B 1 256 ? -23.266 -8.531 0.654 1 98 256 SER B CA 1
ATOM 4135 C C . SER B 1 256 ? -22.141 -9.531 0.877 1 98 256 SER B C 1
ATOM 4137 O O . SER B 1 256 ? -22.391 -10.734 0.997 1 98 256 SER B O 1
ATOM 4139 N N . PHE B 1 257 ? -20.938 -8.992 0.951 1 98.56 257 PHE B N 1
ATOM 4140 C CA . PHE B 1 257 ? -19.766 -9.844 1.155 1 98.56 257 PHE B CA 1
ATOM 4141 C C . PHE B 1 257 ? -18.859 -9.273 2.244 1 98.56 257 PHE B C 1
ATOM 4143 O O . PHE B 1 257 ? -18.766 -8.055 2.41 1 98.56 257 PHE B O 1
ATOM 4150 N N . THR B 1 258 ? -18.219 -10.125 2.984 1 98.81 258 THR B N 1
ATOM 4151 C CA . THR B 1 258 ? -17.172 -9.7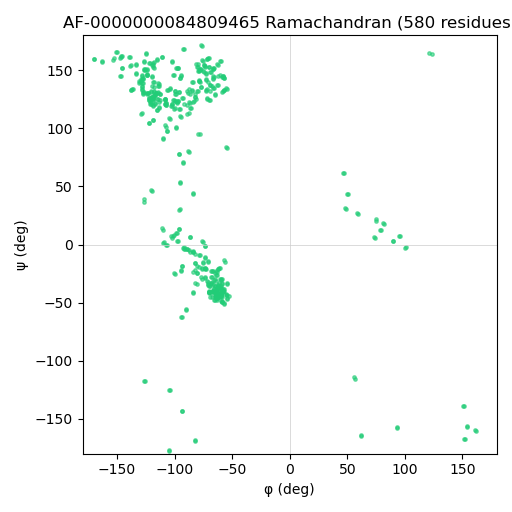97 3.939 1 98.81 258 THR B CA 1
ATOM 4152 C C . THR B 1 258 ? -15.836 -10.383 3.496 1 98.81 258 THR B C 1
ATOM 4154 O O . THR B 1 258 ? -15.742 -11.578 3.195 1 98.81 258 THR B O 1
ATOM 4157 N N . VAL B 1 259 ? -14.852 -9.562 3.395 1 98.88 259 VAL B N 1
ATOM 4158 C CA . VAL B 1 259 ? -13.508 -9.953 2.969 1 98.88 259 VAL B CA 1
ATOM 4159 C C . VAL B 1 259 ? -12.508 -9.68 4.09 1 98.88 259 VAL B C 1
ATOM 4161 O O . VAL B 1 259 ? -12.461 -8.57 4.629 1 98.88 259 VAL B O 1
ATOM 4164 N N . GLU B 1 260 ? -11.734 -10.586 4.465 1 98.75 260 GLU B N 1
ATOM 4165 C CA . GLU B 1 260 ? -10.719 -10.43 5.496 1 98.75 260 GLU B CA 1
ATOM 4166 C C . GLU B 1 260 ? -9.5 -11.305 5.203 1 98.75 260 GLU B C 1
ATOM 4168 O O . GLU B 1 260 ? -9.555 -12.188 4.348 1 98.75 260 GLU B O 1
ATOM 4173 N N . ARG B 1 261 ? -8.383 -10.977 5.816 1 98.25 261 ARG B N 1
ATOM 4174 C CA . ARG B 1 261 ? -7.234 -11.875 5.723 1 98.25 261 ARG B CA 1
ATOM 4175 C C . ARG B 1 261 ? -7.574 -13.258 6.258 1 98.25 261 ARG B C 1
ATOM 4177 O O . ARG B 1 261 ? -8.148 -13.391 7.34 1 98.25 261 ARG B O 1
ATOM 4184 N N . ALA B 1 262 ? -7.246 -14.281 5.527 1 96.81 262 ALA B N 1
ATOM 4185 C CA . ALA B 1 262 ? -7.508 -15.656 5.949 1 96.81 262 ALA B CA 1
ATOM 4186 C C . ALA B 1 262 ? -6.547 -16.078 7.059 1 96.81 262 ALA B C 1
ATOM 4188 O O . ALA B 1 262 ? -5.445 -15.539 7.176 1 96.81 262 ALA B O 1
ATOM 4189 N N . GLU B 1 263 ? -7.008 -17.016 7.844 1 94.44 263 GLU B N 1
ATOM 4190 C CA . GLU B 1 263 ? -6.109 -17.672 8.789 1 94.44 263 GLU B CA 1
ATOM 4191 C C . GLU B 1 263 ? -5.082 -18.531 8.062 1 94.44 263 GLU B C 1
ATOM 4193 O O . GLU B 1 263 ? -3.936 -18.641 8.508 1 94.44 263 GLU B O 1
ATOM 4198 N N . GLN B 1 264 ? -5.512 -19.078 6.988 1 91.31 264 GLN B N 1
ATOM 4199 C CA . GLN B 1 264 ? -4.652 -19.938 6.184 1 91.31 264 GLN B CA 1
ATOM 4200 C C . GLN B 1 264 ? -3.6 -19.125 5.441 1 91.31 264 GLN B C 1
ATOM 4202 O O . GLN B 1 264 ? -3.877 -18.016 4.98 1 91.31 264 GLN B O 1
ATOM 4207 N N . THR B 1 265 ? -2.469 -19.672 5.375 1 92.25 265 THR B N 1
ATOM 4208 C CA . THR B 1 265 ? -1.347 -19.109 4.629 1 92.25 265 THR B CA 1
ATOM 4209 C C . THR B 1 265 ? -0.77 -20.141 3.668 1 92.25 265 THR B C 1
ATOM 4211 O O . THR B 1 265 ? -0.816 -21.344 3.941 1 92.25 265 THR B O 1
ATOM 4214 N N . ILE B 1 266 ? -0.395 -19.688 2.59 1 92.75 266 ILE B N 1
ATOM 4215 C CA . ILE B 1 266 ? 0.339 -20.609 1.727 1 92.75 266 ILE B CA 1
ATOM 4216 C C . ILE B 1 266 ? 1.835 -20.312 1.809 1 92.75 266 ILE B C 1
ATOM 4218 O O . ILE B 1 266 ? 2.234 -19.219 2.191 1 92.75 266 ILE B O 1
ATOM 4222 N N . PHE B 1 267 ? 2.566 -21.375 1.459 1 92.81 267 PHE B N 1
ATOM 4223 C CA . PHE B 1 267 ? 4.02 -21.234 1.504 1 92.81 267 PHE B CA 1
ATOM 4224 C C . PHE B 1 267 ? 4.625 -21.438 0.12 1 92.81 267 PHE B C 1
ATOM 4226 O O . PHE B 1 267 ? 4.656 -22.562 -0.391 1 92.81 267 PHE B O 1
ATOM 4233 N N . LEU B 1 268 ? 5.051 -20.375 -0.429 1 93.06 268 LEU B N 1
ATOM 4234 C CA . LEU B 1 268 ? 5.664 -20.422 -1.751 1 93.06 268 LEU B CA 1
ATOM 4235 C C . LEU B 1 268 ? 7.137 -20.797 -1.653 1 93.06 268 LEU B C 1
ATOM 4237 O O . LEU B 1 268 ? 7.895 -20.188 -0.903 1 93.06 268 LEU B O 1
ATOM 4241 N N . ALA B 1 269 ? 7.488 -21.859 -2.35 1 90.38 269 ALA B N 1
ATOM 4242 C CA . ALA B 1 269 ? 8.891 -22.266 -2.424 1 90.38 269 ALA B CA 1
ATOM 4243 C C . ALA B 1 269 ? 9.609 -21.531 -3.557 1 90.38 269 ALA B C 1
ATOM 4245 O O . ALA B 1 269 ? 9.203 -21.625 -4.715 1 90.38 269 ALA B O 1
ATOM 4246 N N . VAL B 1 270 ? 10.602 -20.734 -3.209 1 83.62 270 VAL B N 1
ATOM 4247 C CA . VAL B 1 270 ? 11.336 -19.953 -4.195 1 83.62 270 VAL B CA 1
ATOM 4248 C C . VAL B 1 270 ? 12.812 -20.344 -4.172 1 83.62 270 VAL B C 1
ATOM 4250 O O . VAL B 1 270 ? 13.352 -20.656 -3.115 1 83.62 270 VAL B O 1
ATOM 4253 N N . PRO B 1 271 ? 13.328 -20.281 -5.441 1 76.38 271 PRO B N 1
ATOM 4254 C CA . PRO B 1 271 ? 14.773 -20.516 -5.449 1 76.38 271 PRO B CA 1
ATOM 4255 C C . PRO B 1 271 ? 15.539 -19.453 -4.648 1 76.38 271 PRO B C 1
ATOM 4257 O O . PRO B 1 271 ? 15.117 -18.297 -4.598 1 76.38 271 PRO B O 1
ATOM 4260 N N . HIS B 1 272 ? 16.625 -19.719 -3.957 1 71.88 272 HIS B N 1
ATOM 4261 C CA . HIS B 1 272 ? 17.391 -18.891 -3.037 1 71.88 272 HIS B CA 1
ATOM 4262 C C . HIS B 1 272 ? 17.938 -17.641 -3.738 1 71.88 272 HIS B C 1
ATOM 4264 O O . HIS B 1 272 ? 18.109 -16.594 -3.107 1 71.88 272 HIS B O 1
ATOM 4270 N N . ASN B 1 273 ? 18.062 -17.562 -4.969 1 73 273 ASN B N 1
ATOM 4271 C CA . ASN B 1 273 ? 18.781 -16.469 -5.594 1 73 273 ASN B CA 1
ATOM 4272 C C . ASN B 1 273 ? 17.844 -15.539 -6.367 1 73 273 ASN B C 1
ATOM 4274 O O . ASN B 1 273 ? 18.297 -14.656 -7.094 1 73 273 ASN B O 1
ATOM 4278 N N . ILE B 1 274 ? 16.641 -15.695 -6.121 1 77.62 274 ILE B N 1
ATOM 4279 C CA . ILE B 1 274 ? 15.703 -14.828 -6.832 1 77.62 274 ILE B CA 1
ATOM 4280 C C . ILE B 1 274 ? 14.75 -14.172 -5.836 1 77.62 274 ILE B C 1
ATOM 4282 O O . ILE B 1 274 ? 13.914 -14.852 -5.23 1 77.62 274 ILE B O 1
ATOM 4286 N N . SER B 1 275 ? 14.914 -12.875 -5.727 1 84.81 275 SER B N 1
ATOM 4287 C CA . SER B 1 275 ? 14.055 -12.133 -4.801 1 84.81 275 SER B CA 1
ATOM 4288 C C . SER B 1 275 ? 12.812 -11.602 -5.504 1 84.81 275 SER B C 1
ATOM 4290 O O . SER B 1 275 ? 12.742 -11.609 -6.734 1 84.81 275 SER B O 1
ATOM 4292 N N . PHE B 1 276 ? 11.891 -11.148 -4.715 1 89.69 276 PHE B N 1
ATOM 4293 C CA . PHE B 1 276 ? 10.703 -10.477 -5.238 1 89.69 276 PHE B CA 1
ATOM 4294 C C . PHE B 1 276 ? 11.094 -9.312 -6.137 1 89.69 276 PHE B C 1
ATOM 4296 O O . PHE B 1 276 ? 10.531 -9.141 -7.219 1 89.69 276 PHE B O 1
ATOM 4303 N N . TYR B 1 277 ? 12.047 -8.57 -5.719 1 92.38 277 TYR B N 1
ATOM 4304 C CA . TYR B 1 277 ? 12.445 -7.375 -6.453 1 92.38 277 TYR B CA 1
ATOM 4305 C C . TYR B 1 277 ? 13.156 -7.75 -7.754 1 92.38 277 TYR B C 1
ATOM 4307 O O . TYR B 1 277 ? 13.023 -7.047 -8.758 1 92.38 277 TYR B O 1
ATOM 4315 N N . ASP B 1 278 ? 13.891 -8.844 -7.684 1 88.94 278 ASP B N 1
ATOM 4316 C CA . ASP B 1 278 ? 14.469 -9.367 -8.914 1 88.94 278 ASP B CA 1
ATOM 4317 C C . ASP B 1 278 ? 13.383 -9.688 -9.938 1 88.94 278 ASP B C 1
ATOM 4319 O O . ASP B 1 278 ? 13.484 -9.305 -11.109 1 88.94 278 ASP B O 1
ATOM 4323 N N . THR B 1 279 ? 12.438 -10.391 -9.461 1 88.62 279 THR B N 1
ATOM 4324 C CA . THR B 1 279 ? 11.312 -10.758 -10.312 1 88.62 279 THR B CA 1
ATOM 4325 C C . THR B 1 279 ? 10.594 -9.516 -10.828 1 88.62 279 THR B C 1
ATOM 4327 O O . THR B 1 279 ? 10.25 -9.445 -12.008 1 88.62 279 THR B O 1
ATOM 4330 N N . LEU B 1 280 ? 10.391 -8.594 -9.961 1 91.62 280 LEU B N 1
ATOM 4331 C CA . LEU B 1 280 ? 9.742 -7.336 -10.312 1 91.62 280 LEU B CA 1
ATOM 4332 C C . LEU B 1 280 ? 10.492 -6.633 -11.438 1 91.62 280 LEU B C 1
ATOM 4334 O O . LEU B 1 280 ? 9.891 -6.238 -12.438 1 91.62 280 LEU B O 1
ATOM 4338 N N . ARG B 1 281 ? 11.734 -6.461 -11.336 1 90.31 281 ARG B N 1
ATOM 4339 C CA . ARG B 1 281 ? 12.555 -5.793 -12.344 1 90.31 281 ARG B CA 1
ATOM 4340 C C . ARG B 1 281 ? 12.492 -6.531 -13.68 1 90.31 281 ARG B C 1
ATOM 4342 O O . ARG B 1 281 ? 12.375 -5.906 -14.734 1 90.31 281 ARG B O 1
ATOM 4349 N N . ASN B 1 282 ? 12.555 -7.75 -13.57 1 85.56 282 ASN B N 1
ATOM 4350 C CA . ASN B 1 282 ? 12.555 -8.562 -14.781 1 85.56 282 ASN B CA 1
ATOM 4351 C C . ASN B 1 282 ? 11.195 -8.531 -15.477 1 85.56 282 ASN B C 1
ATOM 4353 O O . ASN B 1 282 ? 11.133 -8.422 -16.703 1 85.56 282 ASN B O 1
ATOM 4357 N N . LYS B 1 283 ? 10.195 -8.57 -14.695 1 86 283 LYS B N 1
ATOM 4358 C CA . LYS B 1 283 ? 8.852 -8.688 -15.258 1 86 283 LYS B CA 1
ATOM 4359 C C . LYS B 1 283 ? 8.32 -7.332 -15.703 1 86 283 LYS B C 1
ATOM 4361 O O . LYS B 1 283 ? 7.559 -7.246 -16.672 1 86 283 LYS B O 1
ATOM 4366 N N . MET B 1 284 ? 8.719 -6.359 -14.992 1 83.62 284 MET B N 1
ATOM 4367 C CA . MET B 1 284 ? 8.203 -5.031 -15.328 1 83.62 284 MET B CA 1
ATOM 4368 C C . MET B 1 284 ? 9.203 -4.262 -16.188 1 83.62 284 MET B C 1
ATOM 4370 O O . MET B 1 284 ? 8.977 -3.096 -16.516 1 83.62 284 MET B O 1
ATOM 4374 N N . MET B 1 285 ? 10.297 -4.84 -16.562 1 76.69 285 MET B N 1
ATOM 4375 C CA . MET B 1 285 ? 11.328 -4.289 -17.438 1 76.69 285 MET B CA 1
ATOM 4376 C C . MET B 1 285 ? 11.906 -3.004 -16.859 1 76.69 285 MET B C 1
ATOM 4378 O O . MET B 1 285 ? 12.156 -2.043 -17.578 1 76.69 285 MET B O 1
ATOM 4382 N N . TRP B 1 286 ? 11.805 -2.945 -15.562 1 75.81 286 TRP B N 1
ATOM 4383 C CA . TRP B 1 286 ? 12.375 -1.78 -14.898 1 75.81 286 TRP B CA 1
ATOM 4384 C C . TRP B 1 286 ? 13.891 -1.744 -15.078 1 75.81 286 TRP B C 1
ATOM 4386 O O . TRP B 1 286 ? 14.516 -0.691 -14.93 1 75.81 286 TRP B O 1
ATOM 4396 N N . GLY B 1 287 ? 14.562 -2.867 -15.32 1 61.41 287 GLY B N 1
ATOM 4397 C CA . GLY B 1 287 ? 16.016 -2.994 -15.445 1 61.41 287 GLY B CA 1
ATOM 4398 C C . GLY B 1 287 ? 16.516 -2.672 -16.828 1 61.41 287 GLY B C 1
ATOM 4399 O O . GLY B 1 287 ? 17.734 -2.58 -17.047 1 61.41 287 GLY B O 1
ATOM 4400 N N . ILE B 1 288 ? 15.719 -2.787 -17.781 1 56.97 288 ILE B N 1
ATOM 4401 C CA . ILE B 1 288 ? 16.188 -2.652 -19.156 1 56.97 288 ILE B CA 1
ATOM 4402 C C . ILE B 1 288 ? 16.375 -1.175 -19.484 1 56.97 288 ILE B C 1
ATOM 4404 O O . ILE B 1 288 ? 15.453 -0.372 -19.344 1 56.97 288 ILE B O 1
ATOM 4408 N N . ASP B 1 289 ? 17.641 -0.766 -19.297 1 52.12 289 ASP B N 1
ATOM 4409 C CA . ASP B 1 289 ? 17.969 0.513 -19.922 1 52.12 289 ASP B CA 1
ATOM 4410 C C . ASP B 1 289 ? 17.641 0.504 -21.406 1 52.12 289 ASP B C 1
ATOM 4412 O O . ASP B 1 289 ? 18.344 -0.116 -22.203 1 52.12 289 ASP B O 1
ATOM 4416 N N . ILE B 1 290 ? 16.469 0.74 -21.781 1 43.59 290 ILE B N 1
ATOM 4417 C CA . ILE B 1 290 ? 16.047 0.674 -23.188 1 43.59 290 ILE B CA 1
ATOM 4418 C C . ILE B 1 290 ? 16.938 1.603 -24.016 1 43.59 290 ILE B C 1
ATOM 4420 O O . ILE B 1 290 ? 16.875 1.582 -25.25 1 43.59 290 ILE B O 1
ATOM 4424 N N . ARG B 1 291 ? 17.641 2.445 -23.516 1 42 291 ARG B N 1
ATOM 4425 C CA . ARG B 1 291 ? 18.516 3.293 -24.312 1 42 291 ARG B CA 1
ATOM 4426 C C . ARG B 1 291 ? 19.797 2.551 -24.703 1 42 291 ARG B C 1
ATOM 4428 O O . ARG B 1 291 ? 20.641 3.094 -25.406 1 42 291 ARG B O 1
ATOM 4435 N N . SER B 1 292 ? 20.062 1.476 -23.938 1 35.16 292 SER B N 1
ATOM 4436 C CA . SER B 1 292 ? 21.266 0.789 -24.406 1 35.16 292 SER B CA 1
ATOM 4437 C C . SER B 1 292 ? 20.953 -0.088 -25.625 1 35.16 292 SER B C 1
ATOM 4439 O O . SER B 1 292 ? 19.891 -0.711 -25.688 1 35.16 292 SER B O 1
#

Organism: NCBI:txid717959